Protein AF-A0A7J6DFQ9-F1 (afdb_monomer_lite)

Structure (mmCIF, N/CA/C/O backbone):
data_AF-A0A7J6DFQ9-F1
#
_entry.id   AF-A0A7J6DFQ9-F1
#
loop_
_atom_site.group_PDB
_atom_site.id
_atom_site.type_symbol
_atom_site.label_atom_id
_atom_site.label_alt_id
_atom_site.label_comp_id
_atom_site.label_asym_id
_atom_site.label_entity_id
_atom_site.label_seq_id
_atom_site.pdbx_PDB_ins_code
_atom_site.Cartn_x
_atom_site.Cartn_y
_atom_site.Cartn_z
_atom_site.occupancy
_atom_site.B_iso_or_equiv
_atom_site.auth_seq_id
_atom_site.auth_comp_id
_atom_site.auth_asym_id
_atom_site.auth_atom_id
_atom_site.pdbx_PDB_model_num
ATOM 1 N N . MET A 1 1 ? 19.674 -42.563 23.623 1.00 50.31 1 MET A N 1
ATOM 2 C CA . MET A 1 1 ? 20.301 -42.123 22.362 1.00 50.31 1 MET A CA 1
ATOM 3 C C . MET A 1 1 ? 20.618 -40.650 22.528 1.00 50.31 1 MET A C 1
ATOM 5 O O . MET A 1 1 ? 19.733 -39.931 22.975 1.00 50.31 1 MET A O 1
ATOM 9 N N . ASP A 1 2 ? 21.863 -40.238 22.291 1.00 75.69 2 ASP A N 1
ATOM 10 C CA . ASP A 1 2 ? 22.247 -38.819 22.263 1.00 75.69 2 ASP A CA 1
ATOM 11 C C . ASP A 1 2 ? 21.274 -38.062 21.338 1.00 75.69 2 ASP A C 1
ATOM 13 O O . ASP A 1 2 ? 20.970 -38.555 20.247 1.00 75.69 2 ASP A O 1
ATOM 17 N N . ILE A 1 3 ? 20.730 -36.926 21.789 1.00 82.25 3 ILE A N 1
ATOM 18 C CA . ILE A 1 3 ? 19.753 -36.129 21.027 1.00 82.25 3 ILE A CA 1
ATOM 19 C C . ILE A 1 3 ? 20.327 -35.811 19.641 1.00 82.25 3 ILE A C 1
ATOM 21 O O . ILE A 1 3 ? 19.610 -35.881 18.644 1.00 82.25 3 ILE A O 1
ATOM 25 N N . THR A 1 4 ? 21.643 -35.599 19.566 1.00 83.50 4 THR A N 1
ATOM 26 C CA . THR A 1 4 ? 22.360 -35.370 18.314 1.00 83.50 4 THR A CA 1
ATOM 27 C C . THR A 1 4 ? 22.249 -36.548 17.349 1.00 83.50 4 THR A C 1
ATOM 29 O O . THR A 1 4 ? 21.905 -36.361 16.183 1.00 83.50 4 THR A O 1
ATOM 32 N N . LYS A 1 5 ? 22.450 -37.778 17.840 1.00 89.56 5 LYS A N 1
ATOM 33 C CA . LYS A 1 5 ? 22.322 -39.003 17.035 1.00 89.56 5 LYS A CA 1
ATOM 34 C C . LYS A 1 5 ? 20.906 -39.199 16.515 1.00 89.56 5 LYS A C 1
ATOM 36 O O . LYS A 1 5 ? 20.732 -39.562 15.358 1.00 89.56 5 LYS A O 1
ATOM 41 N N . ARG A 1 6 ? 19.899 -38.945 17.356 1.00 89.31 6 ARG A N 1
ATOM 42 C CA . ARG A 1 6 ? 18.493 -39.096 16.962 1.00 89.31 6 ARG A CA 1
ATOM 43 C C . ARG A 1 6 ? 18.125 -38.124 15.842 1.00 89.31 6 ARG A C 1
ATOM 45 O O . ARG A 1 6 ? 17.574 -38.546 14.838 1.00 89.31 6 ARG A O 1
ATOM 52 N N . LEU A 1 7 ? 18.494 -36.852 15.986 1.00 92.25 7 LEU A N 1
ATOM 53 C CA . LEU A 1 7 ? 18.217 -35.832 14.974 1.00 92.25 7 LEU A CA 1
ATOM 54 C C . LEU A 1 7 ? 18.906 -36.126 13.636 1.00 92.25 7 LEU A C 1
ATOM 56 O O . LEU A 1 7 ? 18.306 -35.924 12.582 1.00 92.25 7 LEU A O 1
ATOM 60 N N . MET A 1 8 ? 20.149 -36.615 13.674 1.00 93.75 8 MET A N 1
ATOM 61 C CA . MET A 1 8 ? 20.865 -37.035 12.468 1.00 93.75 8 MET A CA 1
ATOM 62 C C . MET A 1 8 ? 20.200 -38.242 11.807 1.00 93.75 8 MET A C 1
ATOM 64 O O . MET A 1 8 ? 20.013 -38.228 10.595 1.00 93.75 8 MET A O 1
ATOM 68 N N . LEU A 1 9 ? 19.823 -39.261 12.585 1.00 93.62 9 LEU A N 1
ATOM 69 C CA . LEU A 1 9 ? 19.187 -40.466 12.058 1.00 93.62 9 LEU A CA 1
ATOM 70 C C . LEU A 1 9 ? 17.839 -40.150 11.402 1.00 93.62 9 LEU A C 1
ATOM 72 O O . LEU A 1 9 ? 17.636 -40.532 10.253 1.00 93.62 9 LEU A O 1
ATOM 76 N N . ASP A 1 10 ? 16.995 -39.359 12.075 1.00 92.44 10 ASP A N 1
ATOM 77 C CA . ASP A 1 10 ? 15.707 -38.903 11.539 1.00 92.44 10 ASP A CA 1
ATOM 78 C C . ASP A 1 10 ? 15.886 -38.206 10.178 1.00 92.44 10 ASP A C 1
ATOM 80 O O . ASP A 1 10 ? 15.086 -38.396 9.267 1.00 92.44 10 ASP A O 1
ATOM 84 N N . ALA A 1 11 ? 16.952 -37.411 10.013 1.00 93.19 11 ALA A N 1
ATOM 85 C CA . ALA A 1 11 ? 17.237 -36.751 8.744 1.00 93.19 11 ALA A CA 1
ATOM 86 C C . ALA A 1 11 ? 17.727 -37.730 7.662 1.00 93.19 11 ALA A C 1
ATOM 88 O O . ALA A 1 11 ? 17.326 -37.611 6.508 1.00 93.19 11 ALA A O 1
ATOM 89 N N . LEU A 1 12 ? 18.581 -38.702 8.002 1.00 94.19 12 LEU A N 1
ATOM 90 C CA . LEU A 1 12 ? 19.074 -39.678 7.023 1.00 94.19 12 LEU A CA 1
ATOM 91 C C . LEU A 1 12 ? 17.987 -40.655 6.560 1.00 94.19 12 LEU A C 1
ATOM 93 O O . LEU A 1 12 ? 18.059 -41.133 5.425 1.00 94.19 12 LEU A O 1
ATOM 97 N N . ASP A 1 13 ? 16.984 -40.936 7.394 1.00 92.62 13 ASP A N 1
ATOM 98 C CA . ASP A 1 13 ? 15.835 -41.775 7.034 1.00 92.62 13 ASP A CA 1
ATOM 99 C C . ASP A 1 13 ? 14.960 -41.150 5.938 1.00 92.62 13 ASP A C 1
ATOM 101 O O . ASP A 1 13 ? 14.340 -41.877 5.160 1.00 92.62 13 ASP A O 1
ATOM 105 N N . GLU A 1 14 ? 14.971 -39.819 5.806 1.00 91.50 14 GLU A N 1
ATOM 106 C CA . GLU A 1 14 ? 14.272 -39.105 4.732 1.00 91.50 14 GLU A CA 1
ATOM 107 C C . GLU A 1 14 ? 15.000 -39.186 3.372 1.00 91.50 14 GLU A C 1
ATOM 109 O O . GLU A 1 14 ? 14.394 -38.906 2.338 1.00 91.50 14 GLU A O 1
ATOM 114 N N . LEU A 1 15 ? 16.278 -39.592 3.337 1.00 93.12 15 LEU A N 1
ATOM 115 C CA . LEU A 1 15 ? 17.047 -39.705 2.091 1.00 93.12 15 LEU A CA 1
ATOM 116 C C . LEU A 1 15 ? 16.680 -40.966 1.308 1.00 93.12 15 LEU A C 1
ATOM 118 O O . LEU A 1 15 ? 16.682 -42.079 1.851 1.00 93.12 15 LEU A O 1
ATOM 122 N N . VAL A 1 16 ? 16.490 -40.837 -0.009 1.00 91.50 16 VAL A N 1
ATOM 123 C CA . VAL A 1 16 ? 16.334 -42.020 -0.869 1.00 91.50 16 VAL A CA 1
ATOM 124 C C . VAL A 1 16 ? 17.671 -42.746 -1.065 1.00 91.50 16 VAL A C 1
ATOM 126 O O . VAL A 1 16 ? 18.750 -42.210 -0.823 1.00 91.50 16 VAL A O 1
ATOM 129 N N . LYS A 1 17 ? 17.633 -43.994 -1.551 1.00 90.00 17 LYS A N 1
ATOM 130 C CA . LYS A 1 17 ? 18.828 -44.855 -1.673 1.00 90.00 17 LYS A CA 1
ATOM 131 C C . LYS A 1 17 ? 19.973 -44.228 -2.487 1.00 90.00 17 LYS A C 1
ATOM 133 O O . LYS A 1 17 ? 21.132 -44.479 -2.172 1.00 90.00 17 LYS A O 1
ATOM 138 N N . ALA A 1 18 ? 19.665 -43.461 -3.535 1.00 89.19 18 ALA A N 1
ATOM 139 C CA . ALA A 1 18 ? 20.676 -42.778 -4.347 1.00 89.19 18 ALA A CA 1
ATOM 140 C C . ALA A 1 18 ? 21.342 -41.628 -3.571 1.00 89.19 18 ALA A C 1
ATOM 142 O O . ALA A 1 18 ? 22.561 -41.583 -3.467 1.00 89.19 18 ALA A O 1
ATOM 143 N N . GLU A 1 19 ? 20.540 -40.781 -2.929 1.00 92.75 19 GLU A N 1
ATOM 144 C CA . GLU A 1 19 ? 21.008 -39.650 -2.120 1.00 92.75 19 GLU A CA 1
ATOM 145 C C . GLU A 1 19 ? 21.818 -40.105 -0.910 1.00 92.75 19 GLU A C 1
ATOM 147 O O . GLU A 1 19 ? 22.828 -39.498 -0.570 1.00 92.75 19 GLU A O 1
ATOM 152 N N . PHE A 1 20 ? 21.419 -41.212 -0.283 1.00 94.38 20 PHE A N 1
ATOM 153 C CA . PHE A 1 20 ? 22.171 -41.799 0.819 1.00 94.38 20 PHE A CA 1
ATOM 154 C C . PHE A 1 20 ? 23.541 -42.332 0.365 1.00 94.38 20 PHE A C 1
ATOM 156 O O . PHE A 1 20 ? 24.532 -42.184 1.080 1.00 94.38 20 PHE A O 1
ATOM 163 N N . LYS A 1 21 ? 23.640 -42.890 -0.850 1.00 90.44 21 LYS A N 1
ATOM 164 C CA . LYS A 1 21 ? 24.937 -43.269 -1.434 1.00 90.44 21 LYS A CA 1
ATOM 165 C C . LYS A 1 21 ? 25.817 -42.050 -1.709 1.00 90.44 21 LYS A C 1
ATOM 167 O O . LYS A 1 21 ? 27.004 -42.093 -1.393 1.00 90.44 21 LYS A O 1
ATOM 172 N N . ASP A 1 22 ? 25.245 -40.970 -2.236 1.00 91.56 22 ASP A N 1
ATOM 173 C CA . ASP A 1 22 ? 25.973 -39.718 -2.481 1.00 91.56 22 ASP A CA 1
ATOM 174 C C . ASP A 1 22 ? 26.413 -39.057 -1.164 1.00 91.56 22 ASP A C 1
ATOM 176 O O . ASP A 1 22 ? 27.529 -38.546 -1.049 1.00 91.56 22 ASP A O 1
ATOM 180 N N . PHE A 1 23 ? 25.584 -39.150 -0.123 1.00 94.06 23 PHE A N 1
ATOM 181 C CA . PHE A 1 23 ? 25.912 -38.707 1.229 1.00 94.06 23 PHE A CA 1
ATOM 182 C C . PHE A 1 23 ? 27.139 -39.452 1.784 1.00 94.06 23 PHE A C 1
ATOM 184 O O . PHE A 1 23 ? 28.111 -38.823 2.208 1.00 94.06 23 PHE A O 1
ATOM 191 N N . ILE A 1 24 ? 27.149 -40.789 1.705 1.00 91.88 24 ILE A N 1
ATOM 192 C CA . ILE A 1 24 ? 28.303 -41.626 2.084 1.00 91.88 24 ILE A CA 1
ATOM 193 C C . ILE A 1 24 ? 29.541 -41.275 1.244 1.00 91.88 24 ILE A C 1
ATOM 195 O O . ILE A 1 24 ? 30.666 -41.215 1.758 1.00 91.88 24 ILE A O 1
ATOM 199 N N . TRP A 1 25 ? 29.354 -41.004 -0.049 1.00 91.25 25 TRP A N 1
ATOM 200 C CA . TRP A 1 25 ? 30.443 -40.594 -0.927 1.00 91.25 25 TRP A CA 1
ATOM 201 C C . TRP A 1 25 ? 31.098 -39.294 -0.437 1.00 91.25 25 TRP A C 1
ATOM 203 O O . TRP A 1 25 ? 32.325 -39.249 -0.332 1.00 91.25 25 TRP A O 1
ATOM 213 N N . HIS A 1 26 ? 30.324 -38.284 -0.031 1.00 90.50 26 HIS A N 1
ATOM 214 C CA . HIS A 1 26 ? 30.872 -37.048 0.540 1.00 90.50 26 HIS A CA 1
ATOM 215 C C . HIS A 1 26 ? 31.577 -37.261 1.884 1.00 90.50 26 HIS A C 1
ATOM 217 O O . HIS A 1 26 ? 32.637 -36.679 2.111 1.00 90.50 26 HIS A O 1
ATOM 223 N N . LEU A 1 27 ? 31.067 -38.137 2.752 1.00 91.38 27 LEU A N 1
ATOM 224 C CA . LEU A 1 27 ? 31.757 -38.467 4.005 1.00 91.38 27 LEU A CA 1
ATOM 225 C C . LEU A 1 27 ? 33.120 -39.130 3.766 1.00 91.38 27 LEU A C 1
ATOM 227 O O . LEU A 1 27 ? 34.059 -38.895 4.526 1.00 91.38 27 LEU A O 1
ATOM 231 N N . SER A 1 28 ? 33.240 -39.938 2.710 1.00 88.31 28 SER A N 1
ATOM 232 C CA . SER A 1 28 ? 34.467 -40.685 2.412 1.00 88.31 28 SER A CA 1
ATOM 233 C C . SER A 1 28 ? 35.490 -39.950 1.543 1.00 88.31 28 SER A C 1
ATOM 235 O O . SER A 1 28 ? 36.670 -40.300 1.575 1.00 88.31 28 SER A O 1
ATOM 237 N N . ASN A 1 29 ? 35.068 -38.931 0.789 1.00 82.88 29 ASN A N 1
ATOM 238 C CA . ASN A 1 29 ? 35.953 -38.116 -0.053 1.00 82.88 29 ASN A CA 1
ATOM 239 C C . ASN A 1 29 ? 36.223 -36.716 0.520 1.00 82.88 29 ASN A C 1
ATOM 241 O O . ASN A 1 29 ? 37.127 -36.039 0.043 1.00 82.88 29 ASN A O 1
ATOM 245 N N . GLY A 1 30 ? 35.490 -36.312 1.561 1.00 81.62 30 GLY A N 1
ATOM 246 C CA . GLY A 1 30 ? 35.629 -35.016 2.220 1.00 81.62 30 GLY A CA 1
ATOM 247 C C . GLY A 1 30 ? 34.393 -34.144 2.023 1.00 81.62 30 GLY A C 1
ATOM 248 O O . GLY A 1 30 ? 33.906 -33.951 0.908 1.00 81.62 30 GLY A O 1
ATOM 249 N N . VAL A 1 31 ? 33.884 -33.608 3.134 1.00 84.75 31 VAL A N 1
ATOM 250 C CA . VAL A 1 31 ? 32.696 -32.738 3.155 1.00 84.75 31 VAL A CA 1
ATOM 251 C C . VAL A 1 31 ? 33.068 -31.271 2.883 1.00 84.75 31 VAL A C 1
ATOM 253 O O . VAL A 1 31 ? 32.266 -30.539 2.303 1.00 84.75 31 VAL A O 1
ATOM 256 N N . ALA A 1 32 ? 34.281 -30.858 3.268 1.00 80.81 32 ALA A N 1
ATOM 257 C CA . ALA A 1 32 ? 34.913 -29.564 2.990 1.00 80.81 32 ALA A CA 1
ATOM 258 C C . ALA A 1 32 ? 36.448 -29.706 3.091 1.00 80.81 32 ALA A C 1
ATOM 260 O O . ALA A 1 32 ? 36.919 -30.711 3.628 1.00 80.81 32 ALA A O 1
ATOM 261 N N . GLU A 1 33 ? 37.214 -28.715 2.618 1.00 72.81 33 GLU A N 1
ATOM 262 C CA . GLU A 1 33 ? 38.692 -28.764 2.554 1.00 72.81 33 GLU A CA 1
ATOM 263 C C . GLU A 1 33 ? 39.366 -29.039 3.916 1.00 72.81 33 GLU A C 1
ATOM 265 O O . GLU A 1 33 ? 40.363 -29.757 3.966 1.00 72.81 33 GLU A O 1
ATOM 270 N N . ASP A 1 34 ? 38.771 -28.579 5.024 1.00 78.62 34 ASP A N 1
ATOM 271 C CA . ASP A 1 34 ? 39.324 -28.724 6.382 1.00 78.62 34 ASP A CA 1
ATOM 272 C C . ASP A 1 34 ? 38.739 -29.902 7.194 1.00 78.62 34 ASP A C 1
ATOM 274 O O . ASP A 1 34 ? 39.075 -30.091 8.367 1.00 78.62 34 ASP A O 1
ATOM 278 N N . ILE A 1 35 ? 37.858 -30.721 6.603 1.00 83.62 35 ILE A N 1
ATOM 279 C CA . ILE A 1 35 ? 37.185 -31.828 7.305 1.00 83.62 35 ILE A CA 1
ATOM 280 C C . ILE A 1 35 ? 37.804 -33.166 6.897 1.00 83.62 35 ILE A C 1
ATOM 282 O O . ILE A 1 35 ? 37.698 -33.595 5.748 1.00 83.62 35 ILE A O 1
ATOM 286 N N . LYS A 1 36 ? 38.390 -33.885 7.865 1.00 85.56 36 LYS A N 1
ATOM 287 C CA . LYS A 1 36 ? 38.981 -35.214 7.630 1.00 85.56 36 LYS A CA 1
ATOM 288 C C . LYS A 1 36 ? 37.915 -36.225 7.162 1.00 85.56 36 LYS A C 1
ATOM 290 O O . LYS A 1 36 ? 36.945 -36.431 7.898 1.00 85.56 36 LYS A O 1
ATOM 295 N N . PRO A 1 37 ? 38.086 -36.892 6.004 1.00 90.31 37 PRO A N 1
ATOM 296 C CA . PRO A 1 37 ? 37.140 -37.900 5.528 1.00 90.31 37 PRO A CA 1
ATOM 297 C C . PRO A 1 37 ? 37.109 -39.155 6.409 1.00 90.31 37 PRO A C 1
ATOM 299 O O . PRO A 1 37 ? 38.108 -39.521 7.037 1.00 90.31 37 PRO A O 1
ATOM 302 N N . ILE A 1 38 ? 35.977 -39.858 6.411 1.00 89.19 38 ILE A N 1
ATOM 303 C CA . ILE A 1 38 ? 35.851 -41.178 7.037 1.00 89.19 38 ILE A CA 1
ATOM 304 C C . ILE A 1 38 ? 36.404 -42.242 6.070 1.00 89.19 38 ILE A C 1
ATOM 306 O O . ILE A 1 38 ? 35.984 -42.291 4.913 1.00 89.19 38 ILE A O 1
ATOM 310 N N . PRO A 1 39 ? 37.319 -43.133 6.502 1.00 85.88 39 PRO A N 1
ATOM 311 C CA . PRO A 1 39 ? 37.848 -44.191 5.643 1.00 85.88 39 PRO A CA 1
ATOM 312 C C . PRO A 1 39 ? 36.742 -45.052 5.017 1.00 85.88 39 PRO A C 1
ATOM 314 O O . PRO A 1 39 ? 35.883 -45.556 5.738 1.00 85.88 39 PRO A O 1
ATOM 317 N N . ARG A 1 40 ? 36.806 -45.282 3.697 1.00 82.19 40 ARG A N 1
ATOM 318 C CA . ARG A 1 40 ? 35.782 -46.033 2.938 1.00 82.19 40 ARG A CA 1
ATOM 319 C C . ARG A 1 40 ? 35.445 -47.399 3.543 1.00 82.19 40 ARG A C 1
ATOM 321 O O . ARG A 1 40 ? 34.272 -47.718 3.648 1.00 82.19 40 ARG A O 1
ATOM 328 N N . GLY A 1 41 ? 36.439 -48.143 4.033 1.00 79.62 41 GLY A N 1
ATOM 329 C CA . GLY A 1 41 ? 36.218 -49.455 4.661 1.00 79.62 41 GLY A CA 1
ATOM 330 C C . GLY A 1 41 ? 35.421 -49.426 5.976 1.00 79.62 41 GLY A C 1
ATOM 331 O O . GLY A 1 41 ? 35.043 -50.478 6.471 1.00 79.62 41 GLY A O 1
ATOM 332 N N . LYS A 1 42 ? 35.163 -48.246 6.563 1.00 82.50 42 LYS A N 1
ATOM 333 C CA . LYS A 1 42 ? 34.249 -48.076 7.710 1.00 82.50 42 LYS A CA 1
ATOM 334 C C . LYS A 1 42 ? 32.818 -47.715 7.295 1.00 82.50 42 LYS A C 1
ATOM 336 O O . LYS A 1 42 ? 31.953 -47.654 8.156 1.00 82.50 42 LYS A O 1
ATOM 341 N N . LEU A 1 43 ? 32.598 -47.415 6.015 1.00 84.31 43 LEU A N 1
ATOM 342 C CA . LEU A 1 43 ? 31.316 -46.994 5.443 1.00 84.31 43 LEU A CA 1
ATOM 343 C C . LEU A 1 43 ? 30.815 -47.973 4.363 1.00 84.31 43 LEU A C 1
ATOM 345 O O . LEU A 1 43 ? 29.893 -47.655 3.615 1.00 84.31 43 LEU A O 1
ATOM 349 N N . GLU A 1 44 ? 31.441 -49.143 4.247 1.00 72.81 44 GLU A N 1
ATOM 350 C CA . GLU A 1 44 ? 31.093 -50.182 3.279 1.00 72.81 44 GLU A CA 1
ATOM 351 C C . GLU A 1 44 ? 30.032 -51.113 3.887 1.00 72.81 44 GLU A C 1
ATOM 353 O O . GLU A 1 44 ? 30.237 -51.641 4.975 1.00 72.81 44 GLU A O 1
ATOM 358 N N . GLU A 1 45 ? 28.889 -51.273 3.207 1.00 72.38 45 GLU A N 1
ATOM 359 C CA . GLU A 1 45 ? 27.746 -52.112 3.636 1.00 72.38 45 GLU A CA 1
ATOM 360 C C . GLU A 1 45 ? 27.129 -51.757 5.012 1.00 72.38 45 GLU A C 1
ATOM 362 O O . GLU A 1 45 ? 26.502 -52.597 5.654 1.00 72.38 45 GLU A O 1
ATOM 367 N N . VAL A 1 46 ? 27.271 -50.505 5.458 1.00 82.31 46 VAL A N 1
ATOM 368 C CA . VAL A 1 46 ? 26.697 -50.001 6.721 1.00 82.31 46 VAL A CA 1
ATOM 369 C C . VAL A 1 46 ? 25.292 -49.420 6.539 1.00 82.31 46 VAL A C 1
ATOM 371 O O . VAL A 1 46 ? 24.973 -48.853 5.486 1.00 82.31 46 VAL A O 1
ATOM 374 N N . ASP A 1 47 ? 24.450 -49.523 7.569 1.00 87.94 47 ASP A N 1
ATOM 375 C CA . ASP A 1 47 ? 23.125 -48.899 7.567 1.00 87.94 47 ASP A CA 1
ATOM 376 C C . ASP A 1 47 ? 23.158 -47.423 8.024 1.00 87.94 47 ASP A C 1
ATOM 378 O O . ASP A 1 47 ? 24.201 -46.859 8.364 1.00 87.94 47 ASP A O 1
ATOM 382 N N . ARG A 1 48 ? 22.006 -46.740 7.990 1.00 92.38 48 ARG A N 1
ATOM 383 C CA . ARG A 1 48 ? 21.910 -45.315 8.366 1.00 92.38 48 ARG A CA 1
ATOM 384 C C . ARG A 1 48 ? 22.311 -45.060 9.821 1.00 92.38 48 ARG A C 1
ATOM 386 O O . ARG A 1 48 ? 22.907 -44.020 10.101 1.00 92.38 48 ARG A O 1
ATOM 393 N N . SER A 1 49 ? 22.014 -45.989 10.727 1.00 90.81 49 SER A N 1
ATOM 394 C CA . SER A 1 49 ? 22.365 -45.874 12.143 1.00 90.81 49 SER A CA 1
ATOM 395 C C . SER A 1 49 ? 23.871 -46.021 12.337 1.00 90.81 49 SER A C 1
ATOM 397 O O . SER A 1 49 ? 24.487 -45.201 13.020 1.00 90.81 49 SER A O 1
ATOM 399 N N . ASP A 1 50 ? 24.480 -46.996 11.666 1.00 90.19 50 ASP A N 1
ATOM 400 C CA . ASP A 1 50 ? 25.925 -47.218 11.679 1.00 90.19 50 ASP A CA 1
ATOM 401 C C . ASP A 1 50 ? 26.699 -46.003 11.138 1.00 90.19 50 ASP A C 1
ATOM 403 O O . ASP A 1 50 ? 27.743 -45.624 11.681 1.00 90.19 50 ASP A O 1
ATOM 407 N N . VAL A 1 51 ? 26.174 -45.342 10.096 1.00 91.75 51 VAL A N 1
ATOM 408 C CA . VAL A 1 51 ? 26.750 -44.096 9.560 1.00 91.75 51 VAL A CA 1
ATOM 409 C C . VAL A 1 51 ? 26.699 -42.977 10.599 1.00 91.75 51 VAL A C 1
ATOM 411 O O . VAL A 1 51 ? 27.716 -42.315 10.820 1.00 91.75 51 VAL A O 1
ATOM 414 N N . VAL A 1 52 ? 25.562 -42.774 11.275 1.00 92.69 52 VAL A N 1
ATOM 415 C CA . VAL A 1 52 ? 25.434 -41.765 12.344 1.00 92.69 52 VAL A CA 1
ATOM 416 C C . VAL A 1 52 ? 26.411 -42.051 13.482 1.00 92.69 52 VAL A C 1
ATOM 418 O O . VAL A 1 52 ? 27.089 -41.138 13.959 1.00 92.69 52 VAL A O 1
ATOM 421 N N . ASP A 1 53 ? 26.546 -43.313 13.886 1.00 90.75 53 ASP A N 1
ATOM 422 C CA . ASP A 1 53 ? 27.492 -43.716 14.923 1.00 90.75 53 ASP A CA 1
ATOM 423 C C . ASP A 1 53 ? 28.948 -43.477 14.506 1.00 90.75 53 ASP A C 1
ATOM 425 O O . ASP A 1 53 ? 29.747 -42.983 15.311 1.00 90.75 53 ASP A O 1
ATOM 429 N N . CYS A 1 54 ? 29.292 -43.739 13.243 1.00 90.38 54 CYS A N 1
ATOM 430 C CA . CYS A 1 54 ? 30.604 -43.417 12.688 1.00 90.38 54 CYS A CA 1
ATOM 431 C C . CYS A 1 54 ? 30.871 -41.908 12.676 1.00 90.38 54 CYS A C 1
ATOM 433 O O . CYS A 1 54 ? 31.964 -41.482 13.055 1.00 90.38 54 CYS A O 1
ATOM 435 N N . MET A 1 55 ? 29.885 -41.096 12.284 1.00 92.25 55 MET A N 1
ATOM 436 C CA . MET A 1 55 ? 30.008 -39.638 12.253 1.00 92.25 55 MET A CA 1
ATOM 437 C C . MET A 1 55 ? 30.195 -39.054 13.652 1.00 92.25 55 MET A C 1
ATOM 439 O O . MET A 1 55 ? 31.105 -38.254 13.856 1.00 92.25 55 MET A O 1
ATOM 443 N N . VAL A 1 56 ? 29.402 -39.488 14.633 1.00 91.12 56 VAL A N 1
ATOM 444 C CA . VAL A 1 56 ? 29.550 -39.020 16.019 1.00 91.12 56 VAL A CA 1
ATOM 445 C C . VAL A 1 56 ? 30.872 -39.487 16.623 1.00 91.12 56 VAL A C 1
ATOM 447 O O . VAL A 1 56 ? 31.530 -38.722 17.319 1.00 91.12 56 VAL A O 1
ATOM 450 N N . LYS A 1 57 ? 31.333 -40.702 16.308 1.00 88.88 57 LYS A N 1
ATOM 451 C CA . LYS A 1 57 ? 32.639 -41.193 16.772 1.00 88.88 57 LYS A CA 1
ATOM 452 C C . LYS A 1 57 ? 33.820 -40.434 16.158 1.00 88.88 57 LYS A C 1
ATOM 454 O O . LYS A 1 57 ? 34.848 -40.293 16.813 1.00 88.88 57 LYS A O 1
ATOM 459 N N . GLN A 1 58 ? 33.708 -40.003 14.901 1.00 87.62 58 GLN A N 1
ATOM 460 C CA . GLN A 1 58 ? 34.790 -39.326 14.183 1.00 87.62 58 GLN A CA 1
ATOM 461 C C . GLN A 1 58 ? 34.834 -37.817 14.455 1.00 87.62 58 GLN A C 1
ATOM 463 O O . GLN A 1 58 ? 35.925 -37.248 14.502 1.00 87.62 58 GLN A O 1
ATOM 468 N N . TYR A 1 59 ? 33.671 -37.179 14.592 1.00 88.06 59 TYR A N 1
ATOM 469 C CA . TYR A 1 59 ? 33.534 -35.721 14.618 1.00 88.06 59 TYR A CA 1
ATOM 470 C C . TYR A 1 59 ? 32.986 -35.157 15.934 1.00 88.06 59 TYR A C 1
ATOM 472 O O . TYR A 1 59 ? 32.955 -33.939 16.094 1.00 88.06 59 TYR A O 1
ATOM 480 N N . SER A 1 60 ? 32.575 -36.013 16.874 1.00 87.06 60 SER A N 1
ATOM 481 C CA . SER A 1 60 ? 32.069 -35.622 18.196 1.00 87.06 60 SER A CA 1
ATOM 482 C C . SER A 1 60 ? 30.979 -34.539 18.096 1.00 87.06 60 SER A C 1
ATOM 484 O O . SER A 1 60 ? 29.992 -34.732 17.384 1.00 87.06 60 SER A O 1
ATOM 486 N N . ASP A 1 61 ? 31.161 -33.392 18.759 1.00 81.19 61 ASP A N 1
ATOM 487 C CA . ASP A 1 61 ? 30.181 -32.302 18.843 1.00 81.19 61 ASP A CA 1
ATOM 488 C C . ASP A 1 61 ? 29.887 -31.625 17.491 1.00 81.19 61 ASP A C 1
ATOM 490 O O . ASP A 1 61 ? 28.834 -31.011 17.310 1.00 81.19 61 ASP A O 1
ATOM 494 N N . ASP A 1 62 ? 30.781 -31.760 16.505 1.00 85.81 62 ASP A N 1
ATOM 495 C CA . ASP A 1 62 ? 30.591 -31.194 15.167 1.00 85.81 62 ASP A CA 1
ATOM 496 C C . ASP A 1 62 ? 29.865 -32.146 14.204 1.00 85.81 62 ASP A C 1
ATOM 498 O O . ASP A 1 62 ? 29.521 -31.745 13.087 1.00 85.81 62 ASP A O 1
ATOM 502 N N . ALA A 1 63 ? 29.556 -33.380 14.623 1.00 89.06 63 ALA A N 1
ATOM 503 C CA . ALA A 1 63 ? 28.880 -34.369 13.781 1.00 89.06 63 ALA A CA 1
ATOM 504 C C . ALA A 1 63 ? 27.561 -33.841 13.187 1.00 89.06 63 ALA A C 1
ATOM 506 O O . ALA A 1 63 ? 27.296 -34.034 11.998 1.00 89.06 63 ALA A O 1
ATOM 507 N N . GLY A 1 64 ? 26.774 -33.093 13.968 1.00 89.00 64 GLY A N 1
ATOM 508 C CA . GLY A 1 64 ? 25.534 -32.470 13.497 1.00 89.00 64 GLY A CA 1
ATOM 509 C C . GLY A 1 64 ? 25.761 -31.432 12.391 1.00 89.00 64 GLY A C 1
ATOM 510 O O . GLY A 1 64 ? 25.090 -31.464 11.359 1.00 89.00 64 GLY A O 1
ATOM 511 N N . LYS A 1 65 ? 26.760 -30.553 12.548 1.00 89.94 65 LYS A N 1
ATOM 512 C CA . LYS A 1 65 ? 27.102 -29.526 11.544 1.00 89.94 65 LYS A CA 1
ATOM 513 C C . LYS A 1 65 ? 27.619 -30.153 10.253 1.00 89.94 65 LYS A C 1
ATOM 515 O O . LYS A 1 65 ? 27.242 -29.731 9.162 1.00 89.94 65 LYS A O 1
ATOM 520 N N . ILE A 1 66 ? 28.453 -31.184 10.374 1.00 91.06 66 ILE A N 1
ATOM 521 C CA . ILE A 1 66 ? 29.014 -31.903 9.226 1.00 91.06 66 ILE A CA 1
ATOM 522 C C . ILE A 1 66 ? 27.911 -32.647 8.470 1.00 91.06 66 ILE A C 1
ATOM 524 O O . ILE A 1 66 ? 27.918 -32.650 7.242 1.00 91.06 66 ILE A O 1
ATOM 528 N N . THR A 1 67 ? 26.912 -33.182 9.177 1.00 93.81 67 THR A N 1
ATOM 529 C CA . THR A 1 67 ? 25.710 -33.777 8.563 1.00 93.81 67 THR A CA 1
ATOM 530 C C . THR A 1 67 ? 24.941 -32.749 7.743 1.00 93.81 67 THR A C 1
ATOM 532 O O . THR A 1 67 ? 24.650 -32.993 6.576 1.00 93.81 67 THR A O 1
ATOM 535 N N . VAL A 1 68 ? 24.675 -31.565 8.307 1.00 93.75 68 VAL A N 1
ATOM 536 C CA . VAL A 1 68 ? 24.009 -30.458 7.596 1.00 93.75 68 VAL A CA 1
ATOM 537 C C . VAL A 1 68 ? 24.794 -30.055 6.343 1.00 93.75 68 VAL A C 1
ATOM 539 O O . VAL A 1 68 ? 24.202 -29.853 5.283 1.00 93.75 68 VAL A O 1
ATOM 542 N N . GLN A 1 69 ? 26.123 -29.974 6.430 1.00 91.12 69 GLN A N 1
ATOM 543 C CA . GLN A 1 69 ? 26.956 -29.619 5.283 1.00 91.12 69 GLN A CA 1
ATOM 544 C C . GLN A 1 69 ? 26.972 -30.715 4.205 1.00 91.12 69 GLN A C 1
ATOM 546 O O . GLN A 1 69 ? 26.843 -30.407 3.022 1.00 91.12 69 GLN A O 1
ATOM 551 N N . ALA A 1 70 ? 27.065 -31.988 4.590 1.00 91.12 70 ALA A N 1
ATOM 552 C CA . ALA A 1 70 ? 26.996 -33.106 3.651 1.00 91.12 70 ALA A CA 1
ATOM 553 C C . ALA A 1 70 ? 25.627 -33.178 2.943 1.00 91.12 70 ALA A C 1
ATOM 555 O O . ALA A 1 70 ? 25.582 -33.414 1.736 1.00 91.12 70 ALA A O 1
ATOM 556 N N . LEU A 1 71 ? 24.526 -32.867 3.643 1.00 94.12 71 LEU A N 1
ATOM 557 C CA . LEU A 1 71 ? 23.188 -32.732 3.048 1.00 94.12 71 LEU A CA 1
ATOM 558 C C . LEU A 1 71 ? 23.115 -31.590 2.016 1.00 94.12 71 LEU A C 1
ATOM 560 O O . LEU A 1 71 ? 22.519 -31.752 0.951 1.00 94.12 71 LEU A O 1
ATOM 564 N N . ARG A 1 72 ? 23.760 -30.445 2.279 1.00 90.69 72 ARG A N 1
ATOM 565 C CA . ARG A 1 72 ? 23.847 -29.335 1.307 1.00 90.69 72 ARG A CA 1
ATOM 566 C C . ARG A 1 72 ? 24.623 -29.722 0.052 1.00 90.69 72 ARG A C 1
ATOM 568 O O . ARG A 1 72 ? 24.216 -29.356 -1.048 1.00 90.69 72 ARG A O 1
ATOM 575 N N . ASN A 1 73 ? 25.700 -30.493 0.201 1.00 85.94 73 ASN A N 1
ATOM 576 C CA . ASN A 1 73 ? 26.521 -30.934 -0.928 1.00 85.94 73 ASN A CA 1
ATOM 577 C C . ASN A 1 73 ? 25.740 -31.847 -1.895 1.00 85.94 73 ASN A C 1
ATOM 579 O O . ASN A 1 73 ? 25.925 -31.743 -3.106 1.00 85.94 73 ASN A O 1
ATOM 583 N N . ILE A 1 74 ? 24.793 -32.646 -1.386 1.00 91.31 74 ILE A N 1
ATOM 584 C CA . ILE A 1 74 ? 23.866 -33.451 -2.206 1.00 91.31 74 ILE A CA 1
ATOM 585 C C . ILE A 1 74 ? 22.583 -32.697 -2.614 1.00 91.31 74 ILE A C 1
ATOM 587 O O . ILE A 1 74 ? 21.637 -33.305 -3.105 1.00 91.31 74 ILE A O 1
ATOM 591 N N . LYS A 1 75 ? 22.538 -31.366 -2.433 1.00 89.31 75 LYS A N 1
ATOM 592 C CA . LYS A 1 75 ? 21.408 -30.467 -2.756 1.00 89.31 75 LYS A CA 1
ATOM 593 C C . LYS A 1 75 ? 20.126 -30.680 -1.934 1.00 89.31 75 LYS A C 1
ATOM 595 O O . LYS A 1 75 ? 19.083 -30.134 -2.289 1.00 89.31 75 LYS A O 1
ATOM 600 N N . GLN A 1 76 ? 20.204 -31.364 -0.793 1.00 91.38 76 GLN A N 1
ATOM 601 C CA . GLN A 1 76 ? 19.097 -31.533 0.158 1.00 91.38 76 GLN A CA 1
ATOM 602 C C . GLN A 1 76 ? 18.978 -30.326 1.110 1.00 91.38 76 GLN A C 1
ATOM 604 O O . GLN A 1 76 ? 19.127 -30.430 2.329 1.00 91.38 76 GLN A O 1
ATOM 609 N N . ASN A 1 77 ? 18.737 -29.137 0.539 1.00 83.31 77 ASN A N 1
ATOM 610 C CA . ASN A 1 77 ? 18.785 -27.857 1.261 1.00 83.31 77 ASN A CA 1
ATOM 611 C C . ASN A 1 77 ? 17.660 -27.685 2.294 1.00 83.31 77 ASN A C 1
ATOM 613 O O . ASN A 1 77 ? 17.906 -27.143 3.373 1.00 83.31 77 ASN A O 1
ATOM 617 N N . ASP A 1 78 ? 16.452 -28.165 1.995 1.00 83.88 78 ASP A N 1
ATOM 618 C CA . ASP A 1 78 ? 15.307 -28.058 2.908 1.00 83.88 78 ASP A CA 1
ATOM 619 C C . ASP A 1 78 ? 15.472 -28.970 4.128 1.00 83.88 78 ASP A C 1
ATOM 621 O O . ASP A 1 78 ? 15.229 -28.556 5.265 1.00 83.88 78 ASP A O 1
ATOM 625 N N . LEU A 1 79 ? 15.955 -30.196 3.911 1.00 83.62 79 LEU A N 1
ATOM 626 C CA . LEU A 1 79 ? 16.280 -31.143 4.976 1.00 83.62 79 LEU A CA 1
ATOM 627 C C . LEU A 1 79 ? 17.445 -30.630 5.838 1.00 83.62 79 LEU A C 1
ATOM 629 O O . LEU A 1 79 ? 17.354 -30.642 7.066 1.00 83.62 79 LEU A O 1
ATOM 633 N N . ALA A 1 80 ? 18.490 -30.080 5.208 1.00 86.19 80 ALA A N 1
ATOM 634 C CA . ALA A 1 80 ? 19.608 -29.447 5.905 1.00 86.19 80 ALA A CA 1
ATOM 635 C C . ALA A 1 80 ? 19.151 -28.265 6.781 1.00 86.19 80 ALA A C 1
ATOM 637 O O . ALA A 1 80 ? 19.564 -28.159 7.936 1.00 86.19 80 ALA A O 1
ATOM 638 N N . LYS A 1 81 ? 18.264 -27.397 6.265 1.00 86.69 81 LYS A N 1
ATOM 639 C CA . LYS A 1 81 ? 17.722 -26.246 7.007 1.00 86.69 81 LYS A CA 1
ATOM 640 C C . LYS A 1 81 ? 16.859 -26.685 8.192 1.00 86.69 81 LYS A C 1
ATOM 642 O O . LYS A 1 81 ? 16.993 -26.118 9.274 1.00 86.69 81 LYS A O 1
ATOM 647 N N . ARG A 1 82 ? 16.009 -27.706 8.021 1.00 90.69 82 ARG A N 1
ATOM 648 C CA . ARG A 1 82 ? 15.207 -28.272 9.121 1.00 90.69 82 ARG A CA 1
ATOM 649 C C . ARG A 1 82 ? 16.081 -28.887 10.211 1.00 90.69 82 ARG A C 1
ATOM 651 O O . ARG A 1 82 ? 15.840 -28.631 11.387 1.00 90.69 82 ARG A O 1
ATOM 658 N N . LEU A 1 83 ? 17.099 -29.661 9.836 1.00 89.50 83 LEU A N 1
ATOM 659 C CA . LEU A 1 83 ? 18.022 -30.271 10.794 1.00 89.50 83 LEU A CA 1
ATOM 660 C C . LEU A 1 83 ? 18.813 -29.206 11.578 1.00 89.50 83 LEU A C 1
ATOM 662 O O . LEU A 1 83 ? 18.962 -29.317 12.793 1.00 89.50 83 LEU A O 1
ATOM 666 N N . GLU A 1 84 ? 19.258 -28.137 10.912 1.00 90.94 84 GLU A N 1
ATOM 667 C CA . GLU A 1 84 ? 19.965 -27.024 11.556 1.00 90.94 84 GLU A CA 1
ATOM 668 C C . GLU A 1 84 ? 19.098 -26.280 12.588 1.00 90.94 84 GLU A C 1
ATOM 670 O O . GLU A 1 84 ? 19.591 -25.925 13.659 1.00 90.94 84 GLU A O 1
ATOM 675 N N . LEU A 1 85 ? 17.808 -26.074 12.298 1.00 84.25 85 LEU A N 1
ATOM 676 C CA . LEU A 1 85 ? 16.864 -25.471 13.247 1.00 84.25 85 LEU A CA 1
ATOM 677 C C . LEU A 1 85 ? 16.697 -26.341 14.499 1.00 84.25 85 LEU A C 1
ATOM 679 O O . LEU A 1 85 ? 16.845 -25.831 15.609 1.00 84.25 85 LEU A O 1
ATOM 683 N N . LYS A 1 86 ? 16.512 -27.657 14.327 1.00 87.81 86 LYS A N 1
ATOM 684 C CA . LYS A 1 86 ? 16.390 -28.601 15.451 1.00 87.81 86 LYS A CA 1
ATOM 685 C C . LYS A 1 86 ? 17.635 -28.604 16.348 1.00 87.81 86 LYS A C 1
ATOM 687 O O . LYS A 1 86 ? 17.514 -28.700 17.564 1.00 87.81 86 LYS A O 1
ATOM 692 N N . PHE A 1 87 ? 18.837 -28.449 15.787 1.00 84.69 87 PHE A N 1
ATOM 693 C CA . PHE A 1 87 ? 20.059 -28.346 16.596 1.00 84.69 87 PHE A CA 1
ATOM 694 C C . PHE A 1 87 ? 20.151 -27.053 17.418 1.00 84.69 87 PHE A C 1
ATOM 696 O O . PHE A 1 87 ? 20.703 -27.082 18.517 1.00 84.69 87 PHE A O 1
ATOM 703 N N . ARG A 1 88 ? 19.604 -25.930 16.930 1.00 78.50 88 ARG A N 1
ATOM 704 C CA . ARG A 1 88 ? 19.575 -24.663 17.687 1.00 78.50 88 ARG A CA 1
ATOM 705 C C . ARG A 1 88 ? 18.606 -24.708 18.863 1.00 78.50 88 ARG A C 1
ATOM 707 O O . ARG A 1 88 ? 18.892 -24.110 19.895 1.00 78.50 88 ARG A O 1
ATOM 714 N N . GLU A 1 89 ? 17.496 -25.424 18.720 1.00 74.38 89 GLU A N 1
ATOM 715 C CA . GLU A 1 89 ? 16.502 -25.606 19.785 1.00 74.38 89 GLU A CA 1
ATOM 716 C C . GLU A 1 89 ? 17.071 -26.395 20.976 1.00 74.38 89 GLU A C 1
ATOM 718 O O . GLU A 1 89 ? 16.761 -26.093 22.125 1.00 74.38 89 GLU A O 1
ATOM 723 N N . VAL A 1 90 ? 17.962 -27.360 20.720 1.00 68.56 90 VAL A N 1
ATOM 724 C CA . VAL A 1 90 ? 18.554 -28.232 21.753 1.00 68.56 90 VAL A CA 1
ATOM 725 C C . VAL A 1 90 ? 19.674 -27.546 22.557 1.00 68.56 90 VAL A C 1
ATOM 727 O O . VAL A 1 90 ? 19.977 -27.972 23.668 1.00 68.56 90 VAL A O 1
ATOM 730 N N . GLN A 1 91 ? 20.286 -26.474 22.040 1.00 55.62 91 GLN A N 1
ATOM 731 C CA . GLN A 1 91 ? 21.447 -25.810 22.659 1.00 55.62 91 GLN A CA 1
ATOM 732 C C . GLN A 1 91 ? 21.100 -24.695 23.669 1.00 55.62 91 GLN A C 1
ATOM 734 O O . GLN A 1 91 ? 22.013 -24.044 24.178 1.00 55.62 91 GLN A O 1
ATOM 739 N N . GLN A 1 92 ? 19.823 -24.458 23.997 1.00 39.25 92 GLN A N 1
ATOM 740 C CA . GLN A 1 92 ? 19.447 -23.463 25.014 1.00 39.25 92 GLN A CA 1
ATOM 741 C C . GLN A 1 92 ? 19.501 -24.051 26.441 1.00 39.25 92 GLN A C 1
ATOM 743 O O . GLN A 1 92 ? 18.759 -24.992 26.733 1.00 39.25 92 GLN A O 1
ATOM 748 N N . PRO A 1 93 ? 20.324 -23.515 27.368 1.00 36.53 93 PRO A N 1
ATOM 749 C CA . PRO A 1 93 ? 20.320 -23.951 28.760 1.00 36.53 93 PRO A CA 1
ATOM 750 C C . PRO A 1 93 ? 19.162 -23.310 29.535 1.00 36.53 93 PRO A C 1
ATOM 752 O O . PRO A 1 93 ? 18.965 -22.096 29.500 1.00 36.53 93 PRO A O 1
ATOM 755 N N . VAL A 1 94 ? 18.442 -24.134 30.293 1.00 37.12 94 VAL A N 1
ATOM 756 C CA . VAL A 1 94 ? 17.416 -23.725 31.261 1.00 37.12 94 VAL A CA 1
ATOM 757 C C . VAL A 1 94 ? 18.096 -23.154 32.512 1.00 37.12 94 VAL A C 1
ATOM 759 O O . VAL A 1 94 ? 18.837 -23.883 33.171 1.00 37.12 94 VAL A O 1
ATOM 762 N N . GLN A 1 95 ? 17.829 -21.892 32.876 1.00 30.59 95 GLN A N 1
ATOM 763 C CA . GLN A 1 95 ? 18.062 -21.387 34.238 1.00 30.59 95 GLN A CA 1
ATOM 764 C C . GLN A 1 95 ? 16.907 -20.520 34.763 1.00 30.59 95 GLN A C 1
ATOM 766 O O . GLN A 1 95 ? 16.236 -19.800 34.030 1.00 30.59 95 GLN A O 1
ATOM 771 N N . ASP A 1 96 ? 16.720 -20.693 36.070 1.00 27.78 96 ASP A N 1
ATOM 772 C CA . ASP A 1 96 ? 15.610 -20.417 36.975 1.00 27.78 96 ASP A CA 1
ATOM 773 C C . ASP A 1 96 ? 14.760 -19.145 36.836 1.00 27.78 96 ASP A C 1
ATOM 775 O O . ASP A 1 96 ? 15.217 -18.007 36.739 1.00 27.78 96 ASP A O 1
ATOM 779 N N . ALA A 1 97 ? 13.461 -19.392 37.012 1.00 37.69 97 ALA A N 1
ATOM 780 C CA . ALA A 1 97 ? 12.395 -18.431 37.197 1.00 37.69 97 ALA A CA 1
ATOM 781 C C . ALA A 1 97 ? 12.490 -17.727 38.559 1.00 37.69 97 ALA A C 1
ATOM 783 O O . ALA A 1 97 ? 12.401 -18.373 39.609 1.00 37.69 97 ALA A O 1
ATOM 784 N N . ARG A 1 98 ? 12.586 -16.392 38.520 1.00 33.53 98 ARG A N 1
ATOM 785 C CA . ARG A 1 98 ? 11.864 -15.419 39.366 1.00 33.53 98 ARG A CA 1
ATOM 786 C C . ARG A 1 98 ? 12.513 -14.038 39.186 1.00 33.53 98 ARG A C 1
ATOM 788 O O . ARG A 1 98 ? 13.565 -13.790 39.760 1.00 33.53 98 ARG A O 1
ATOM 795 N N . HIS A 1 99 ? 11.797 -13.143 38.499 1.00 33.34 99 HIS A N 1
ATOM 796 C CA . HIS A 1 99 ? 12.009 -11.688 38.329 1.00 33.34 99 HIS A CA 1
ATOM 797 C C . HIS A 1 99 ? 12.664 -11.212 37.008 1.00 33.34 99 HIS A C 1
ATOM 799 O O . HIS A 1 99 ? 13.857 -11.382 36.791 1.00 33.34 99 HIS A O 1
ATOM 805 N N . ALA A 1 100 ? 11.846 -10.468 36.239 1.00 25.47 100 ALA A N 1
ATOM 806 C CA . ALA A 1 100 ? 12.115 -9.621 35.057 1.00 25.47 100 ALA A CA 1
ATOM 807 C C . ALA A 1 100 ? 12.014 -10.278 33.652 1.00 25.47 100 ALA A C 1
ATOM 809 O O . ALA A 1 100 ? 12.018 -11.498 33.533 1.00 25.47 100 ALA A O 1
ATOM 810 N N . PRO A 1 101 ? 11.811 -9.454 32.602 1.00 29.08 101 PRO A N 1
ATOM 811 C CA . PRO A 1 101 ? 10.562 -9.211 31.874 1.00 29.08 101 PRO A CA 1
ATOM 812 C C . PRO A 1 101 ? 10.270 -10.236 30.762 1.00 29.08 101 PRO A C 1
ATOM 814 O O . PRO A 1 101 ? 11.169 -10.879 30.231 1.00 29.08 101 PRO A O 1
ATOM 817 N N . VAL A 1 102 ? 8.987 -10.339 30.395 1.00 28.73 102 VAL A N 1
ATOM 818 C CA . VAL A 1 102 ? 8.454 -11.182 29.308 1.00 28.73 102 VAL A CA 1
ATOM 819 C C . VAL A 1 102 ? 9.271 -11.003 28.012 1.00 28.73 102 VAL A C 1
ATOM 821 O O . VAL A 1 102 ? 9.513 -9.855 27.625 1.00 28.73 102 VAL A O 1
ATOM 824 N N . PRO A 1 103 ? 9.675 -12.088 27.318 1.00 28.78 103 PRO A N 1
ATOM 825 C CA . PRO A 1 103 ? 10.328 -11.991 26.018 1.00 28.78 103 PRO A CA 1
ATOM 826 C C . PRO A 1 103 ? 9.378 -11.332 25.018 1.00 28.78 103 PRO A C 1
ATOM 828 O O . PRO A 1 103 ? 8.288 -11.839 24.756 1.00 28.78 103 PRO A O 1
ATOM 831 N N . VAL A 1 104 ? 9.785 -10.193 24.461 1.00 30.16 104 VAL A N 1
ATOM 832 C CA . VAL A 1 104 ? 9.136 -9.633 23.275 1.00 30.16 104 VAL A CA 1
ATOM 833 C C . VAL A 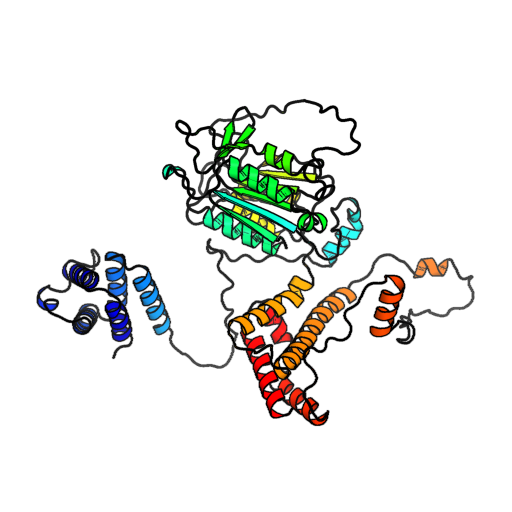1 104 ? 9.451 -10.580 22.123 1.00 30.16 104 VAL A C 1
ATOM 835 O O . VAL A 1 104 ? 10.599 -10.681 21.690 1.00 30.16 104 VAL A O 1
ATOM 838 N N . GLU A 1 105 ? 8.438 -11.310 21.670 1.00 30.41 105 GLU A N 1
ATOM 839 C CA . GLU A 1 105 ? 8.482 -12.099 20.443 1.00 30.41 105 GLU A CA 1
ATOM 840 C C . GLU A 1 105 ? 8.901 -11.176 19.277 1.00 30.41 105 GLU A C 1
ATOM 842 O O . GLU A 1 105 ? 8.391 -10.051 19.183 1.00 30.41 105 GLU A O 1
ATOM 847 N N . PRO A 1 106 ? 9.871 -11.562 18.424 1.00 29.75 106 PRO A N 1
ATOM 848 C CA . PRO A 1 106 ? 10.381 -10.669 17.394 1.00 29.75 106 PRO A CA 1
ATOM 849 C C . PRO A 1 106 ? 9.268 -10.349 16.392 1.00 29.75 106 PRO A C 1
ATOM 851 O O . PRO A 1 106 ? 8.748 -11.228 15.707 1.00 29.75 106 PRO A O 1
ATOM 854 N N . GLN A 1 107 ? 8.912 -9.064 16.316 1.00 33.25 107 GLN A N 1
ATOM 855 C CA . GLN A 1 107 ? 8.044 -8.499 15.282 1.00 33.25 107 GLN A CA 1
ATOM 856 C C . GLN A 1 107 ? 8.512 -8.958 13.883 1.00 33.25 107 GLN A C 1
ATOM 858 O O . GLN A 1 107 ? 9.718 -9.146 13.691 1.00 33.25 107 GLN A O 1
ATOM 863 N N . PRO A 1 108 ? 7.597 -9.146 12.908 1.00 32.91 108 PRO A N 1
ATOM 864 C CA . PRO A 1 108 ? 7.921 -9.785 11.637 1.00 32.91 108 PRO A CA 1
ATOM 865 C C . PRO A 1 108 ? 9.074 -9.052 10.951 1.00 32.91 108 PRO A C 1
ATOM 867 O O . PRO A 1 108 ? 8.962 -7.874 10.610 1.00 32.91 108 PRO A O 1
ATOM 870 N N . LEU A 1 109 ? 10.190 -9.761 10.772 1.00 33.97 109 LEU A N 1
ATOM 871 C CA . LEU A 1 109 ? 11.302 -9.282 9.964 1.00 33.97 109 LEU A CA 1
ATOM 872 C C . LEU A 1 109 ? 10.769 -9.091 8.539 1.00 33.97 109 LEU A C 1
ATOM 874 O O . LEU A 1 109 ? 10.288 -10.049 7.930 1.00 33.97 109 LEU A O 1
ATOM 878 N N . GLN A 1 110 ? 10.838 -7.869 8.011 1.00 50.44 110 GLN A N 1
ATOM 879 C CA . GLN A 1 110 ? 10.652 -7.657 6.576 1.00 50.44 110 GLN A CA 1
ATOM 880 C C . GLN A 1 110 ? 11.755 -8.422 5.826 1.00 50.44 110 GLN A C 1
ATOM 882 O O . GLN A 1 110 ? 12.807 -8.719 6.398 1.00 50.44 110 GLN A O 1
ATOM 887 N N . SER A 1 111 ? 11.531 -8.791 4.564 1.00 45.00 111 SER A N 1
ATOM 888 C CA . SER A 1 111 ? 12.459 -9.640 3.794 1.00 45.00 111 SER A CA 1
ATOM 889 C C . SER A 1 111 ? 13.848 -9.029 3.575 1.00 45.00 111 SER A C 1
ATOM 891 O O . SER A 1 111 ? 14.789 -9.748 3.247 1.00 45.00 111 SER A O 1
ATOM 893 N N . ASP A 1 112 ? 14.007 -7.729 3.837 1.00 51.72 112 ASP A N 1
ATOM 894 C CA . ASP A 1 112 ? 15.286 -7.011 3.879 1.00 51.72 112 ASP A CA 1
ATOM 895 C C . ASP A 1 112 ? 15.999 -7.056 5.251 1.00 51.72 112 ASP A C 1
ATOM 897 O O . ASP A 1 112 ? 17.073 -6.471 5.413 1.00 51.72 112 ASP A O 1
ATOM 901 N N . GLY A 1 113 ? 15.418 -7.733 6.245 1.00 49.28 113 GLY A N 1
ATOM 902 C CA . GLY A 1 113 ? 15.941 -7.861 7.603 1.00 49.28 113 GLY A CA 1
ATOM 903 C C . GLY A 1 113 ? 15.708 -6.646 8.505 1.00 49.28 113 GLY A C 1
ATOM 904 O O . GLY A 1 113 ? 16.211 -6.635 9.631 1.00 49.28 113 GLY A O 1
ATOM 905 N N . LYS A 1 114 ? 14.975 -5.619 8.048 1.00 59.09 114 LYS A N 1
ATOM 906 C CA . LYS A 1 114 ? 14.669 -4.428 8.848 1.00 59.09 114 LYS A CA 1
ATOM 907 C C . LYS A 1 114 ? 13.351 -4.579 9.595 1.00 59.09 114 LYS A C 1
ATOM 909 O O . LYS A 1 114 ? 12.379 -5.147 9.104 1.00 59.09 114 LYS A O 1
ATOM 914 N N . LEU A 1 115 ? 13.314 -3.992 10.789 1.00 55.06 115 LEU A N 1
ATOM 915 C CA . LEU A 1 115 ? 12.083 -3.814 11.539 1.00 55.06 115 LEU A CA 1
ATOM 916 C C . LEU A 1 115 ? 11.539 -2.407 11.294 1.00 55.06 115 LEU A C 1
ATOM 918 O O . LEU A 1 115 ? 12.187 -1.424 11.654 1.00 55.06 115 LEU A O 1
ATOM 922 N N . ARG A 1 116 ? 10.354 -2.307 10.689 1.00 62.00 116 ARG A N 1
ATOM 923 C CA . ARG A 1 116 ? 9.679 -1.030 10.435 1.00 62.00 116 ARG A CA 1
ATOM 924 C C . ARG A 1 116 ? 8.303 -1.019 11.077 1.00 62.00 116 ARG A C 1
ATOM 926 O O . ARG A 1 116 ? 7.547 -1.974 10.946 1.00 62.00 116 ARG A O 1
ATOM 933 N N . ASN A 1 117 ? 7.972 0.101 11.712 1.00 58.75 117 ASN A N 1
ATOM 934 C CA . ASN A 1 117 ? 6.659 0.357 12.290 1.00 58.75 117 ASN A CA 1
ATOM 935 C C . ASN A 1 117 ? 6.138 1.704 11.790 1.00 58.75 117 ASN A C 1
ATOM 937 O O . ASN A 1 117 ? 6.887 2.676 11.711 1.00 58.75 117 ASN A O 1
ATOM 941 N N . MET A 1 118 ? 4.844 1.765 11.476 1.00 68.44 118 MET A N 1
ATOM 942 C CA . MET A 1 118 ? 4.186 3.015 11.100 1.00 68.44 118 MET A CA 1
ATOM 943 C C . MET A 1 118 ? 4.027 3.914 12.329 1.00 68.44 118 MET A C 1
ATOM 945 O O . MET A 1 118 ? 3.223 3.615 13.222 1.00 68.44 118 MET A O 1
ATOM 949 N N . THR A 1 119 ? 4.737 5.042 12.350 1.00 64.50 119 THR A N 1
ATOM 950 C CA . THR A 1 119 ? 4.516 6.098 13.341 1.00 64.50 119 THR A CA 1
ATOM 951 C C . THR A 1 119 ? 3.100 6.637 13.186 1.00 64.50 119 THR A C 1
ATOM 953 O O . THR A 1 119 ? 2.607 6.852 12.079 1.00 64.50 119 THR A O 1
ATOM 956 N N . GLN A 1 120 ? 2.411 6.832 14.307 1.00 58.53 120 GLN A N 1
ATOM 957 C CA . GLN A 1 120 ? 1.010 7.235 14.310 1.00 58.53 120 GLN A CA 1
ATOM 958 C C . GLN A 1 120 ? 0.870 8.744 14.483 1.00 58.53 120 GLN A C 1
ATOM 960 O O . GLN A 1 120 ? 1.548 9.355 15.304 1.00 58.53 120 GLN A O 1
ATOM 965 N N . SER A 1 121 ? -0.065 9.344 13.746 1.00 63.38 121 SER A N 1
ATOM 966 C CA . SER A 1 121 ? -0.371 10.769 13.893 1.00 63.38 121 SER A CA 1
ATOM 967 C C . SER A 1 121 ? -1.047 11.029 15.228 1.00 63.38 121 SER A C 1
ATOM 969 O O . SER A 1 121 ? -2.028 10.350 15.560 1.00 63.38 121 SER A O 1
ATOM 971 N N . SER A 1 122 ? -0.583 12.054 15.942 1.00 58.72 122 SER A N 1
ATOM 972 C CA . SER A 1 122 ? -1.247 12.535 17.152 1.00 58.72 122 SER A CA 1
ATOM 973 C C . SER A 1 122 ? -2.616 13.141 16.812 1.00 58.72 122 SER A C 1
ATOM 975 O O . SER A 1 122 ? -2.851 13.609 15.691 1.00 58.72 122 SER A O 1
ATOM 977 N N . GLN A 1 123 ? -3.553 13.104 17.760 1.00 53.00 123 GLN A N 1
ATOM 978 C CA . GLN A 1 123 ? -4.878 13.695 17.551 1.00 53.00 123 GLN A CA 1
ATOM 979 C C . GLN A 1 123 ? -4.792 15.225 17.455 1.00 53.00 123 GLN A C 1
ATOM 981 O O . GLN A 1 123 ? -5.465 15.815 16.610 1.00 53.00 123 GLN A O 1
ATOM 986 N N . GLU A 1 124 ? -3.895 15.845 18.225 1.00 59.09 124 GLU A N 1
ATOM 987 C CA . GLU A 1 124 ? -3.643 17.289 18.215 1.00 59.09 124 GLU A CA 1
ATOM 988 C C . GLU A 1 124 ? -3.171 17.762 16.839 1.00 59.09 124 GLU A C 1
ATOM 990 O O . GLU A 1 124 ? -3.653 18.772 16.325 1.00 59.09 124 GLU A O 1
ATOM 995 N N . PHE A 1 125 ? -2.271 17.005 16.203 1.00 66.25 125 PHE A N 1
ATOM 996 C CA . PHE A 1 125 ? -1.802 17.308 14.855 1.00 66.25 125 PHE A CA 1
ATOM 997 C C . PHE A 1 125 ? -2.953 17.278 13.838 1.00 66.25 125 PHE A C 1
ATOM 999 O O . PHE A 1 125 ? -3.105 18.204 13.042 1.00 66.25 125 PHE A O 1
ATOM 1006 N N . LYS A 1 126 ? -3.817 16.253 13.890 1.00 65.38 126 LYS A N 1
ATOM 1007 C CA . LYS A 1 126 ? -4.974 16.136 12.982 1.00 65.38 126 LYS A CA 1
ATOM 1008 C C . LYS A 1 126 ? -5.964 17.287 13.152 1.00 65.38 126 LYS A C 1
ATOM 1010 O O . LYS A 1 126 ? -6.493 17.787 12.163 1.00 65.38 126 LYS A O 1
ATOM 1015 N N . GLN A 1 127 ? -6.213 17.704 14.391 1.00 59.44 127 GLN A N 1
ATOM 1016 C CA . GLN A 1 127 ? -7.122 18.809 14.699 1.00 59.44 127 GLN A CA 1
ATOM 1017 C C . GLN A 1 127 ? -6.557 20.140 14.227 1.00 59.44 127 GLN A C 1
ATOM 1019 O O . GLN A 1 127 ? -7.267 20.885 13.557 1.00 59.44 127 GLN A O 1
ATOM 1024 N N . LYS A 1 128 ? -5.269 20.391 14.483 1.00 67.62 128 LYS A N 1
ATOM 1025 C CA . LYS A 1 128 ? -4.568 21.564 13.963 1.00 67.62 128 LYS A CA 1
ATOM 1026 C C . LYS A 1 128 ? -4.657 21.633 12.438 1.00 67.62 128 LYS A C 1
ATOM 1028 O O . LYS A 1 128 ? -5.006 22.664 11.885 1.00 67.62 128 LYS A O 1
ATOM 1033 N N . MET A 1 129 ? -4.427 20.514 11.751 1.00 69.00 129 MET A N 1
ATOM 1034 C CA . MET A 1 129 ? -4.529 20.447 10.291 1.00 69.00 129 MET A CA 1
ATOM 1035 C C . MET A 1 129 ? -5.942 20.739 9.762 1.00 69.00 129 MET A C 1
ATOM 1037 O O . MET A 1 129 ? -6.080 21.408 8.740 1.00 69.00 129 MET A O 1
ATOM 1041 N N . LEU A 1 130 ? -6.990 20.258 10.443 1.00 66.75 130 LEU A N 1
ATOM 1042 C CA . LEU A 1 130 ? -8.382 20.546 10.077 1.00 66.75 130 LEU A CA 1
ATOM 1043 C C . LEU A 1 130 ? -8.780 22.005 10.346 1.00 66.75 130 LEU A C 1
ATOM 1045 O O . LEU A 1 130 ? -9.559 22.556 9.573 1.00 66.75 130 LEU A O 1
ATOM 1049 N N . GLN A 1 131 ? -8.267 22.608 11.422 1.00 62.88 131 GLN A N 1
ATOM 1050 C CA . GLN A 1 131 ? -8.568 23.986 11.825 1.00 62.88 131 GLN A CA 1
ATOM 1051 C C . GLN A 1 131 ? -7.806 25.018 10.986 1.00 62.88 131 GLN A C 1
ATOM 1053 O O . GLN A 1 131 ? -8.411 25.963 10.490 1.00 62.88 131 GLN A O 1
ATOM 1058 N N . ASP A 1 132 ? -6.501 24.815 10.793 1.00 65.31 132 ASP A N 1
ATOM 1059 C CA . ASP A 1 132 ? -5.606 25.820 10.207 1.00 65.31 132 ASP A CA 1
ATOM 1060 C C . ASP A 1 132 ? -5.532 25.732 8.672 1.00 65.31 132 ASP A C 1
ATOM 1062 O O . ASP A 1 132 ? -5.220 26.715 8.008 1.00 65.31 132 ASP A O 1
ATOM 1066 N N . VAL A 1 133 ? -5.767 24.545 8.094 1.00 67.25 133 VAL A N 1
ATOM 1067 C CA . VAL A 1 133 ? -5.454 24.237 6.678 1.00 67.25 133 VAL A CA 1
ATOM 1068 C C . VAL A 1 133 ? -6.633 23.546 5.970 1.00 67.25 133 VAL A C 1
ATOM 1070 O O . VAL A 1 133 ? -6.508 23.065 4.846 1.00 67.25 133 VAL A O 1
ATOM 1073 N N . GLY A 1 134 ? -7.799 23.474 6.620 1.00 64.50 134 GLY A N 1
ATOM 1074 C CA . GLY A 1 134 ? -8.882 22.550 6.283 1.00 64.50 134 GLY A CA 1
ATOM 1075 C C . GLY A 1 134 ? -9.393 22.598 4.838 1.00 64.50 134 GLY A C 1
ATOM 1076 O O . GLY A 1 134 ? -9.809 21.562 4.314 1.00 64.50 134 GLY A O 1
ATOM 1077 N N . ASP A 1 135 ? -9.409 23.755 4.180 1.00 76.12 135 ASP A N 1
ATOM 1078 C CA . ASP A 1 135 ? -9.876 23.875 2.785 1.00 76.12 135 ASP A CA 1
ATOM 1079 C C . ASP A 1 135 ? -8.780 23.555 1.757 1.00 76.12 135 ASP A C 1
ATOM 1081 O O . ASP A 1 135 ? -9.081 23.122 0.638 1.00 76.12 135 ASP A O 1
ATOM 1085 N N . GLU A 1 136 ? -7.517 23.655 2.176 1.00 83.69 136 GLU A N 1
ATOM 1086 C CA . GLU A 1 136 ? -6.321 23.333 1.398 1.00 83.69 136 GLU A CA 1
ATOM 1087 C C . GLU A 1 136 ? -5.923 21.852 1.486 1.00 83.69 136 GLU A C 1
ATOM 1089 O O . GLU A 1 136 ? -4.902 21.477 0.915 1.00 83.69 136 GLU A O 1
ATOM 1094 N N . ILE A 1 137 ? -6.675 20.993 2.187 1.00 84.88 137 ILE A N 1
ATOM 1095 C CA . ILE A 1 137 ? -6.393 19.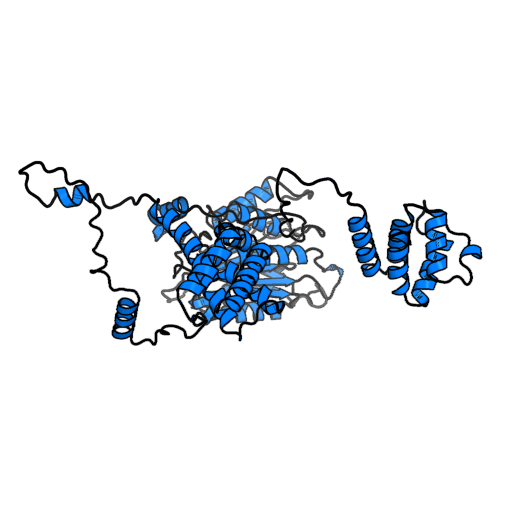548 2.284 1.00 84.88 137 ILE A CA 1
ATOM 1096 C C . ILE A 1 137 ? -7.422 18.695 1.531 1.00 84.88 137 ILE A C 1
ATOM 1098 O O . ILE A 1 137 ? -8.609 19.026 1.466 1.00 84.88 137 ILE A O 1
ATOM 1102 N N . TYR A 1 138 ? -6.990 17.546 1.003 1.00 84.19 138 TYR A N 1
ATOM 1103 C CA . TYR A 1 138 ? -7.925 16.515 0.536 1.00 84.19 138 TYR A CA 1
ATOM 1104 C C . TYR A 1 138 ? -8.587 15.845 1.742 1.00 84.19 138 TYR A C 1
ATOM 1106 O O . TYR A 1 138 ? -7.956 15.068 2.471 1.00 84.19 138 TYR A O 1
ATOM 1114 N N . ARG A 1 139 ? -9.862 16.175 1.966 1.00 74.81 139 ARG A N 1
ATOM 1115 C CA . ARG A 1 139 ? -10.668 15.580 3.033 1.00 74.81 139 ARG A CA 1
ATOM 1116 C C . ARG A 1 139 ? -11.196 14.219 2.580 1.00 74.81 139 ARG A C 1
ATOM 1118 O O . ARG A 1 139 ? -11.712 14.122 1.468 1.00 74.81 139 ARG A O 1
ATOM 1125 N N . PRO A 1 140 ? -11.095 13.182 3.421 1.00 64.81 140 PRO A N 1
ATOM 1126 C CA . PRO A 1 140 ? -11.745 11.921 3.122 1.00 64.81 140 PRO A CA 1
ATOM 1127 C C . PRO A 1 140 ? -13.267 12.111 3.150 1.00 64.81 140 PRO A C 1
ATOM 1129 O O . PRO A 1 140 ? -13.791 12.864 3.972 1.00 64.81 140 PRO A O 1
ATOM 1132 N N . ALA A 1 141 ? -13.972 11.438 2.241 1.00 55.84 141 ALA A N 1
ATOM 1133 C CA . ALA A 1 141 ? -15.429 11.535 2.124 1.00 55.84 141 ALA A CA 1
ATOM 1134 C C . ALA A 1 141 ? -16.174 10.925 3.330 1.00 55.84 141 ALA A C 1
ATOM 1136 O O . ALA A 1 141 ? -17.349 11.212 3.540 1.00 55.84 141 ALA A O 1
ATOM 1137 N N . SER A 1 142 ? -15.495 10.102 4.136 1.00 54.62 142 SER A N 1
ATOM 1138 C CA . SER A 1 142 ? -16.029 9.517 5.366 1.00 54.62 142 SER A CA 1
ATOM 1139 C C . SER A 1 142 ? -14.960 9.454 6.466 1.00 54.62 142 SER A C 1
ATOM 1141 O O . SER A 1 142 ? -13.778 9.694 6.216 1.00 54.62 142 SER A O 1
ATOM 1143 N N . SER A 1 143 ? -15.363 9.106 7.693 1.00 49.34 143 SER A N 1
ATOM 1144 C CA . SER A 1 143 ? -14.440 8.846 8.811 1.00 49.34 143 SER A CA 1
ATOM 1145 C C . SER A 1 143 ? -13.552 7.606 8.602 1.00 49.34 143 SER A C 1
ATOM 1147 O O . SER A 1 143 ? -12.601 7.408 9.359 1.00 49.34 143 SER A O 1
ATOM 1149 N N . GLN A 1 144 ? -13.841 6.794 7.578 1.00 49.72 144 GLN A N 1
ATOM 1150 C CA . GLN A 1 144 ? -13.048 5.655 7.118 1.00 49.72 144 GLN A CA 1
ATOM 1151 C C . GLN A 1 144 ? -12.383 6.013 5.782 1.00 49.72 144 GLN A C 1
ATOM 1153 O O . GLN A 1 144 ? -13.067 6.280 4.790 1.00 49.72 144 GLN A O 1
ATOM 1158 N N . ARG A 1 145 ? -11.045 6.033 5.740 1.00 56.12 145 ARG A N 1
ATOM 1159 C CA . ARG A 1 145 ? -10.324 6.098 4.464 1.00 56.12 145 ARG A CA 1
ATOM 1160 C C . ARG A 1 145 ? -10.334 4.720 3.837 1.00 56.12 145 ARG A C 1
ATOM 1162 O O . ARG A 1 145 ? -9.742 3.797 4.383 1.00 56.12 145 ARG A O 1
ATOM 1169 N N . LYS A 1 146 ? -10.982 4.609 2.686 1.00 63.78 146 LYS A N 1
ATOM 1170 C CA . LYS A 1 146 ? -10.849 3.457 1.803 1.00 63.78 146 LYS A CA 1
ATOM 1171 C C . LYS A 1 146 ? -9.964 3.892 0.651 1.00 63.78 146 LYS A C 1
ATOM 1173 O O . LYS A 1 146 ? -10.161 4.972 0.112 1.00 63.78 146 LYS A O 1
ATOM 1178 N N . GLY A 1 147 ? -8.982 3.074 0.312 1.00 76.06 147 GLY A N 1
ATOM 1179 C CA . GLY A 1 147 ? -8.098 3.307 -0.816 1.00 76.06 147 GLY A CA 1
ATOM 1180 C C . GLY A 1 147 ? -7.928 2.017 -1.593 1.00 76.06 147 GLY A C 1
ATOM 1181 O O . GLY A 1 147 ? -7.851 0.943 -0.997 1.00 76.06 147 GLY A O 1
ATOM 1182 N N . SER A 1 148 ? -7.838 2.111 -2.912 1.00 88.75 148 SER A N 1
ATOM 1183 C CA . SER A 1 148 ? -7.415 0.990 -3.753 1.00 88.75 148 SER A CA 1
ATOM 1184 C C . SER A 1 148 ? -6.014 1.268 -4.263 1.00 88.75 148 SER A C 1
ATOM 1186 O O . SER A 1 148 ? -5.661 2.415 -4.542 1.00 88.75 148 SER A O 1
ATOM 1188 N N . ALA A 1 149 ? -5.194 0.230 -4.361 1.00 94.56 149 ALA A N 1
ATOM 1189 C CA . ALA A 1 149 ? -3.860 0.346 -4.914 1.00 94.56 149 ALA A CA 1
ATOM 1190 C C . ALA A 1 149 ? -3.589 -0.761 -5.929 1.00 94.56 149 ALA A C 1
ATOM 1192 O O . ALA A 1 149 ? -3.920 -1.921 -5.692 1.00 94.56 149 ALA A O 1
ATOM 1193 N N . LEU A 1 150 ? -2.957 -0.403 -7.042 1.00 98.12 150 LEU A N 1
ATOM 1194 C CA . LEU A 1 150 ? -2.451 -1.346 -8.034 1.00 98.12 150 LEU A CA 1
ATOM 1195 C C . LEU A 1 150 ? -0.933 -1.452 -7.886 1.00 98.12 150 LEU A C 1
ATOM 1197 O O . LEU A 1 150 ? -0.241 -0.439 -7.958 1.00 98.12 150 LEU A O 1
ATOM 1201 N N . LEU A 1 151 ? -0.422 -2.666 -7.686 1.00 98.12 151 LEU A N 1
ATOM 1202 C CA . LEU A 1 151 ? 1.006 -2.957 -7.559 1.00 98.12 151 LEU A CA 1
ATOM 1203 C C . LEU A 1 151 ? 1.423 -3.947 -8.651 1.00 98.12 151 LEU A C 1
ATOM 1205 O O . LEU A 1 151 ? 1.050 -5.120 -8.606 1.00 98.12 151 LEU A O 1
ATOM 1209 N N . ILE A 1 152 ? 2.183 -3.466 -9.634 1.00 98.38 152 ILE A N 1
ATOM 1210 C CA . ILE A 1 152 ? 2.693 -4.254 -10.759 1.00 98.38 152 ILE A CA 1
ATOM 1211 C C . ILE A 1 152 ? 4.212 -4.381 -10.640 1.00 98.38 152 ILE A C 1
ATOM 1213 O O . ILE A 1 152 ? 4.925 -3.376 -10.677 1.00 98.38 152 ILE A O 1
ATOM 1217 N N . THR A 1 153 ? 4.711 -5.617 -10.581 1.00 97.00 153 THR A N 1
ATOM 1218 C CA . THR A 1 153 ? 6.149 -5.901 -10.483 1.00 97.00 153 THR A CA 1
ATOM 1219 C C . THR A 1 153 ? 6.597 -6.891 -11.555 1.00 97.00 153 THR A C 1
ATOM 1221 O O . THR A 1 153 ? 6.250 -8.069 -11.516 1.00 97.00 153 THR A O 1
ATOM 1224 N N . ASN A 1 154 ? 7.438 -6.455 -12.490 1.00 95.75 154 ASN A N 1
ATOM 1225 C CA . ASN A 1 154 ? 8.109 -7.367 -13.417 1.00 95.75 154 ASN A CA 1
ATOM 1226 C C . ASN A 1 154 ? 9.453 -7.783 -12.821 1.00 95.75 154 ASN A C 1
ATOM 1228 O O . ASN A 1 154 ? 10.314 -6.945 -12.561 1.00 95.75 154 ASN A O 1
ATOM 1232 N N . ILE A 1 155 ? 9.617 -9.073 -12.565 1.00 90.00 155 ILE A N 1
ATOM 1233 C CA . ILE A 1 155 ? 10.755 -9.656 -11.848 1.00 90.00 155 ILE A CA 1
ATOM 1234 C C . ILE A 1 155 ? 11.507 -10.612 -12.768 1.00 90.00 155 ILE A C 1
ATOM 1236 O O . ILE A 1 155 ? 12.720 -10.484 -12.935 1.00 90.00 155 ILE A O 1
ATOM 1240 N N . VAL A 1 156 ? 10.772 -11.539 -13.381 1.00 93.62 156 VAL A N 1
ATOM 1241 C CA . VAL A 1 156 ? 11.300 -12.558 -14.288 1.00 93.62 156 VAL A CA 1
ATOM 1242 C C . VAL A 1 156 ? 10.901 -12.193 -15.712 1.00 93.62 156 VAL A C 1
ATOM 1244 O O . VAL A 1 156 ? 9.720 -11.990 -15.987 1.00 93.62 156 VAL A O 1
ATOM 1247 N N . PHE A 1 157 ? 11.895 -12.108 -16.589 1.00 93.12 157 PHE A N 1
ATOM 1248 C CA . PHE A 1 157 ? 11.768 -11.804 -18.010 1.00 93.12 157 PHE A CA 1
ATOM 1249 C C . PHE A 1 157 ? 12.124 -13.054 -18.823 1.00 93.12 157 PHE A C 1
ATOM 1251 O O . PHE A 1 157 ? 12.825 -13.943 -18.330 1.00 93.12 157 PHE A O 1
ATOM 1258 N N . ASP A 1 158 ? 11.677 -13.115 -20.078 1.00 95.56 158 ASP A N 1
ATOM 1259 C CA . ASP A 1 158 ? 12.002 -14.227 -20.986 1.00 95.56 158 ASP A CA 1
ATOM 1260 C C . ASP A 1 158 ? 13.520 -14.385 -21.177 1.00 95.56 158 ASP A C 1
ATOM 1262 O O . ASP A 1 158 ? 14.045 -15.493 -21.307 1.00 95.56 158 ASP A O 1
ATOM 1266 N N . TYR A 1 159 ? 14.227 -13.254 -21.151 1.00 88.62 159 TYR A N 1
ATOM 1267 C CA . TYR A 1 159 ? 15.675 -13.151 -21.259 1.00 88.62 159 TYR A CA 1
ATOM 1268 C C . TYR A 1 159 ? 16.268 -12.998 -19.857 1.00 88.62 159 TYR A C 1
ATOM 1270 O O . TYR A 1 159 ? 16.021 -12.009 -19.163 1.00 88.62 159 TYR A O 1
ATOM 1278 N N . LYS A 1 160 ? 17.038 -14.001 -19.416 1.00 84.88 160 LYS A N 1
ATOM 1279 C CA . LYS A 1 160 ? 17.528 -14.113 -18.030 1.00 84.88 160 LYS A CA 1
ATOM 1280 C C . LYS A 1 160 ? 18.395 -12.930 -17.600 1.00 84.88 160 LYS A C 1
ATOM 1282 O O . LYS A 1 160 ? 18.400 -12.588 -16.421 1.00 84.88 160 LYS A O 1
ATOM 1287 N N . GLU A 1 161 ? 19.108 -12.311 -18.534 1.00 81.50 161 GLU A N 1
ATOM 1288 C CA . GLU A 1 161 ? 19.908 -11.101 -18.334 1.00 81.50 161 GLU A CA 1
ATOM 1289 C C . GLU A 1 161 ? 19.078 -9.892 -17.879 1.00 81.50 161 GLU A C 1
ATOM 1291 O O . GLU A 1 161 ? 19.614 -8.988 -17.242 1.00 81.50 161 GLU A O 1
ATOM 1296 N N . TYR A 1 162 ? 17.769 -9.892 -18.144 1.00 83.75 162 TYR A N 1
ATOM 1297 C CA . TYR A 1 162 ? 16.847 -8.854 -17.693 1.00 83.75 162 TYR A CA 1
ATOM 1298 C C . TYR A 1 162 ? 16.156 -9.194 -16.367 1.00 83.75 162 TYR A C 1
ATOM 1300 O O . TYR A 1 162 ? 15.398 -8.371 -15.858 1.00 83.75 162 TYR A O 1
ATOM 1308 N N . ASN A 1 163 ? 16.423 -10.344 -15.742 1.00 84.19 163 ASN A N 1
ATOM 1309 C CA . ASN A 1 163 ? 15.822 -10.667 -14.447 1.00 84.19 163 ASN A CA 1
ATOM 1310 C C . ASN A 1 163 ? 16.223 -9.656 -13.361 1.00 84.19 163 ASN A C 1
ATOM 1312 O O . ASN A 1 163 ? 17.389 -9.306 -13.185 1.00 84.19 163 ASN A O 1
ATOM 1316 N N . ARG A 1 164 ? 15.234 -9.207 -12.586 1.00 82.94 164 ARG A N 1
ATOM 1317 C CA . ARG A 1 164 ? 15.368 -8.158 -11.567 1.00 82.94 164 ARG A CA 1
ATOM 1318 C C . ARG A 1 164 ? 15.449 -8.767 -10.168 1.00 82.94 164 ARG A C 1
ATOM 1320 O O . ARG A 1 164 ? 14.565 -8.540 -9.350 1.00 82.94 164 ARG A O 1
ATOM 1327 N N . VAL A 1 165 ? 16.515 -9.520 -9.893 1.00 77.06 165 VAL A N 1
ATOM 1328 C CA . VAL A 1 165 ? 16.744 -10.155 -8.579 1.00 77.06 165 VAL A CA 1
ATOM 1329 C C . VAL A 1 165 ? 16.661 -9.117 -7.450 1.00 77.06 165 VAL A C 1
ATOM 1331 O O . VAL A 1 165 ? 17.288 -8.056 -7.529 1.00 77.06 165 VAL A O 1
ATOM 1334 N N . GLY A 1 166 ? 15.873 -9.416 -6.414 1.00 75.31 166 GLY A N 1
ATOM 1335 C CA . GLY A 1 166 ? 15.620 -8.528 -5.277 1.00 75.31 166 GLY A CA 1
ATOM 1336 C C . GLY A 1 166 ? 14.399 -7.618 -5.462 1.00 75.31 166 GLY A C 1
ATOM 1337 O O . GLY A 1 166 ? 14.052 -6.877 -4.545 1.00 75.31 166 GLY A O 1
ATOM 1338 N N . ALA A 1 167 ? 13.728 -7.649 -6.619 1.00 82.44 167 ALA A N 1
ATOM 1339 C CA . ALA A 1 167 ? 12.458 -6.945 -6.815 1.00 82.44 167 ALA A CA 1
ATOM 1340 C C . ALA A 1 167 ? 11.297 -7.588 -6.033 1.00 82.44 167 ALA A C 1
ATOM 1342 O O . ALA A 1 167 ? 10.289 -6.932 -5.790 1.00 82.44 167 ALA A O 1
ATOM 1343 N N . GLU A 1 168 ? 11.445 -8.841 -5.601 1.00 85.81 168 GLU A N 1
ATOM 1344 C CA . GLU A 1 168 ? 10.534 -9.513 -4.673 1.00 85.81 168 GLU A CA 1
ATOM 1345 C C . GLU A 1 168 ? 10.448 -8.750 -3.344 1.00 85.81 168 GLU A C 1
ATOM 1347 O O . GLU A 1 168 ? 9.358 -8.523 -2.829 1.00 85.81 168 GLU A O 1
ATOM 1352 N N . ILE A 1 169 ? 11.596 -8.274 -2.851 1.00 82.06 169 ILE A N 1
ATOM 1353 C CA . ILE A 1 169 ? 11.707 -7.494 -1.613 1.00 82.06 169 ILE A CA 1
ATOM 1354 C C . ILE A 1 169 ? 11.022 -6.133 -1.778 1.00 82.06 169 ILE A C 1
ATOM 1356 O O . ILE A 1 169 ? 10.286 -5.692 -0.898 1.00 82.06 169 ILE A O 1
ATOM 1360 N N . ASP A 1 170 ? 11.224 -5.477 -2.928 1.00 85.44 170 ASP A N 1
ATOM 1361 C CA . ASP A 1 170 ? 10.536 -4.220 -3.253 1.00 85.44 170 ASP A CA 1
ATOM 1362 C C . ASP A 1 170 ? 9.008 -4.400 -3.248 1.00 85.44 170 ASP A C 1
ATOM 1364 O O . ASP A 1 170 ? 8.283 -3.565 -2.705 1.00 85.44 170 ASP A O 1
ATOM 1368 N N . GLU A 1 171 ? 8.513 -5.492 -3.840 1.00 92.25 171 GLU A N 1
ATOM 1369 C CA . GLU A 1 171 ? 7.082 -5.791 -3.877 1.00 92.25 171 GLU A CA 1
ATOM 1370 C C . GLU A 1 171 ? 6.510 -6.049 -2.482 1.00 92.25 171 GLU A C 1
ATOM 1372 O O . GLU A 1 171 ? 5.471 -5.484 -2.141 1.00 92.25 171 GLU A O 1
ATOM 1377 N N . GLU A 1 172 ? 7.175 -6.872 -1.672 1.00 87.25 172 GLU A N 1
ATOM 1378 C CA . GLU A 1 172 ? 6.733 -7.183 -0.310 1.00 87.25 172 GLU A CA 1
ATOM 1379 C C . GLU A 1 172 ? 6.700 -5.932 0.573 1.00 87.25 172 GLU A C 1
ATOM 1381 O O . GLU A 1 172 ? 5.706 -5.686 1.262 1.00 87.25 172 GLU A O 1
ATOM 1386 N N . ASN A 1 173 ? 7.735 -5.093 0.492 1.00 84.62 173 ASN A N 1
ATOM 1387 C CA . ASN A 1 173 ? 7.808 -3.843 1.242 1.00 84.62 173 ASN A CA 1
ATOM 1388 C C . ASN A 1 173 ? 6.704 -2.854 0.831 1.00 84.62 173 ASN A C 1
ATOM 1390 O O . ASN A 1 173 ? 6.089 -2.224 1.696 1.00 84.62 173 ASN A O 1
ATOM 1394 N N . MET A 1 174 ? 6.414 -2.726 -0.468 1.00 91.81 174 MET A N 1
ATOM 1395 C CA . MET A 1 174 ? 5.345 -1.844 -0.950 1.00 91.81 174 MET A CA 1
ATOM 1396 C C . MET A 1 174 ? 3.946 -2.375 -0.640 1.00 91.81 174 MET A C 1
ATOM 1398 O O . MET A 1 174 ? 3.083 -1.589 -0.251 1.00 91.81 174 MET A O 1
ATOM 1402 N N . ASP A 1 175 ? 3.706 -3.680 -0.780 1.00 87.50 175 ASP A N 1
ATOM 1403 C CA . ASP A 1 175 ? 2.431 -4.307 -0.406 1.00 87.50 175 ASP A CA 1
ATOM 1404 C C . ASP A 1 175 ? 2.150 -4.094 1.083 1.00 87.50 175 ASP A C 1
ATOM 1406 O O . ASP A 1 175 ? 1.062 -3.651 1.454 1.00 87.50 175 ASP A O 1
ATOM 1410 N N . TRP A 1 176 ? 3.156 -4.323 1.933 1.00 83.06 176 TRP A N 1
ATOM 1411 C CA . TRP A 1 176 ? 3.052 -4.059 3.363 1.00 83.06 176 TRP A CA 1
ATOM 1412 C C . TRP A 1 176 ? 2.766 -2.580 3.651 1.00 83.06 176 TRP A C 1
ATOM 1414 O O . TRP A 1 176 ? 1.817 -2.281 4.377 1.00 83.06 176 TRP A O 1
ATOM 1424 N N . LEU A 1 177 ? 3.526 -1.653 3.055 1.00 83.44 177 LEU A N 1
ATOM 1425 C CA . LEU A 1 177 ? 3.370 -0.215 3.295 1.00 83.44 177 LEU A CA 1
ATOM 1426 C C . LEU A 1 177 ? 1.971 0.271 2.905 1.00 83.44 177 LEU A C 1
ATOM 1428 O O . LEU A 1 177 ? 1.307 0.948 3.686 1.00 83.44 177 LEU A O 1
ATOM 1432 N N . LEU A 1 178 ? 1.510 -0.077 1.704 1.00 85.00 178 LEU A N 1
ATOM 1433 C CA . LEU A 1 178 ? 0.207 0.352 1.198 1.00 85.00 178 LEU A CA 1
ATOM 1434 C C . LEU A 1 178 ? -0.933 -0.199 2.062 1.00 85.00 178 LEU A C 1
ATOM 1436 O O . LEU A 1 178 ? -1.857 0.541 2.399 1.00 85.00 178 LEU A O 1
ATOM 1440 N N . ARG A 1 179 ? -0.842 -1.458 2.505 1.00 80.19 179 ARG A N 1
ATOM 1441 C CA . ARG A 1 179 ? -1.812 -2.033 3.450 1.00 80.19 179 ARG A CA 1
ATOM 1442 C C . ARG A 1 179 ? -1.773 -1.337 4.806 1.00 80.19 179 ARG A C 1
ATOM 1444 O O . ARG A 1 179 ? -2.828 -1.029 5.353 1.00 80.19 179 ARG A O 1
ATOM 1451 N N . ALA A 1 180 ? -0.584 -1.030 5.325 1.00 74.06 180 ALA A N 1
ATOM 1452 C CA . ALA A 1 180 ? -0.419 -0.309 6.587 1.00 74.06 180 ALA A CA 1
ATOM 1453 C C . ALA A 1 180 ? -0.980 1.126 6.528 1.00 74.06 180 ALA A C 1
ATOM 1455 O O . ALA A 1 180 ? -1.426 1.664 7.541 1.00 74.06 180 ALA A O 1
ATOM 1456 N N . LEU A 1 181 ? -1.010 1.726 5.335 1.00 79.00 181 LEU A N 1
ATOM 1457 C CA . LEU A 1 181 ? -1.651 3.013 5.052 1.00 79.00 181 LEU A CA 1
ATOM 1458 C C . LEU A 1 181 ? -3.169 2.908 4.800 1.00 79.00 181 LEU A C 1
ATOM 1460 O O . LEU A 1 181 ? -3.814 3.938 4.617 1.00 79.00 181 LEU A O 1
ATOM 1464 N N . GLY A 1 182 ? -3.743 1.699 4.809 1.00 75.06 182 GLY A N 1
ATOM 1465 C CA . GLY A 1 182 ? -5.183 1.460 4.664 1.00 75.06 182 GLY A CA 1
ATOM 1466 C C . GLY A 1 182 ? -5.671 1.174 3.239 1.00 75.06 182 GLY A C 1
ATOM 1467 O O . GLY A 1 182 ? -6.871 1.265 2.988 1.00 75.06 182 GLY A O 1
ATOM 1468 N N . TYR A 1 183 ? -4.784 0.830 2.299 1.00 81.75 183 TYR A N 1
ATOM 1469 C CA . TYR A 1 183 ? -5.169 0.515 0.920 1.00 81.75 183 TYR A CA 1
ATOM 1470 C C . TYR A 1 183 ? -5.425 -0.981 0.715 1.00 81.75 183 TYR A C 1
ATOM 1472 O O . TYR A 1 183 ? -4.667 -1.839 1.172 1.00 81.75 183 TYR A O 1
ATOM 1480 N N . SER A 1 184 ? -6.457 -1.294 -0.066 1.00 82.69 184 SER A N 1
ATOM 1481 C CA . SER A 1 184 ? -6.663 -2.617 -0.653 1.00 82.69 184 SER A CA 1
ATOM 1482 C C . SER A 1 184 ? -5.765 -2.772 -1.878 1.00 82.69 184 SER A C 1
ATOM 1484 O O . SER A 1 184 ? -5.954 -2.090 -2.884 1.00 82.69 184 SER A O 1
ATOM 1486 N N . VAL A 1 185 ? -4.763 -3.650 -1.787 1.00 86.12 185 VAL A N 1
ATOM 1487 C CA . VAL A 1 185 ? -3.727 -3.802 -2.821 1.00 86.12 185 VAL A CA 1
ATOM 1488 C C . VAL A 1 185 ? -4.052 -4.957 -3.772 1.00 86.12 185 VAL A C 1
ATOM 1490 O O . VAL A 1 185 ? -4.146 -6.113 -3.347 1.00 86.12 185 VAL A O 1
ATOM 1493 N N . VAL A 1 186 ? -4.148 -4.647 -5.066 1.00 93.94 186 VAL A N 1
ATOM 1494 C CA . VAL A 1 186 ? -4.212 -5.601 -6.180 1.00 93.94 186 VAL A CA 1
ATOM 1495 C C . VAL A 1 186 ? -2.798 -5.816 -6.719 1.00 93.94 186 VAL A C 1
ATOM 1497 O O . VAL A 1 186 ? -2.210 -4.912 -7.311 1.00 93.94 186 VAL A O 1
ATOM 1500 N N . LYS A 1 187 ? -2.249 -7.020 -6.520 1.00 96.19 187 LYS A N 1
ATOM 1501 C CA . LYS A 1 187 ? -0.897 -7.385 -6.974 1.00 96.19 187 LYS A CA 1
ATOM 1502 C C . LYS A 1 187 ? -0.908 -8.088 -8.326 1.00 96.19 187 LYS A C 1
ATOM 1504 O O . LYS A 1 187 ? -1.751 -8.958 -8.573 1.00 96.19 187 LYS A O 1
ATOM 1509 N N . ARG A 1 188 ? 0.068 -7.755 -9.170 1.00 97.88 188 ARG A N 1
ATOM 1510 C CA . ARG A 1 188 ? 0.344 -8.412 -10.453 1.00 97.88 188 ARG A CA 1
ATOM 1511 C C . ARG A 1 188 ? 1.845 -8.547 -10.670 1.00 97.88 188 ARG A C 1
ATOM 1513 O O . ARG A 1 188 ? 2.602 -7.631 -10.358 1.00 97.88 188 ARG A O 1
ATOM 1520 N N . ARG A 1 189 ? 2.262 -9.676 -11.244 1.00 97.56 189 ARG A N 1
ATOM 1521 C CA . ARG A 1 189 ? 3.666 -9.964 -11.541 1.00 97.56 189 ARG A CA 1
ATOM 1522 C C . ARG A 1 189 ? 3.869 -10.312 -13.007 1.00 97.56 189 ARG A C 1
ATOM 1524 O O . ARG A 1 189 ? 3.008 -10.955 -13.598 1.00 97.56 189 ARG A O 1
ATOM 1531 N N . ASN A 1 190 ? 5.042 -9.956 -13.523 1.00 97.44 190 ASN A N 1
ATOM 1532 C CA . ASN A 1 190 ? 5.592 -10.443 -14.789 1.00 97.44 190 ASN A CA 1
ATOM 1533 C C . ASN A 1 190 ? 4.637 -10.281 -15.989 1.00 97.44 190 ASN A C 1
ATOM 1535 O O . ASN A 1 190 ? 4.251 -11.252 -16.634 1.00 97.44 190 ASN A O 1
ATOM 1539 N N . LEU A 1 191 ? 4.236 -9.042 -16.264 1.00 98.38 191 LEU A N 1
ATOM 1540 C CA . LEU A 1 191 ? 3.302 -8.685 -17.326 1.00 98.38 191 LEU A CA 1
ATOM 1541 C C . LEU A 1 191 ? 4.019 -8.177 -18.586 1.00 98.38 191 LEU A C 1
ATOM 1543 O O . LEU A 1 191 ? 5.028 -7.471 -18.505 1.00 98.38 191 LEU A O 1
ATOM 1547 N N . SER A 1 192 ? 3.451 -8.487 -19.754 1.00 98.50 192 SER A N 1
ATOM 1548 C CA . SER A 1 192 ? 3.759 -7.802 -21.017 1.00 98.50 192 SER A CA 1
ATOM 1549 C C . SER A 1 192 ? 3.294 -6.340 -20.967 1.00 98.50 192 SER A C 1
ATOM 1551 O O . SER A 1 192 ? 2.441 -5.989 -20.151 1.00 98.50 192 SER A O 1
ATOM 1553 N N . GLY A 1 193 ? 3.798 -5.478 -21.849 1.00 97.75 193 GLY A N 1
ATOM 1554 C CA . GLY A 1 193 ? 3.376 -4.078 -21.948 1.00 97.75 193 GLY A CA 1
ATOM 1555 C C . GLY A 1 193 ? 1.868 -3.935 -22.193 1.00 97.75 193 GLY A C 1
ATOM 1556 O O . GLY A 1 193 ? 1.196 -3.153 -21.523 1.00 97.75 193 GLY A O 1
ATOM 1557 N N . GLU A 1 194 ? 1.306 -4.773 -23.067 1.00 98.19 194 GLU A N 1
ATOM 1558 C CA . GLU A 1 194 ? -0.145 -4.847 -23.299 1.00 98.19 194 GLU A CA 1
ATOM 1559 C C . GLU A 1 194 ? -0.910 -5.308 -22.046 1.00 98.19 194 GLU A C 1
ATOM 1561 O O . GLU A 1 194 ? -1.992 -4.809 -21.735 1.00 98.19 194 GLU A O 1
ATOM 1566 N N . ALA A 1 195 ? -0.360 -6.268 -21.300 1.00 98.31 195 ALA A N 1
ATOM 1567 C CA . ALA A 1 195 ? -0.984 -6.740 -20.073 1.00 98.31 195 ALA A CA 1
ATOM 1568 C C . ALA A 1 195 ? -0.943 -5.679 -18.962 1.00 98.31 195 ALA A C 1
ATOM 1570 O O . ALA A 1 195 ? -1.912 -5.571 -18.215 1.00 98.31 195 ALA A O 1
ATOM 1571 N N . ILE A 1 196 ? 0.120 -4.870 -18.878 1.00 98.56 196 ILE A N 1
ATOM 1572 C CA . ILE A 1 196 ? 0.183 -3.713 -17.972 1.00 98.56 196 ILE A CA 1
ATOM 1573 C C . ILE A 1 196 ? -0.938 -2.724 -18.312 1.00 98.56 196 ILE A C 1
ATOM 1575 O O . ILE A 1 196 ? -1.715 -2.373 -17.427 1.00 98.56 196 ILE A O 1
ATOM 1579 N N . ASP A 1 197 ? -1.072 -2.336 -19.585 1.00 98.25 197 ASP A N 1
ATOM 1580 C CA . ASP A 1 197 ? -2.143 -1.444 -20.055 1.00 98.25 197 ASP A CA 1
ATOM 1581 C C . ASP A 1 197 ? -3.532 -1.968 -19.675 1.00 98.25 197 ASP A C 1
ATOM 1583 O O . ASP A 1 197 ? -4.355 -1.249 -19.103 1.00 98.25 197 ASP A O 1
ATOM 1587 N N . ARG A 1 198 ? -3.771 -3.258 -19.924 1.00 98.25 198 ARG A N 1
ATOM 1588 C CA . ARG A 1 198 ? -5.032 -3.914 -19.581 1.00 98.25 198 ARG A CA 1
ATOM 1589 C C . ARG A 1 198 ? -5.312 -3.886 -18.081 1.00 98.25 198 ARG A C 1
ATOM 1591 O O . ARG A 1 198 ? -6.443 -3.596 -17.699 1.00 98.25 198 ARG A O 1
ATOM 1598 N N . GLU A 1 199 ? -4.328 -4.165 -17.230 1.00 98.12 199 GLU A N 1
ATOM 1599 C CA . GLU A 1 199 ? -4.526 -4.145 -15.776 1.00 98.12 199 GLU A CA 1
ATOM 1600 C C . GLU A 1 199 ? -4.767 -2.728 -15.244 1.00 98.12 199 GLU A C 1
ATOM 1602 O O . GLU A 1 199 ? -5.653 -2.544 -14.411 1.00 98.12 199 GLU A O 1
ATOM 1607 N N . VAL A 1 200 ? -4.067 -1.713 -15.762 1.00 97.50 200 VAL A N 1
ATOM 1608 C CA . VAL A 1 200 ? -4.309 -0.306 -15.394 1.00 97.50 200 VAL A CA 1
ATOM 1609 C C . VAL A 1 200 ? -5.708 0.139 -15.832 1.00 97.50 200 VAL A C 1
ATOM 1611 O O . VAL A 1 200 ? -6.439 0.749 -15.050 1.00 97.50 200 VAL A O 1
ATOM 1614 N N . ARG A 1 201 ? -6.127 -0.229 -17.047 1.00 95.81 201 ARG A N 1
ATOM 1615 C CA . ARG A 1 201 ? -7.475 0.050 -17.562 1.00 95.81 201 ARG A CA 1
ATOM 1616 C C . ARG A 1 201 ? -8.568 -0.687 -16.789 1.00 95.81 201 ARG A C 1
ATOM 1618 O O . ARG A 1 201 ? -9.649 -0.147 -16.584 1.00 95.81 201 ARG A O 1
ATOM 1625 N N . ASN A 1 202 ? -8.330 -1.929 -16.381 1.00 95.56 202 ASN A N 1
ATOM 1626 C CA . ASN A 1 202 ? -9.282 -2.673 -15.557 1.00 95.56 202 ASN A CA 1
ATOM 1627 C C . ASN A 1 202 ? -9.391 -2.043 -14.169 1.00 95.56 202 ASN A C 1
ATOM 1629 O O . ASN A 1 202 ? -10.494 -1.857 -13.659 1.00 95.56 202 ASN A O 1
ATOM 1633 N N . PHE A 1 203 ? -8.255 -1.651 -13.594 1.00 94.62 203 PHE A N 1
ATOM 1634 C CA . PHE A 1 203 ? -8.207 -0.966 -12.315 1.00 94.62 203 PHE A CA 1
ATOM 1635 C C . PHE A 1 203 ? -8.948 0.372 -12.352 1.00 94.62 203 PHE A C 1
ATOM 1637 O O . PHE A 1 203 ? -9.690 0.662 -11.419 1.00 94.62 203 PHE A O 1
ATOM 1644 N N . SER A 1 204 ? -8.839 1.164 -13.425 1.00 92.19 204 SER A N 1
ATOM 1645 C CA . SER A 1 204 ? -9.582 2.430 -13.541 1.00 92.19 204 SER A CA 1
ATOM 1646 C C . SER A 1 204 ? -11.105 2.248 -13.603 1.00 92.19 204 SER A C 1
ATOM 1648 O O . SER A 1 204 ? -11.856 3.170 -13.286 1.00 92.19 204 SER A O 1
ATOM 1650 N N . LYS A 1 205 ? -11.581 1.044 -13.938 1.00 90.44 205 LYS A N 1
ATOM 1651 C CA . LYS A 1 205 ? -13.006 0.701 -14.046 1.00 90.44 205 LYS A CA 1
ATOM 1652 C C . LYS A 1 205 ? -13.615 0.108 -12.770 1.00 90.44 205 LYS A C 1
ATOM 1654 O O . LYS A 1 205 ? -14.792 -0.253 -12.788 1.00 90.44 205 LYS A O 1
ATOM 1659 N N . LEU A 1 206 ? -12.865 0.031 -11.666 1.00 81.94 206 LEU A N 1
ATOM 1660 C CA . LEU A 1 206 ? -13.347 -0.438 -10.357 1.00 81.94 206 LEU A CA 1
ATOM 1661 C C . LEU A 1 206 ? -14.294 0.583 -9.697 1.00 81.94 206 LEU A C 1
ATOM 1663 O O . LEU A 1 206 ? -13.935 1.300 -8.766 1.00 81.94 206 LEU A O 1
ATOM 1667 N N . LEU A 1 207 ? -15.507 0.703 -10.236 1.00 67.38 207 LEU A N 1
ATOM 1668 C CA . LEU A 1 207 ? -16.507 1.692 -9.827 1.00 67.38 207 LEU A CA 1
ATOM 1669 C C . LEU A 1 207 ? -16.897 1.614 -8.337 1.00 67.38 207 LEU A C 1
ATOM 1671 O O . LEU A 1 207 ? -16.889 2.671 -7.701 1.00 67.38 207 LEU A O 1
ATOM 1675 N N . PRO A 1 208 ? -17.230 0.443 -7.755 1.00 67.19 208 PRO A N 1
ATOM 1676 C CA . PRO A 1 208 ? -17.569 0.346 -6.332 1.00 67.19 208 PRO A CA 1
ATOM 1677 C C . PRO A 1 208 ? -16.413 0.779 -5.426 1.00 67.19 208 PRO A C 1
ATOM 1679 O O . PRO A 1 208 ? -16.598 1.571 -4.504 1.00 67.19 208 PRO A O 1
ATOM 1682 N N . GLU A 1 209 ? -15.206 0.312 -5.727 1.00 72.19 209 GLU A N 1
ATOM 1683 C CA . GLU A 1 209 ? -14.023 0.551 -4.915 1.00 72.19 209 GLU A CA 1
ATOM 1684 C C . GLU A 1 209 ? -13.551 2.003 -5.024 1.00 72.19 209 GLU A C 1
ATOM 1686 O O . GLU A 1 209 ? -13.227 2.616 -4.010 1.00 72.19 209 GLU A O 1
ATOM 1691 N N . HIS A 1 210 ? -13.551 2.594 -6.225 1.00 80.00 210 HIS A N 1
ATOM 1692 C CA . HIS A 1 210 ? -13.112 3.980 -6.425 1.00 80.00 210 HIS A CA 1
ATOM 1693 C C . HIS A 1 210 ? -14.136 5.010 -5.975 1.00 80.00 210 HIS A C 1
ATOM 1695 O O . HIS A 1 210 ? -13.737 6.084 -5.528 1.00 80.00 210 HIS A O 1
ATOM 1701 N N . ARG A 1 211 ? -15.441 4.718 -6.059 1.00 75.12 211 ARG A N 1
ATOM 1702 C CA . ARG A 1 211 ? -16.495 5.639 -5.602 1.00 75.12 211 ARG A CA 1
ATOM 1703 C C . ARG A 1 211 ? -16.377 5.916 -4.108 1.00 75.12 211 ARG A C 1
ATOM 1705 O O . ARG A 1 211 ? -16.412 7.084 -3.715 1.00 75.12 211 ARG A O 1
ATOM 1712 N N . ASP A 1 212 ? -16.173 4.864 -3.327 1.00 70.56 212 ASP A N 1
ATOM 1713 C CA . ASP A 1 212 ? -16.042 4.943 -1.871 1.00 70.56 212 ASP A CA 1
ATOM 1714 C C . ASP A 1 212 ? -14.605 5.233 -1.424 1.00 70.56 212 ASP A C 1
ATOM 1716 O O . ASP A 1 212 ? -14.372 5.568 -0.261 1.00 70.56 212 ASP A O 1
ATOM 1720 N N . SER A 1 213 ? -13.647 5.122 -2.347 1.00 76.25 213 SER A N 1
ATOM 1721 C CA . SER A 1 213 ? -12.261 5.472 -2.096 1.00 76.25 213 SER A CA 1
ATOM 1722 C C . SER A 1 213 ? -12.077 6.980 -1.947 1.00 76.25 213 SER A C 1
ATOM 1724 O O . SER A 1 213 ? -12.771 7.772 -2.584 1.00 76.25 213 SER A O 1
ATOM 1726 N N . ASP A 1 214 ? -11.109 7.395 -1.143 1.00 81.81 214 ASP A N 1
ATOM 1727 C CA . ASP A 1 214 ? -10.700 8.787 -1.020 1.00 81.81 214 ASP A CA 1
ATOM 1728 C C . ASP A 1 214 ? -9.443 9.129 -1.832 1.00 81.81 214 ASP A C 1
ATOM 1730 O O . ASP A 1 214 ? -9.130 10.307 -1.993 1.00 81.81 214 ASP A O 1
ATOM 1734 N N . SER A 1 215 ? -8.722 8.120 -2.327 1.00 90.44 215 SER A N 1
ATOM 1735 C CA . SER A 1 215 ? -7.430 8.254 -3.000 1.00 90.44 215 SER A CA 1
ATOM 1736 C C . SER A 1 215 ? -6.972 6.931 -3.625 1.00 90.44 215 SER A C 1
ATOM 1738 O O . SER A 1 215 ? -7.452 5.854 -3.276 1.00 90.44 215 SER A O 1
ATOM 1740 N N . THR A 1 216 ? -6.025 6.972 -4.560 1.00 94.50 216 THR A N 1
ATOM 1741 C CA . THR A 1 216 ? -5.479 5.741 -5.153 1.00 94.50 216 THR A CA 1
ATOM 1742 C C . THR A 1 216 ? -3.967 5.787 -5.283 1.00 94.50 216 THR A C 1
ATOM 1744 O O . THR A 1 216 ? -3.386 6.853 -5.503 1.00 94.50 216 THR A O 1
ATOM 1747 N N . PHE A 1 217 ? -3.348 4.608 -5.214 1.00 96.88 217 PHE A N 1
ATOM 1748 C CA . PHE A 1 217 ? -1.946 4.398 -5.570 1.00 96.88 217 PHE A CA 1
ATOM 1749 C C . PHE A 1 217 ? -1.827 3.492 -6.799 1.00 96.88 217 PHE A C 1
ATOM 1751 O O . PHE A 1 217 ? -2.510 2.476 -6.897 1.00 96.88 217 PHE A O 1
ATOM 1758 N N . VAL A 1 218 ? -0.934 3.830 -7.725 1.00 98.12 218 VAL A N 1
ATOM 1759 C CA . VAL A 1 218 ? -0.490 2.928 -8.796 1.00 98.12 218 VAL A CA 1
ATOM 1760 C C . VAL A 1 218 ? 1.024 2.846 -8.747 1.00 98.12 218 VAL A C 1
ATOM 1762 O O . VAL A 1 218 ? 1.712 3.850 -8.899 1.00 98.12 218 VAL A O 1
ATOM 1765 N N . VAL A 1 219 ? 1.545 1.650 -8.502 1.00 98.31 219 VAL A N 1
ATOM 1766 C CA . VAL A 1 219 ? 2.973 1.382 -8.348 1.00 98.31 219 VAL A CA 1
ATOM 1767 C C . VAL A 1 219 ? 3.400 0.417 -9.443 1.00 98.31 219 VAL A C 1
ATOM 1769 O O . VAL A 1 219 ? 2.897 -0.704 -9.508 1.00 98.31 219 VAL A O 1
ATOM 1772 N N . ILE A 1 220 ? 4.320 0.848 -10.306 1.00 97.62 220 ILE A N 1
ATOM 1773 C CA . ILE A 1 220 ? 4.838 0.033 -11.411 1.00 97.62 220 ILE A CA 1
ATOM 1774 C C . ILE A 1 220 ? 6.353 -0.087 -11.275 1.00 97.62 220 ILE A C 1
ATOM 1776 O O . ILE A 1 220 ? 7.079 0.909 -11.248 1.00 97.62 220 ILE A O 1
ATOM 1780 N N . MET A 1 221 ? 6.839 -1.324 -11.191 1.00 95.19 221 MET A N 1
ATOM 1781 C CA . MET A 1 221 ? 8.247 -1.633 -10.977 1.00 95.19 221 MET A CA 1
ATOM 1782 C C . MET A 1 221 ? 8.739 -2.614 -12.044 1.00 95.19 221 MET A C 1
ATOM 1784 O O . MET A 1 221 ? 8.537 -3.820 -11.927 1.00 95.19 221 MET A O 1
ATOM 1788 N N . SER A 1 222 ? 9.458 -2.116 -13.050 1.00 93.75 222 SER A N 1
ATOM 1789 C CA . SER A 1 222 ? 10.042 -2.925 -14.134 1.00 93.75 222 SER A CA 1
ATOM 1790 C C . SER A 1 222 ? 11.416 -2.375 -14.548 1.00 93.75 222 SER A C 1
ATOM 1792 O O . SER A 1 222 ? 12.026 -1.589 -13.816 1.00 93.75 222 SER A O 1
ATOM 1794 N N . HIS A 1 223 ? 11.939 -2.828 -15.684 1.00 88.25 223 HIS A N 1
ATOM 1795 C CA . HIS A 1 223 ? 12.879 -2.039 -16.476 1.00 88.25 223 HIS A CA 1
ATOM 1796 C C . HIS A 1 223 ? 12.141 -0.914 -17.197 1.00 88.25 223 HIS A C 1
ATOM 1798 O O . HIS A 1 223 ? 10.920 -0.966 -17.368 1.00 88.25 223 HIS A O 1
ATOM 1804 N N . GLY A 1 224 ? 12.885 0.092 -17.637 1.00 86.62 224 GLY A N 1
ATOM 1805 C CA . GLY A 1 224 ? 12.330 1.171 -18.437 1.00 86.62 224 GLY A CA 1
ATOM 1806 C C . GLY A 1 224 ? 13.320 1.692 -19.462 1.00 86.62 224 GLY A C 1
ATOM 1807 O O . GLY A 1 224 ? 14.514 1.397 -19.401 1.00 86.62 224 GLY A O 1
ATOM 1808 N N . SER A 1 225 ? 12.788 2.435 -20.418 1.00 85.44 225 SER A N 1
ATOM 1809 C CA . SER A 1 225 ? 13.523 3.106 -21.483 1.00 85.44 225 SER A CA 1
ATOM 1810 C C . SER A 1 225 ? 12.799 4.402 -21.844 1.00 85.44 225 SER A C 1
ATOM 1812 O O . SER A 1 225 ? 11.652 4.614 -21.442 1.00 85.44 225 SER A O 1
ATOM 1814 N N . ARG A 1 226 ? 13.445 5.264 -22.626 1.00 81.88 226 ARG A N 1
ATOM 1815 C CA . ARG A 1 226 ? 12.812 6.445 -23.208 1.00 81.88 226 ARG A CA 1
ATOM 1816 C C . ARG A 1 226 ? 12.700 6.255 -24.711 1.00 81.88 226 ARG A C 1
ATOM 1818 O O . ARG A 1 226 ? 13.698 6.155 -25.417 1.00 81.88 226 ARG A O 1
ATOM 1825 N N . ILE A 1 227 ? 11.465 6.158 -25.194 1.00 83.31 227 ILE A N 1
ATOM 1826 C CA . ILE A 1 227 ? 11.150 5.851 -26.592 1.00 83.31 227 ILE A CA 1
ATOM 1827 C C . ILE A 1 227 ? 10.337 7.012 -27.146 1.00 83.31 227 ILE A C 1
ATOM 1829 O O . ILE A 1 227 ? 9.267 7.322 -26.628 1.00 83.31 227 ILE A O 1
ATOM 1833 N N . ASN A 1 228 ? 10.836 7.661 -28.201 1.00 82.44 228 ASN A N 1
ATOM 1834 C CA . ASN A 1 228 ? 10.189 8.825 -28.819 1.00 82.44 228 ASN A CA 1
ATOM 1835 C C . ASN A 1 228 ? 9.840 9.925 -27.794 1.00 82.44 228 ASN A C 1
ATOM 1837 O O . ASN A 1 228 ? 8.730 10.454 -27.800 1.00 82.44 228 ASN A O 1
ATOM 1841 N N . ASN A 1 229 ? 10.777 10.232 -26.887 1.00 77.00 229 ASN A N 1
ATOM 1842 C CA . ASN A 1 229 ? 10.615 11.188 -25.780 1.00 77.00 229 ASN A CA 1
ATOM 1843 C C . ASN A 1 229 ? 9.505 10.847 -24.771 1.00 77.00 229 ASN A C 1
ATOM 1845 O O . ASN A 1 229 ? 9.089 11.712 -24.002 1.00 77.00 229 ASN A O 1
ATOM 1849 N N . ARG A 1 230 ? 9.045 9.593 -24.737 1.00 81.50 230 ARG A N 1
ATOM 1850 C CA . ARG A 1 230 ? 8.076 9.093 -23.759 1.00 81.50 230 ARG A CA 1
ATOM 1851 C C . ARG A 1 230 ? 8.735 8.068 -22.853 1.00 81.50 230 ARG A C 1
ATOM 1853 O O . ARG A 1 230 ? 9.517 7.236 -23.316 1.00 81.50 230 ARG A O 1
ATOM 1860 N N . ASP A 1 231 ? 8.389 8.109 -21.575 1.00 86.44 231 ASP A N 1
ATOM 1861 C CA . ASP A 1 231 ? 8.830 7.099 -20.621 1.00 86.44 231 ASP A CA 1
ATOM 1862 C C . ASP A 1 231 ? 8.070 5.796 -20.862 1.00 86.44 231 ASP A C 1
ATOM 1864 O O . ASP A 1 231 ? 6.834 5.758 -20.868 1.00 86.44 231 ASP A O 1
ATOM 1868 N N . ALA A 1 232 ? 8.829 4.732 -21.094 1.00 90.19 232 ALA A N 1
ATOM 1869 C CA . ALA A 1 232 ? 8.328 3.410 -21.409 1.00 90.19 232 ALA A CA 1
ATOM 1870 C C . ALA A 1 232 ? 8.763 2.412 -20.333 1.00 90.19 232 ALA A C 1
ATOM 1872 O O . ALA A 1 232 ? 9.929 2.341 -19.953 1.00 90.19 232 ALA A O 1
ATOM 1873 N N . ILE A 1 233 ? 7.813 1.611 -19.872 1.00 94.31 233 ILE A N 1
ATOM 1874 C CA . ILE A 1 233 ? 8.001 0.466 -18.990 1.00 94.31 233 ILE A CA 1
ATOM 1875 C C . ILE A 1 233 ? 8.131 -0.773 -19.868 1.00 94.31 233 ILE A C 1
ATOM 1877 O O . ILE A 1 233 ? 7.271 -1.028 -20.709 1.00 94.31 233 ILE A O 1
ATOM 1881 N N . LEU A 1 234 ? 9.196 -1.547 -19.684 1.00 95.06 234 LEU A N 1
ATOM 1882 C CA . LEU A 1 234 ? 9.431 -2.744 -20.493 1.00 95.06 234 LEU A CA 1
ATOM 1883 C C . LEU A 1 234 ? 8.603 -3.917 -19.951 1.00 95.06 234 LEU A C 1
ATOM 1885 O O . LEU A 1 234 ? 8.588 -4.168 -18.738 1.00 95.06 234 LEU A O 1
ATOM 1889 N N . GLY A 1 235 ? 7.914 -4.623 -20.845 1.00 97.25 235 GLY A N 1
ATOM 1890 C CA . GLY A 1 235 ? 7.218 -5.870 -20.545 1.00 97.25 235 GLY A CA 1
ATOM 1891 C C . GLY A 1 235 ? 8.177 -7.057 -20.435 1.00 97.25 235 GLY A C 1
ATOM 1892 O O . GLY A 1 235 ? 9.361 -6.958 -20.764 1.00 97.25 235 GLY A O 1
ATOM 1893 N N . VAL A 1 236 ? 7.682 -8.191 -19.937 1.00 97.69 236 VAL A N 1
ATOM 1894 C CA . VAL A 1 236 ? 8.521 -9.383 -19.696 1.00 97.69 236 VAL A CA 1
ATOM 1895 C C . VAL A 1 236 ? 9.046 -10.071 -20.952 1.00 97.69 236 VAL A C 1
ATOM 1897 O O . VAL A 1 236 ? 10.048 -10.782 -20.875 1.00 97.69 236 VAL A O 1
ATOM 1900 N N . HIS A 1 237 ? 8.414 -9.826 -22.097 1.00 97.25 237 HIS A N 1
ATOM 1901 C CA . HIS A 1 237 ? 8.819 -10.357 -23.394 1.00 97.25 237 HIS A CA 1
ATOM 1902 C C . HIS A 1 237 ? 9.689 -9.363 -24.172 1.00 97.25 237 HIS A C 1
ATOM 1904 O O . HIS A 1 237 ? 10.030 -9.631 -25.328 1.00 97.25 237 HIS A O 1
ATOM 1910 N N . TYR A 1 238 ? 10.026 -8.207 -23.586 1.00 95.19 238 TYR A N 1
ATOM 1911 C CA . TYR A 1 238 ? 10.835 -7.188 -24.240 1.00 95.19 238 TYR A CA 1
ATOM 1912 C C . TYR A 1 238 ? 12.232 -7.706 -24.572 1.00 95.19 238 TYR A C 1
ATOM 1914 O O . TYR A 1 238 ? 12.938 -8.267 -23.734 1.00 95.19 238 TYR A O 1
ATOM 1922 N N . HIS A 1 239 ? 12.659 -7.426 -25.798 1.00 93.06 239 HIS A N 1
ATOM 1923 C CA . HIS A 1 239 ? 14.048 -7.557 -26.211 1.00 93.06 239 HIS A CA 1
ATOM 1924 C C . HIS A 1 239 ? 14.331 -6.572 -27.331 1.00 93.06 239 HIS A C 1
ATOM 1926 O O . HIS A 1 239 ? 13.609 -6.560 -28.329 1.00 93.06 239 HIS A O 1
ATOM 1932 N N . GLU A 1 240 ? 15.415 -5.809 -27.207 1.00 88.12 240 GLU A N 1
ATOM 1933 C CA . GLU A 1 240 ? 15.756 -4.698 -28.105 1.00 88.12 240 GLU A CA 1
ATOM 1934 C C . GLU A 1 240 ? 15.703 -5.082 -29.596 1.00 88.12 240 GLU A C 1
ATOM 1936 O O . GLU A 1 240 ? 15.228 -4.313 -30.426 1.00 88.12 240 GLU A O 1
ATOM 1941 N N . LYS A 1 241 ? 16.133 -6.302 -29.942 1.00 91.38 241 LYS A N 1
ATOM 1942 C CA . LYS A 1 241 ? 16.159 -6.779 -31.338 1.00 91.38 241 LYS A CA 1
ATOM 1943 C C . LYS A 1 241 ? 14.983 -7.667 -31.735 1.00 91.38 241 LYS A C 1
ATOM 1945 O O . LYS A 1 241 ? 14.629 -7.708 -32.907 1.00 91.38 241 LYS A O 1
ATOM 1950 N N . ASN A 1 242 ? 14.402 -8.396 -30.782 1.00 93.50 242 ASN A N 1
ATOM 1951 C CA . ASN A 1 242 ? 13.469 -9.490 -31.097 1.00 93.50 242 ASN A CA 1
ATOM 1952 C C . ASN A 1 242 ? 12.022 -9.067 -30.863 1.00 93.50 242 ASN A C 1
ATOM 1954 O O . ASN A 1 242 ? 11.133 -9.459 -31.611 1.00 93.50 242 ASN A O 1
ATOM 1958 N N . ASN A 1 243 ? 11.791 -8.256 -29.832 1.00 95.12 243 ASN A N 1
ATOM 1959 C CA . ASN A 1 243 ? 10.472 -7.777 -29.467 1.00 95.12 243 ASN A CA 1
ATOM 1960 C C . ASN A 1 243 ? 10.557 -6.381 -28.814 1.00 95.12 243 ASN A C 1
ATOM 1962 O O . ASN A 1 243 ? 10.237 -6.221 -27.636 1.00 95.12 243 ASN A O 1
ATOM 1966 N N . PRO A 1 244 ? 10.997 -5.347 -29.557 1.00 92.31 244 PRO A N 1
ATOM 1967 C CA . PRO A 1 244 ? 11.143 -3.991 -29.018 1.00 92.31 244 PRO A CA 1
ATOM 1968 C C . PRO A 1 244 ? 9.802 -3.297 -28.739 1.00 92.31 244 PRO A C 1
ATOM 1970 O O . PRO A 1 244 ? 9.775 -2.190 -28.211 1.00 92.31 244 PRO A O 1
ATOM 1973 N N . LYS A 1 245 ? 8.683 -3.916 -29.136 1.00 94.69 245 LYS A N 1
ATOM 1974 C CA . LYS A 1 245 ? 7.330 -3.363 -29.003 1.00 94.69 245 LYS A CA 1
ATOM 1975 C C . LYS A 1 245 ? 6.633 -3.769 -27.708 1.00 94.69 245 LYS A C 1
ATOM 1977 O O . LYS A 1 245 ? 5.563 -3.232 -27.436 1.00 94.69 245 LYS A O 1
ATOM 1982 N N . ASP A 1 246 ? 7.203 -4.686 -26.926 1.00 97.50 246 ASP A N 1
ATOM 1983 C CA . ASP A 1 246 ? 6.634 -5.086 -25.637 1.00 97.50 246 ASP A CA 1
ATOM 1984 C C . ASP A 1 246 ? 6.909 -4.025 -24.565 1.00 97.50 246 ASP A C 1
ATOM 1986 O O . ASP A 1 246 ? 7.732 -4.191 -23.666 1.00 97.50 246 ASP A O 1
ATOM 1990 N N . VAL A 1 247 ? 6.257 -2.877 -24.724 1.00 96.00 247 VAL A N 1
ATOM 1991 C CA . VAL A 1 247 ? 6.443 -1.686 -23.902 1.00 96.00 247 VAL A CA 1
ATOM 1992 C C . VAL A 1 247 ? 5.095 -1.084 -23.530 1.00 96.00 247 VAL A C 1
ATOM 1994 O O . VAL A 1 247 ? 4.138 -1.134 -24.300 1.00 96.00 247 VAL A O 1
ATOM 1997 N N . TYR A 1 248 ? 5.031 -0.495 -22.343 1.00 97.12 248 TYR A N 1
ATOM 1998 C CA . TYR A 1 248 ? 3.891 0.260 -21.840 1.00 97.12 248 TYR A CA 1
ATOM 1999 C C . TYR A 1 248 ? 4.309 1.706 -21.592 1.00 97.12 248 TYR A C 1
ATOM 2001 O O . TYR A 1 248 ? 5.256 1.955 -20.849 1.00 97.12 248 TYR A O 1
ATOM 2009 N N . PHE A 1 249 ? 3.620 2.671 -22.197 1.00 95.31 249 PHE A N 1
ATOM 2010 C CA . PHE A 1 249 ? 3.939 4.081 -21.987 1.00 95.31 249 PHE A CA 1
ATOM 2011 C C . PHE A 1 249 ? 3.300 4.599 -20.703 1.00 95.31 249 PHE A C 1
ATOM 2013 O O . PHE A 1 249 ? 2.112 4.407 -20.460 1.00 95.31 249 PHE A O 1
ATOM 2020 N N . VAL A 1 250 ? 4.084 5.314 -19.897 1.00 91.06 250 VAL A N 1
ATOM 2021 C CA . VAL A 1 250 ? 3.633 5.851 -18.607 1.00 91.06 250 VAL A CA 1
ATOM 2022 C C . VAL A 1 250 ? 2.419 6.776 -18.762 1.00 91.06 250 VAL A C 1
ATOM 2024 O O . VAL A 1 250 ? 1.526 6.737 -17.914 1.00 91.06 250 VAL A O 1
ATOM 2027 N N . ASP A 1 251 ? 2.343 7.531 -19.864 1.00 90.38 251 ASP A N 1
ATOM 2028 C CA . ASP A 1 251 ? 1.217 8.417 -20.204 1.00 90.38 251 ASP A CA 1
ATOM 2029 C C . ASP A 1 251 ? -0.136 7.708 -20.198 1.00 90.38 251 ASP A C 1
ATOM 2031 O O . ASP A 1 251 ? -1.136 8.302 -19.801 1.00 90.38 251 ASP A O 1
ATOM 2035 N N . GLU A 1 252 ? -0.172 6.433 -20.594 1.00 93.88 252 GLU A N 1
ATOM 2036 C CA . GLU A 1 252 ? -1.417 5.665 -20.626 1.00 93.88 252 GLU A CA 1
ATOM 2037 C C . GLU A 1 252 ? -2.002 5.523 -19.212 1.00 93.88 252 GLU A C 1
ATOM 2039 O O . GLU A 1 252 ? -3.216 5.491 -19.041 1.00 93.88 252 GLU A O 1
ATOM 2044 N N . THR A 1 253 ? -1.164 5.563 -18.169 1.00 95.31 253 THR A N 1
ATOM 2045 C CA . THR A 1 253 ? -1.620 5.546 -16.768 1.00 95.31 253 THR A CA 1
ATOM 2046 C C . THR A 1 253 ? -2.428 6.792 -16.436 1.00 95.31 253 THR A C 1
ATOM 2048 O O . THR A 1 253 ? -3.465 6.701 -15.780 1.00 95.31 253 THR A O 1
ATOM 2051 N N . PHE A 1 254 ? -1.965 7.955 -16.898 1.00 92.94 254 PHE A N 1
ATOM 2052 C CA . PHE A 1 254 ? -2.674 9.218 -16.715 1.00 92.94 254 PHE A CA 1
ATOM 2053 C C . PHE A 1 254 ? -3.954 9.213 -17.536 1.00 92.94 254 PHE A C 1
ATOM 2055 O O . PHE A 1 254 ? -5.014 9.473 -16.978 1.00 92.94 254 PHE A O 1
ATOM 2062 N N . SER A 1 255 ? -3.873 8.800 -18.804 1.00 92.94 255 SER A N 1
ATOM 2063 C CA . SER A 1 255 ? -5.027 8.663 -19.693 1.00 92.94 255 SER A CA 1
ATOM 2064 C C . SER A 1 255 ? -6.127 7.796 -19.072 1.00 92.94 255 SER A C 1
ATOM 2066 O O . SER A 1 255 ? -7.264 8.245 -18.955 1.00 92.94 255 SER A O 1
ATOM 2068 N N . HIS A 1 256 ? -5.812 6.595 -18.574 1.00 95.31 256 HIS A N 1
ATOM 2069 C CA . HIS A 1 256 ? -6.816 5.690 -17.994 1.00 95.31 256 HIS A CA 1
ATOM 2070 C C . HIS A 1 256 ? -7.434 6.202 -16.690 1.00 95.31 256 HIS A C 1
ATOM 2072 O O . HIS A 1 256 ? -8.571 5.841 -16.387 1.00 95.31 256 HIS A O 1
ATOM 2078 N N . LEU A 1 257 ? -6.705 7.008 -15.911 1.00 93.19 257 LEU A N 1
ATOM 2079 C CA . LEU A 1 257 ? -7.129 7.507 -14.594 1.00 93.19 257 LEU A CA 1
ATOM 2080 C C . LEU A 1 257 ? -7.610 8.965 -14.610 1.00 93.19 257 LEU A C 1
ATOM 2082 O O . LEU A 1 257 ? -7.909 9.522 -13.548 1.00 93.19 257 LEU A O 1
ATOM 2086 N N . ASN A 1 258 ? -7.634 9.607 -15.778 1.00 88.62 258 ASN A N 1
ATOM 2087 C CA . ASN A 1 258 ? -8.038 10.999 -15.921 1.00 88.62 258 ASN A CA 1
ATOM 2088 C C . ASN A 1 258 ? -9.542 11.182 -15.636 1.00 88.62 258 ASN A C 1
ATOM 2090 O O . ASN A 1 258 ? -10.296 10.217 -15.481 1.00 88.62 258 ASN A O 1
ATOM 2094 N N . SER A 1 259 ? -9.995 12.434 -15.568 1.00 85.38 259 SER A N 1
ATOM 2095 C CA . SER A 1 259 ? -11.383 12.772 -15.225 1.00 85.38 259 SER A CA 1
ATOM 2096 C C . SER A 1 259 ? -12.411 12.183 -16.203 1.00 85.38 259 SER A C 1
ATOM 2098 O O . SER A 1 259 ? -13.559 11.968 -15.821 1.00 85.38 259 SER A O 1
ATOM 2100 N N . VAL A 1 260 ? -12.010 11.912 -17.450 1.00 86.12 260 VAL A N 1
ATOM 2101 C CA . VAL A 1 260 ? -12.880 11.377 -18.508 1.00 86.12 260 VAL A CA 1
ATOM 2102 C C . VAL A 1 260 ? -13.014 9.859 -18.386 1.00 86.12 260 VAL A C 1
ATOM 2104 O O . VAL A 1 260 ? -14.122 9.324 -18.388 1.00 86.12 260 VAL A O 1
ATOM 2107 N N . ASN A 1 261 ? -11.890 9.160 -18.245 1.00 86.69 261 ASN A N 1
ATOM 2108 C CA . ASN A 1 261 ? -11.823 7.701 -18.281 1.00 86.69 261 ASN A CA 1
ATOM 2109 C C . ASN A 1 261 ? -12.022 7.053 -16.903 1.00 86.69 261 ASN A C 1
ATOM 2111 O O . ASN A 1 261 ? -12.404 5.884 -16.830 1.00 86.69 261 ASN A O 1
ATOM 2115 N N . CYS A 1 262 ? -11.830 7.806 -15.814 1.00 89.31 262 CYS A N 1
ATOM 2116 C CA . CYS A 1 262 ? -12.106 7.362 -14.450 1.00 89.31 262 CYS A CA 1
ATOM 2117 C C . CYS A 1 262 ? -12.882 8.417 -13.630 1.00 89.31 262 CYS A C 1
ATOM 2119 O O . CYS A 1 262 ? -12.352 8.986 -12.668 1.00 89.31 262 CYS A O 1
ATOM 2121 N N . PRO A 1 263 ? -14.176 8.655 -13.933 1.00 87.38 263 PRO A N 1
ATOM 2122 C CA . PRO A 1 263 ? -14.979 9.654 -13.220 1.00 87.38 263 PRO A CA 1
ATOM 2123 C C . PRO A 1 263 ? -15.078 9.417 -11.704 1.00 87.38 263 PRO A C 1
ATOM 2125 O O . PRO A 1 263 ? -15.236 10.356 -10.926 1.00 87.38 263 PRO A O 1
ATOM 2128 N N . ALA A 1 264 ? -14.943 8.162 -11.259 1.00 87.25 264 ALA A N 1
ATOM 2129 C CA . ALA A 1 264 ? -14.981 7.788 -9.844 1.00 87.25 264 ALA A CA 1
ATOM 2130 C C . ALA A 1 264 ? -13.825 8.387 -9.007 1.00 87.25 264 ALA A C 1
ATOM 2132 O O . ALA A 1 264 ? -13.940 8.468 -7.779 1.00 87.25 264 ALA A O 1
ATOM 2133 N N . LEU A 1 265 ? -12.740 8.826 -9.663 1.00 88.81 265 LEU A N 1
ATOM 2134 C CA . LEU A 1 265 ? -11.554 9.436 -9.050 1.00 88.81 265 LEU A CA 1
ATOM 2135 C C . LEU A 1 265 ? -11.442 10.956 -9.270 1.00 88.81 265 LEU A C 1
ATOM 2137 O O . LEU A 1 265 ? -10.396 11.551 -8.983 1.00 88.81 265 LEU A O 1
ATOM 2141 N N . ILE A 1 266 ? -12.500 11.610 -9.757 1.00 87.69 266 ILE A N 1
ATOM 2142 C CA . ILE A 1 266 ? -12.556 13.075 -9.841 1.00 87.69 266 ILE A CA 1
ATOM 2143 C C . ILE A 1 266 ? -12.427 13.674 -8.431 1.00 87.69 266 ILE A C 1
ATOM 2145 O O . ILE A 1 266 ? -13.055 13.202 -7.484 1.00 87.69 266 ILE A O 1
ATOM 2149 N N . HIS A 1 267 ? -11.596 14.715 -8.292 1.00 86.88 267 HIS A N 1
ATOM 2150 C CA . HIS A 1 267 ? -11.298 15.404 -7.023 1.00 86.88 267 HIS A CA 1
ATOM 2151 C C . HIS A 1 267 ? -10.590 14.552 -5.961 1.00 86.88 267 HIS A C 1
ATOM 2153 O O . HIS A 1 267 ? -10.471 14.975 -4.808 1.00 86.88 267 HIS A O 1
ATOM 2159 N N . LYS A 1 268 ? -10.082 13.376 -6.348 1.00 90.69 268 LYS A N 1
ATOM 2160 C CA . LYS A 1 268 ? -9.348 12.460 -5.472 1.00 90.69 268 LYS A CA 1
ATOM 2161 C C . LYS A 1 268 ? -7.885 12.357 -5.911 1.00 90.69 268 LYS A C 1
ATOM 2163 O O . LYS A 1 268 ? -7.621 12.249 -7.115 1.00 90.69 268 LYS A O 1
ATOM 2168 N N . PRO A 1 269 ? -6.929 12.384 -4.968 1.00 93.88 269 PRO A N 1
ATOM 2169 C CA . PRO A 1 269 ? -5.514 12.296 -5.284 1.00 93.88 269 PRO A CA 1
ATOM 2170 C C . PRO A 1 269 ? -5.159 10.924 -5.869 1.00 93.88 269 PRO A C 1
ATOM 2172 O O . PRO A 1 269 ? -5.517 9.874 -5.327 1.00 93.88 269 PRO A O 1
ATOM 2175 N N . LYS A 1 270 ? -4.433 10.962 -6.986 1.00 95.81 270 LYS A N 1
ATOM 2176 C CA . LYS A 1 270 ? -3.936 9.820 -7.755 1.00 95.81 270 LYS A CA 1
ATOM 2177 C C . LYS A 1 270 ? -2.413 9.813 -7.671 1.00 95.81 270 LYS A C 1
ATOM 2179 O O . LYS A 1 270 ? -1.746 10.616 -8.326 1.00 95.81 270 LYS A O 1
ATOM 2184 N N . VAL A 1 271 ? -1.870 8.948 -6.816 1.00 97.00 271 VAL A N 1
ATOM 2185 C CA . VAL A 1 271 ? -0.426 8.846 -6.578 1.00 97.00 271 VAL A CA 1
ATOM 2186 C C . VAL A 1 271 ? 0.162 7.740 -7.447 1.00 97.00 271 VAL A C 1
ATOM 2188 O O . VAL A 1 271 ? -0.219 6.579 -7.321 1.00 97.00 271 VAL A O 1
ATOM 2191 N N . ILE A 1 272 ? 1.102 8.089 -8.320 1.00 97.50 272 ILE A N 1
ATOM 2192 C CA . ILE A 1 272 ? 1.770 7.153 -9.227 1.00 97.50 272 ILE A CA 1
ATOM 2193 C C . ILE A 1 272 ? 3.240 7.037 -8.815 1.00 97.50 272 ILE A C 1
ATOM 2195 O O . ILE A 1 272 ? 3.952 8.037 -8.764 1.00 97.50 272 ILE A O 1
ATOM 2199 N N . LEU A 1 273 ? 3.707 5.824 -8.529 1.00 96.31 273 LEU A N 1
ATOM 2200 C CA . LEU A 1 273 ? 5.099 5.539 -8.178 1.00 96.31 273 LEU A CA 1
ATOM 2201 C C . LEU A 1 273 ? 5.721 4.647 -9.250 1.00 96.31 273 LEU A C 1
ATOM 2203 O O . LEU A 1 273 ? 5.191 3.576 -9.550 1.00 96.31 273 LEU A O 1
ATOM 2207 N N . ILE A 1 274 ? 6.850 5.070 -9.817 1.00 92.94 274 ILE A N 1
ATOM 2208 C CA . ILE A 1 274 ? 7.506 4.335 -10.905 1.00 92.94 274 ILE A CA 1
ATOM 2209 C C . ILE A 1 274 ? 8.959 4.049 -10.549 1.00 92.94 274 ILE A C 1
ATOM 2211 O O . ILE A 1 274 ? 9.782 4.958 -10.445 1.00 92.94 274 ILE A O 1
ATOM 2215 N N . GLN A 1 275 ? 9.274 2.762 -10.406 1.00 88.50 275 GLN A N 1
ATOM 2216 C CA . GLN A 1 275 ? 10.643 2.257 -10.303 1.00 88.50 275 GLN A CA 1
ATOM 2217 C C . GLN A 1 275 ? 11.045 1.647 -11.648 1.00 88.50 275 GLN A C 1
ATOM 2219 O O . GLN A 1 275 ? 10.794 0.461 -11.899 1.00 88.50 275 GLN A O 1
ATOM 2224 N N . ALA A 1 276 ? 11.669 2.453 -12.504 1.00 83.50 276 ALA A N 1
ATOM 2225 C CA . ALA A 1 276 ? 12.161 2.041 -13.816 1.00 83.50 276 ALA A CA 1
ATOM 2226 C C . ALA A 1 276 ? 13.320 2.942 -14.281 1.00 83.50 276 ALA A C 1
ATOM 2228 O O . ALA A 1 276 ? 13.446 4.089 -13.851 1.00 83.50 276 ALA A O 1
ATOM 2229 N N . CYS A 1 277 ? 14.180 2.425 -15.160 1.00 73.06 277 CYS A N 1
ATOM 2230 C CA . CYS A 1 277 ? 15.216 3.229 -15.815 1.00 73.06 277 CYS A CA 1
ATOM 2231 C C . CYS A 1 277 ? 14.592 4.163 -16.863 1.00 73.06 277 CYS A C 1
ATOM 2233 O O . CYS A 1 277 ? 13.535 3.851 -17.408 1.00 73.06 277 CYS A O 1
ATOM 2235 N N . ARG A 1 278 ? 15.249 5.289 -17.161 1.00 64.94 278 ARG A N 1
ATOM 2236 C CA . ARG A 1 278 ? 14.789 6.242 -18.190 1.00 64.94 278 ARG A CA 1
ATOM 2237 C C . ARG A 1 278 ? 15.769 6.413 -19.356 1.00 64.94 278 ARG A C 1
ATOM 2239 O O . ARG A 1 278 ? 15.535 7.261 -20.199 1.00 64.94 278 ARG A O 1
ATOM 2246 N N . GLY A 1 279 ? 16.836 5.613 -19.427 1.00 58.19 279 GLY A N 1
ATOM 2247 C CA . GLY A 1 279 ? 17.859 5.668 -20.482 1.00 58.19 279 GLY A CA 1
ATOM 2248 C C . GLY A 1 279 ? 19.290 5.657 -19.927 1.00 58.19 279 GLY A C 1
ATOM 2249 O O . GLY A 1 279 ? 19.466 5.563 -18.713 1.00 58.19 279 GLY A O 1
ATOM 2250 N N . ASP A 1 280 ? 20.275 5.746 -20.830 1.00 53.00 280 ASP A N 1
ATOM 2251 C CA . ASP A 1 280 ? 21.727 5.627 -20.568 1.00 53.00 280 ASP A CA 1
ATOM 2252 C C . ASP A 1 280 ? 22.532 6.858 -21.074 1.00 53.00 280 ASP A C 1
ATOM 2254 O O . ASP A 1 280 ? 23.733 6.780 -21.347 1.00 53.00 280 ASP A O 1
ATOM 2258 N N . HIS A 1 281 ? 21.884 8.018 -21.254 1.00 39.97 281 HIS A N 1
ATOM 2259 C CA . HIS A 1 281 ? 22.489 9.208 -21.878 1.00 39.97 281 HIS A CA 1
ATOM 2260 C C . HIS A 1 281 ? 22.367 10.475 -21.010 1.00 39.97 281 HIS A C 1
ATOM 2262 O O . HIS A 1 281 ? 21.380 10.654 -20.315 1.00 39.97 281 HIS A O 1
ATOM 2268 N N . PRO A 1 282 ? 23.345 11.400 -21.017 1.00 31.69 282 PRO A N 1
ATOM 2269 C CA . PRO A 1 282 ? 23.280 12.593 -20.176 1.00 31.69 282 PRO A CA 1
ATOM 2270 C C . PRO A 1 282 ? 22.404 13.715 -20.780 1.00 31.69 282 PRO A C 1
ATOM 2272 O O . PRO A 1 282 ? 22.879 14.480 -21.612 1.00 31.69 282 PRO A O 1
ATOM 2275 N N . GLY A 1 283 ? 21.180 13.881 -20.257 1.00 33.75 283 GLY A N 1
ATOM 2276 C CA . GLY A 1 283 ? 20.549 15.185 -19.976 1.00 33.75 283 GLY A CA 1
ATOM 2277 C C . GLY A 1 283 ? 19.529 15.797 -20.963 1.00 33.75 283 GLY A C 1
ATOM 2278 O O . GLY A 1 283 ? 19.746 15.834 -22.168 1.00 33.75 283 GLY A O 1
ATOM 2279 N N . GLY A 1 284 ? 18.502 16.446 -20.378 1.00 36.81 284 GLY A N 1
ATOM 2280 C CA . GLY A 1 284 ? 17.686 17.531 -20.962 1.00 36.81 284 GLY A CA 1
ATOM 2281 C C . GLY A 1 284 ? 16.250 17.155 -21.368 1.00 36.81 284 GLY A C 1
ATOM 2282 O O . GLY A 1 284 ? 16.051 16.375 -22.289 1.00 36.81 284 GLY A O 1
ATOM 2283 N N . VAL A 1 285 ? 15.232 17.761 -20.734 1.00 36.97 285 VAL A N 1
ATOM 2284 C CA . VAL A 1 285 ? 13.811 17.611 -21.125 1.00 36.97 285 VAL A CA 1
ATOM 2285 C C . VAL A 1 285 ? 13.336 18.852 -21.878 1.00 36.97 285 VAL A C 1
ATOM 2287 O O . VAL A 1 285 ? 13.348 19.946 -21.318 1.00 36.97 285 VAL A O 1
ATOM 2290 N N . GLU A 1 286 ? 12.841 18.677 -23.104 1.00 32.97 286 GLU A N 1
ATOM 2291 C CA . GLU A 1 286 ? 11.926 19.635 -23.736 1.00 32.97 286 GLU A CA 1
ATOM 2292 C C . GLU A 1 286 ? 10.483 19.291 -23.343 1.00 32.97 286 GLU A C 1
ATOM 2294 O O . GLU A 1 286 ? 10.001 18.179 -23.580 1.00 32.97 286 GLU A O 1
ATOM 2299 N N . VAL A 1 287 ? 9.792 20.245 -22.718 1.00 34.19 287 VAL A N 1
ATOM 2300 C CA . VAL A 1 287 ? 8.352 20.165 -22.441 1.00 34.19 287 VAL A CA 1
ATOM 2301 C C . VAL A 1 287 ? 7.615 20.627 -23.697 1.00 34.19 287 VAL A C 1
ATOM 2303 O O . VAL A 1 287 ? 7.915 21.689 -24.234 1.00 34.19 287 VAL A O 1
ATOM 2306 N N . ARG A 1 288 ? 6.662 19.832 -24.196 1.00 29.08 288 ARG A N 1
ATOM 2307 C CA . ARG A 1 288 ? 5.799 20.251 -25.310 1.00 29.08 288 ARG A CA 1
ATOM 2308 C C . ARG A 1 288 ? 4.790 21.293 -24.826 1.00 29.08 288 ARG A C 1
ATOM 2310 O O . ARG A 1 288 ? 3.898 20.955 -24.053 1.00 29.08 288 ARG A O 1
ATOM 2317 N N . ASP A 1 289 ? 4.874 22.501 -25.372 1.00 25.62 289 ASP A N 1
ATOM 2318 C CA . ASP A 1 289 ? 3.806 23.502 -25.328 1.00 25.62 289 ASP A CA 1
ATOM 2319 C C . ASP A 1 289 ? 2.706 23.113 -26.330 1.00 25.62 289 ASP A C 1
ATOM 2321 O O . ASP A 1 289 ? 2.708 23.539 -27.485 1.00 25.62 289 ASP A O 1
ATOM 2325 N N . GLN A 1 290 ? 1.771 22.252 -25.930 1.00 32.81 290 GLN A N 1
ATOM 2326 C CA . GLN A 1 290 ? 0.503 22.101 -26.649 1.00 32.81 290 GLN A CA 1
ATOM 2327 C C . GLN A 1 290 ? -0.654 22.354 -25.690 1.00 32.81 290 GLN A C 1
ATOM 2329 O O . GLN A 1 290 ? -0.759 21.716 -24.646 1.00 32.81 290 GLN A O 1
ATOM 2334 N N . VAL A 1 291 ? -1.505 23.311 -26.059 1.00 30.42 291 VAL A N 1
ATOM 2335 C CA . VAL A 1 291 ? -2.733 23.664 -25.344 1.00 30.42 291 VAL A CA 1
ATOM 2336 C C . VAL A 1 291 ? -3.844 22.743 -25.858 1.00 30.42 291 VAL A C 1
ATOM 2338 O O . VAL A 1 291 ? -4.147 22.808 -27.050 1.00 30.42 291 VAL A O 1
ATOM 2341 N N . PRO A 1 292 ? -4.455 21.881 -25.028 1.00 37.81 292 PRO A N 1
ATOM 2342 C CA . PRO A 1 292 ? -5.668 21.184 -25.425 1.00 37.81 292 PRO A CA 1
ATOM 2343 C C . PRO A 1 292 ? -6.821 22.194 -25.418 1.00 37.81 292 PRO A C 1
ATOM 2345 O O . PRO A 1 292 ? -7.161 22.745 -24.370 1.00 37.81 292 PRO A O 1
ATOM 2348 N N . GLU A 1 293 ? -7.414 22.456 -26.581 1.00 34.56 293 GLU A N 1
ATOM 2349 C CA . GLU A 1 293 ? -8.727 23.097 -26.664 1.00 34.56 293 GLU A CA 1
ATOM 2350 C C . GLU A 1 293 ? -9.782 22.081 -26.206 1.00 34.56 293 GLU A C 1
ATOM 2352 O O . GLU A 1 293 ? -10.014 21.069 -26.866 1.00 34.56 293 GLU A O 1
ATOM 2357 N N . SER A 1 294 ? -10.399 22.323 -25.049 1.00 37.53 294 SER A N 1
ATOM 2358 C CA . SER A 1 294 ? -11.530 21.538 -24.553 1.00 37.53 294 SER A CA 1
ATOM 2359 C C . SER A 1 294 ? -12.532 22.476 -23.883 1.00 37.53 294 SER A C 1
ATOM 2361 O O . SER A 1 294 ? -12.214 23.118 -22.884 1.00 37.53 294 SER A O 1
ATOM 2363 N N . ASP A 1 295 ? -13.753 22.537 -24.423 1.00 34.91 295 ASP A N 1
ATOM 2364 C CA . ASP A 1 295 ? -14.896 23.318 -23.905 1.00 34.91 295 ASP A CA 1
ATOM 2365 C C . ASP A 1 295 ? -15.539 22.689 -22.639 1.00 34.91 295 ASP A C 1
ATOM 2367 O O . ASP A 1 295 ? -16.648 23.037 -22.225 1.00 34.91 295 ASP A O 1
ATOM 2371 N N . SER A 1 296 ? -14.856 21.730 -22.005 1.00 38.41 296 SER A N 1
ATOM 2372 C CA . SER A 1 296 ? -15.270 21.076 -20.762 1.00 38.41 296 SER A CA 1
ATOM 2373 C C . SER A 1 296 ? -14.936 21.941 -19.539 1.00 38.41 296 SER A C 1
ATOM 2375 O O . SER A 1 296 ? -13.788 22.318 -19.322 1.00 38.41 296 SER A O 1
ATOM 2377 N N . TRP A 1 297 ? -15.912 22.166 -18.651 1.00 45.97 297 TRP A N 1
ATOM 2378 C CA . TRP A 1 297 ? -15.694 22.800 -17.334 1.00 45.97 297 TRP A CA 1
ATOM 2379 C C . TRP A 1 297 ? -14.822 21.959 -16.368 1.00 45.97 297 TRP A C 1
ATOM 2381 O O . TRP A 1 297 ? -14.510 22.411 -15.265 1.00 45.97 297 TRP A O 1
ATOM 2391 N N . PHE A 1 298 ? -14.417 20.743 -16.759 1.00 43.25 298 PHE A N 1
ATOM 2392 C CA . PHE A 1 298 ? -13.517 19.865 -16.006 1.00 43.25 298 PHE A CA 1
ATOM 2393 C C . PHE A 1 298 ? -12.159 19.734 -16.703 1.00 43.25 298 PHE A C 1
ATOM 2395 O O . PHE A 1 298 ? -12.096 19.362 -17.874 1.00 43.25 298 PHE A O 1
ATOM 2402 N N . HIS A 1 299 ? -11.072 19.955 -15.956 1.00 53.81 299 HIS A N 1
ATOM 2403 C CA . HIS A 1 299 ? -9.718 19.638 -16.415 1.00 53.81 299 HIS A CA 1
ATOM 2404 C C . HIS A 1 299 ? -9.562 18.121 -16.602 1.00 53.81 299 HIS A C 1
ATOM 2406 O O . HIS A 1 299 ? -9.845 17.351 -15.676 1.00 53.81 299 HIS A O 1
ATOM 2412 N N . GLU A 1 300 ? -9.087 17.700 -17.777 1.00 64.56 300 GLU A N 1
ATOM 2413 C CA . GLU A 1 300 ? -8.909 16.283 -18.112 1.00 64.56 300 GLU A CA 1
ATOM 2414 C C . GLU A 1 300 ? -7.958 15.594 -17.125 1.00 64.56 300 GLU A C 1
ATOM 2416 O O . GLU A 1 300 ? -8.349 14.624 -16.477 1.00 64.56 300 GLU A O 1
ATOM 2421 N N . GLU A 1 301 ? -6.763 16.144 -16.901 1.00 77.88 301 GLU A N 1
ATOM 2422 C CA . GLU A 1 301 ? -5.777 15.606 -15.957 1.00 77.88 301 GLU A CA 1
ATOM 2423 C C . GLU A 1 301 ? -5.669 16.465 -14.689 1.00 77.88 301 GLU A C 1
ATOM 2425 O O . GLU A 1 301 ? -4.989 17.492 -14.657 1.00 77.88 301 GLU A O 1
ATOM 2430 N N . LYS A 1 302 ? -6.320 16.036 -13.601 1.00 86.19 302 LYS A N 1
ATOM 2431 C CA . LYS A 1 302 ? -6.307 16.751 -12.317 1.00 86.19 302 LYS A CA 1
ATOM 2432 C C . LYS A 1 302 ? -6.096 15.816 -11.128 1.00 86.19 302 LYS A C 1
ATOM 2434 O O . LYS A 1 302 ? -6.544 14.669 -11.132 1.00 86.19 302 LYS A O 1
ATOM 2439 N N . ASP A 1 303 ? -5.463 16.346 -10.082 1.00 90.69 303 ASP A N 1
ATOM 2440 C CA . ASP A 1 303 ? -5.216 15.676 -8.807 1.00 90.69 303 ASP A CA 1
ATOM 2441 C C . ASP A 1 303 ? -4.228 14.497 -8.926 1.00 90.69 303 ASP A C 1
ATOM 2443 O O . ASP A 1 303 ? -4.346 13.505 -8.209 1.00 90.69 303 ASP A O 1
ATOM 2447 N N . PHE A 1 304 ? -3.239 14.605 -9.822 1.00 93.75 304 PHE A N 1
ATOM 2448 C CA . PHE A 1 304 ? -2.154 13.632 -9.981 1.00 93.75 304 PHE A CA 1
ATOM 2449 C C . PHE A 1 304 ? -0.867 14.059 -9.278 1.00 93.75 304 PHE A C 1
ATOM 2451 O O . PHE A 1 304 ? -0.544 15.244 -9.178 1.00 93.75 304 PHE A O 1
ATOM 2458 N N . VAL A 1 305 ? -0.089 13.071 -8.845 1.00 94.50 305 VAL A N 1
ATOM 2459 C CA . VAL A 1 305 ? 1.333 13.228 -8.536 1.00 94.50 305 VAL A CA 1
ATOM 2460 C C . VAL A 1 305 ? 2.069 11.969 -8.975 1.00 94.50 305 VAL A C 1
ATOM 2462 O O . VAL A 1 305 ? 1.676 10.865 -8.599 1.00 94.50 305 VAL A O 1
ATOM 2465 N N . CYS A 1 306 ? 3.134 12.124 -9.760 1.00 93.00 306 CYS A N 1
ATOM 2466 C CA . CYS A 1 306 ? 4.001 11.018 -10.141 1.00 93.00 306 CYS A CA 1
ATOM 2467 C C . CYS A 1 306 ? 5.391 11.195 -9.538 1.00 93.00 306 CYS A C 1
ATOM 2469 O O . CYS A 1 306 ? 5.983 12.270 -9.628 1.00 93.00 306 CYS A O 1
ATOM 2471 N N . PHE A 1 307 ? 5.902 10.140 -8.908 1.00 92.50 307 PHE A N 1
ATOM 2472 C CA . PHE A 1 307 ? 7.235 10.115 -8.326 1.00 92.50 307 PHE A CA 1
ATOM 2473 C C . PHE A 1 307 ? 8.031 8.959 -8.924 1.00 92.50 307 PHE A C 1
ATOM 2475 O O . PHE A 1 307 ? 7.677 7.787 -8.764 1.00 92.50 307 PHE A O 1
ATOM 2482 N N . MET A 1 308 ? 9.090 9.305 -9.649 1.00 86.38 308 MET A N 1
ATOM 2483 C CA . MET A 1 308 ? 9.913 8.355 -10.387 1.00 86.38 308 MET A CA 1
ATOM 2484 C C . MET A 1 308 ? 11.274 8.186 -9.723 1.00 86.38 308 MET A C 1
ATOM 2486 O O . MET A 1 308 ? 11.860 9.150 -9.2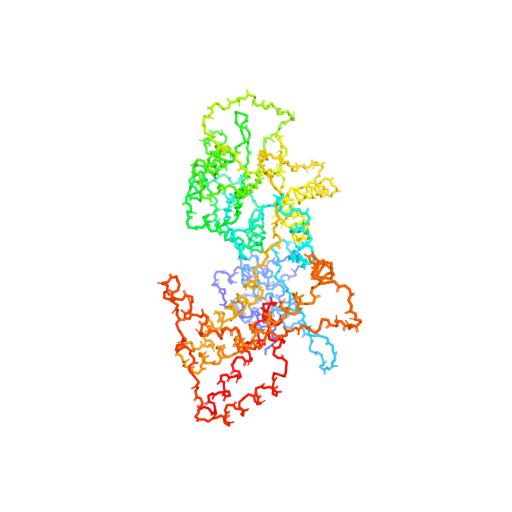32 1.00 86.38 308 MET A O 1
ATOM 2490 N N . SER A 1 309 ? 11.803 6.964 -9.747 1.00 77.25 309 SER A N 1
ATOM 2491 C CA . SER A 1 309 ? 13.066 6.593 -9.093 1.00 77.25 309 SER A CA 1
ATOM 2492 C C . SER A 1 309 ? 14.326 7.244 -9.666 1.00 77.25 309 SER A C 1
ATOM 2494 O O . SER A 1 309 ? 15.392 7.169 -9.055 1.00 77.25 309 SER A O 1
ATOM 2496 N N . SER A 1 310 ? 14.218 7.821 -10.858 1.00 67.81 310 SER A N 1
ATOM 2497 C CA . SER A 1 310 ? 15.325 8.289 -11.687 1.00 67.81 310 SER A CA 1
ATOM 2498 C C . SER A 1 310 ? 14.939 9.592 -12.382 1.00 67.81 310 SER A C 1
ATOM 2500 O O . SER A 1 310 ? 13.789 9.793 -12.788 1.00 67.81 310 SER A O 1
ATOM 2502 N N . LEU A 1 311 ? 15.918 10.482 -12.532 1.00 56.91 311 LEU A N 1
ATOM 2503 C CA . LEU A 1 311 ? 15.818 11.605 -13.458 1.00 56.91 311 LEU A CA 1
ATOM 2504 C C . LEU A 1 311 ? 15.699 11.077 -14.898 1.00 56.91 311 LEU A C 1
ATOM 2506 O O . LEU A 1 311 ? 16.127 9.944 -15.164 1.00 56.91 311 LEU A O 1
ATOM 2510 N N . PRO A 1 312 ? 15.145 11.877 -15.825 1.00 54.03 312 PRO A N 1
ATOM 2511 C CA . PRO A 1 312 ? 15.202 11.573 -17.250 1.00 54.03 312 PRO A CA 1
ATOM 2512 C C . PRO A 1 312 ? 16.610 11.119 -17.651 1.00 54.03 312 PRO A C 1
ATOM 2514 O O . PRO A 1 312 ? 17.600 11.693 -17.194 1.00 54.03 312 PRO A O 1
ATOM 2517 N N . ASP A 1 313 ? 16.672 10.046 -18.439 1.00 53.06 313 ASP A N 1
ATOM 2518 C CA . ASP A 1 313 ? 17.906 9.500 -19.010 1.00 53.06 313 ASP A CA 1
ATOM 2519 C C . ASP A 1 313 ? 18.931 8.942 -17.998 1.00 53.06 313 ASP A C 1
ATOM 2521 O O . ASP A 1 313 ? 20.105 8.765 -18.316 1.00 53.06 313 ASP A O 1
ATOM 2525 N N . THR A 1 314 ? 18.484 8.610 -16.778 1.00 51.91 314 THR A N 1
ATOM 2526 C CA . THR A 1 314 ? 19.317 7.941 -15.763 1.00 51.91 314 THR A CA 1
ATOM 2527 C C . THR A 1 314 ? 18.850 6.515 -15.450 1.00 51.91 314 THR A C 1
ATOM 2529 O O . THR A 1 314 ? 17.650 6.198 -15.433 1.00 51.91 314 THR A O 1
ATOM 2532 N N . ALA A 1 315 ? 19.816 5.637 -15.173 1.00 52.38 315 ALA A N 1
ATOM 2533 C CA . ALA A 1 315 ? 19.567 4.268 -14.742 1.00 52.38 315 ALA A CA 1
ATOM 2534 C C . ALA A 1 315 ? 19.126 4.219 -13.270 1.00 52.38 315 ALA A C 1
ATOM 2536 O O . ALA A 1 315 ? 19.643 4.936 -12.416 1.00 52.38 315 ALA A O 1
ATOM 2537 N N . SER A 1 316 ? 18.179 3.336 -12.952 1.00 55.69 316 SER A N 1
ATOM 2538 C CA . SER A 1 316 ? 17.775 3.051 -11.573 1.00 55.69 316 SER A CA 1
ATOM 2539 C C . SER A 1 316 ? 18.550 1.838 -11.045 1.00 55.69 316 SER A C 1
ATOM 2541 O O . SER A 1 316 ? 18.647 0.824 -11.734 1.00 55.69 316 SER A O 1
ATOM 2543 N N . TYR A 1 317 ? 19.094 1.917 -9.828 1.00 56.19 317 TYR A N 1
ATOM 2544 C CA . TYR A 1 317 ? 19.928 0.852 -9.261 1.00 56.19 317 TYR A CA 1
ATOM 2545 C C . TYR A 1 317 ? 19.192 0.061 -8.171 1.00 56.19 317 TYR A C 1
ATOM 2547 O O . TYR A 1 317 ? 18.435 0.615 -7.366 1.00 56.19 317 TYR A O 1
ATOM 2555 N N . ARG A 1 318 ? 19.454 -1.249 -8.124 1.00 59.25 318 ARG A N 1
ATOM 2556 C CA . ARG A 1 318 ? 18.895 -2.192 -7.147 1.00 59.25 318 ARG A CA 1
ATOM 2557 C C . ARG A 1 318 ? 19.996 -3.035 -6.514 1.00 59.25 318 ARG A C 1
ATOM 2559 O O . ARG A 1 318 ? 20.952 -3.416 -7.183 1.00 59.25 318 ARG A O 1
ATOM 2566 N N . ASN A 1 319 ? 19.827 -3.362 -5.236 1.00 54.75 319 ASN A N 1
ATOM 2567 C CA . ASN A 1 319 ? 20.622 -4.372 -4.556 1.00 54.75 319 ASN A CA 1
ATOM 2568 C C . ASN A 1 319 ? 19.857 -5.708 -4.543 1.00 54.75 319 ASN A C 1
ATOM 2570 O O . ASN A 1 319 ? 18.696 -5.753 -4.142 1.00 54.75 319 ASN A O 1
ATOM 2574 N N . ALA A 1 320 ? 20.515 -6.793 -4.952 1.00 53.00 320 ALA A N 1
ATOM 2575 C CA . ALA A 1 320 ? 19.910 -8.125 -5.036 1.00 53.00 320 ALA A CA 1
ATOM 2576 C C . ALA A 1 320 ? 19.477 -8.711 -3.675 1.00 53.00 320 ALA A C 1
ATOM 2578 O O . ALA A 1 320 ? 18.679 -9.641 -3.644 1.00 53.00 320 ALA A O 1
ATOM 2579 N N . ILE A 1 321 ? 20.004 -8.181 -2.566 1.00 55.31 321 ILE A N 1
ATOM 2580 C CA . ILE A 1 321 ? 19.772 -8.662 -1.195 1.00 55.31 321 ILE A CA 1
ATOM 2581 C C . ILE A 1 321 ? 18.786 -7.769 -0.438 1.00 55.31 321 ILE A C 1
ATOM 2583 O O . ILE A 1 321 ? 18.072 -8.259 0.424 1.00 55.31 321 ILE A O 1
ATOM 2587 N N . THR A 1 322 ? 18.750 -6.463 -0.720 1.00 59.75 322 THR A N 1
ATOM 2588 C CA . THR A 1 322 ? 17.949 -5.503 0.067 1.00 59.75 322 THR A CA 1
ATOM 2589 C C . THR A 1 322 ? 16.864 -4.797 -0.742 1.00 59.75 322 THR A C 1
ATOM 2591 O O . THR A 1 322 ? 16.214 -3.898 -0.221 1.00 59.75 322 THR A O 1
ATOM 2594 N N . GLY A 1 323 ? 16.701 -5.128 -2.024 1.00 65.44 323 GLY A N 1
ATOM 2595 C CA . GLY A 1 323 ? 15.822 -4.397 -2.933 1.00 65.44 323 GLY A CA 1
ATOM 2596 C C . GLY A 1 323 ? 16.410 -3.059 -3.397 1.00 65.44 323 GLY A C 1
ATOM 2597 O O . GLY A 1 323 ? 17.609 -2.778 -3.281 1.00 65.44 323 GLY A O 1
ATOM 2598 N N . SER A 1 324 ? 15.569 -2.229 -4.002 1.00 77.56 324 SER A N 1
ATOM 2599 C CA . SER A 1 324 ? 15.937 -0.932 -4.568 1.00 77.56 324 SER A CA 1
ATOM 2600 C C . SER A 1 324 ? 16.056 0.151 -3.498 1.00 77.56 324 SER A C 1
ATOM 2602 O O . SER A 1 324 ? 15.347 0.161 -2.491 1.00 77.56 324 SER A O 1
ATOM 2604 N N . HIS A 1 325 ? 16.963 1.106 -3.712 1.00 77.81 325 HIS A N 1
ATOM 2605 C CA . HIS A 1 325 ? 17.121 2.223 -2.781 1.00 77.81 325 HIS A CA 1
ATOM 2606 C C . HIS A 1 325 ? 15.856 3.081 -2.721 1.00 77.81 325 HIS A C 1
ATOM 2608 O O . HIS A 1 325 ? 15.392 3.397 -1.633 1.00 77.81 325 HIS A O 1
ATOM 2614 N N . PHE A 1 326 ? 15.270 3.403 -3.873 1.00 83.75 326 PHE A N 1
ATOM 2615 C CA . PHE A 1 326 ? 14.072 4.236 -3.966 1.00 83.75 326 PHE A CA 1
ATOM 2616 C C . PHE A 1 326 ? 12.904 3.695 -3.133 1.00 83.75 326 PHE A C 1
ATOM 2618 O O . PHE A 1 326 ? 12.365 4.423 -2.301 1.00 83.75 326 PHE A O 1
ATOM 2625 N N . ILE A 1 327 ? 12.563 2.411 -3.292 1.00 88.38 327 ILE A N 1
ATOM 2626 C CA . ILE A 1 327 ? 11.477 1.787 -2.530 1.00 88.38 327 ILE A CA 1
ATOM 2627 C C . ILE A 1 327 ? 11.811 1.748 -1.041 1.00 88.38 327 ILE A C 1
ATOM 2629 O O . ILE A 1 327 ? 10.976 2.117 -0.221 1.00 88.38 327 ILE A O 1
ATOM 2633 N N . ASN A 1 328 ? 13.048 1.406 -0.677 1.00 82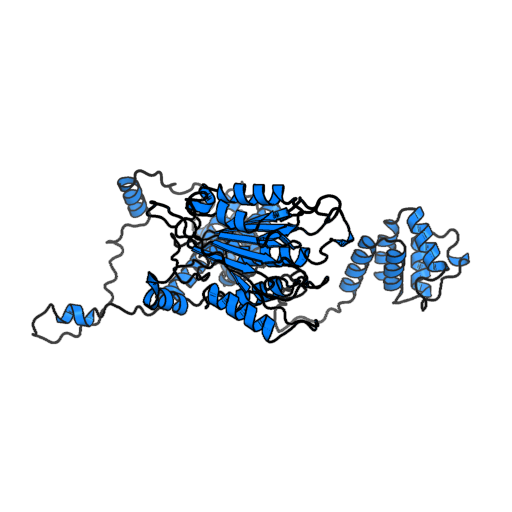.75 328 ASN A N 1
ATOM 2634 C CA . ASN A 1 328 ? 13.471 1.432 0.721 1.00 82.75 328 ASN A CA 1
ATOM 2635 C C . ASN A 1 328 ? 13.326 2.815 1.364 1.00 82.75 328 ASN A C 1
ATOM 2637 O O . ASN A 1 328 ? 12.814 2.905 2.476 1.00 82.75 328 ASN A O 1
ATOM 2641 N N . TYR A 1 329 ? 13.733 3.888 0.678 1.00 87.31 329 TYR A N 1
ATOM 2642 C CA . TYR A 1 329 ? 13.565 5.246 1.197 1.00 87.31 329 TYR A CA 1
ATOM 2643 C C . TYR A 1 329 ? 12.100 5.656 1.285 1.00 87.31 329 TYR A C 1
ATOM 2645 O O . TYR A 1 329 ? 11.731 6.305 2.259 1.00 87.31 329 TYR A O 1
ATOM 2653 N N . ILE A 1 330 ? 11.265 5.285 0.308 1.00 91.25 330 ILE A N 1
ATOM 2654 C CA . ILE A 1 330 ? 9.817 5.517 0.389 1.00 91.25 330 ILE A CA 1
ATOM 2655 C C . ILE A 1 330 ? 9.264 4.851 1.643 1.00 91.25 330 ILE A C 1
ATOM 2657 O O . ILE A 1 330 ? 8.602 5.514 2.435 1.00 91.25 330 ILE A O 1
ATOM 2661 N N . VAL A 1 331 ? 9.572 3.574 1.857 1.00 85.75 331 VAL A N 1
ATOM 2662 C CA . VAL A 1 331 ? 9.053 2.818 2.998 1.00 85.75 331 VAL A CA 1
ATOM 2663 C C . VAL A 1 331 ? 9.566 3.412 4.312 1.00 85.75 331 VAL A C 1
ATOM 2665 O O . VAL A 1 331 ? 8.752 3.694 5.188 1.00 85.75 331 VAL A O 1
ATOM 2668 N N . ASP A 1 332 ? 10.870 3.687 4.433 1.00 84.06 332 ASP A N 1
ATOM 2669 C CA . ASP A 1 332 ? 11.480 4.292 5.627 1.00 84.06 332 ASP A CA 1
ATOM 2670 C C . ASP A 1 332 ? 10.831 5.656 5.947 1.00 84.06 332 ASP A C 1
ATOM 2672 O O . ASP A 1 332 ? 10.309 5.876 7.043 1.00 84.06 332 ASP A O 1
ATOM 2676 N N . VAL A 1 333 ? 10.783 6.566 4.966 1.00 89.25 333 VAL A N 1
ATOM 2677 C CA . VAL A 1 333 ? 10.236 7.918 5.151 1.00 89.25 333 VAL A CA 1
ATOM 2678 C C . VAL A 1 333 ? 8.743 7.878 5.445 1.00 89.25 333 VAL A C 1
ATOM 2680 O O . VAL A 1 333 ? 8.280 8.622 6.305 1.00 89.25 333 VAL A O 1
ATOM 2683 N N . PHE A 1 334 ? 7.965 7.037 4.764 1.00 89.38 334 PHE A N 1
ATOM 2684 C CA . PHE A 1 334 ? 6.526 6.973 5.004 1.00 89.38 334 PHE A CA 1
ATOM 2685 C C . PHE A 1 334 ? 6.232 6.389 6.389 1.00 89.38 334 PHE A C 1
ATOM 2687 O O . PHE A 1 334 ? 5.402 6.956 7.100 1.00 89.38 334 PHE A O 1
ATOM 2694 N N . CYS A 1 335 ? 6.959 5.351 6.818 1.00 78.19 335 CYS A N 1
ATOM 2695 C CA . CYS A 1 335 ? 6.844 4.813 8.177 1.00 78.19 335 CYS A CA 1
ATOM 2696 C C . CYS A 1 335 ? 7.091 5.886 9.233 1.00 78.19 335 CYS A C 1
ATOM 2698 O O . CYS A 1 335 ? 6.309 6.035 10.170 1.00 78.19 335 CYS A O 1
ATOM 2700 N N . GLU A 1 336 ? 8.154 6.666 9.062 1.00 79.75 336 GLU A N 1
ATOM 2701 C CA . GLU A 1 336 ? 8.560 7.653 10.052 1.00 79.75 336 GLU A CA 1
ATOM 2702 C C . GLU A 1 336 ? 7.726 8.934 9.994 1.00 79.75 336 GLU A C 1
ATOM 2704 O O . GLU A 1 336 ? 7.479 9.544 11.030 1.00 79.75 336 GLU A O 1
ATOM 2709 N N . ARG A 1 337 ? 7.312 9.380 8.801 1.00 84.56 337 ARG A N 1
ATOM 2710 C CA . ARG A 1 337 ? 6.919 10.778 8.544 1.00 84.56 337 ARG A CA 1
ATOM 2711 C C . ARG A 1 337 ? 5.532 10.954 7.934 1.00 84.56 337 ARG A C 1
ATOM 2713 O O . ARG A 1 337 ? 5.018 12.073 7.986 1.00 84.56 337 ARG A O 1
ATOM 2720 N N . ALA A 1 338 ? 4.884 9.901 7.416 1.00 85.50 338 ALA A N 1
ATOM 2721 C CA . ALA A 1 338 ? 3.533 10.016 6.833 1.00 85.50 338 ALA A CA 1
ATOM 2722 C C . ALA A 1 338 ? 2.484 10.499 7.842 1.00 85.50 338 ALA A C 1
ATOM 2724 O O . ALA A 1 338 ? 1.418 10.981 7.463 1.00 85.50 338 ALA A O 1
ATOM 2725 N N . HIS A 1 339 ? 2.812 10.398 9.128 1.00 77.56 339 HIS A N 1
ATOM 2726 C CA . HIS A 1 339 ? 1.975 10.832 10.223 1.00 77.56 339 HIS A CA 1
ATOM 2727 C C . HIS A 1 339 ? 1.891 12.358 10.407 1.00 77.56 339 HIS A C 1
ATOM 2729 O O . HIS A 1 339 ? 0.968 12.830 11.072 1.00 77.56 339 HIS A O 1
ATOM 2735 N N . GLU A 1 340 ? 2.820 13.124 9.836 1.00 80.88 340 GLU A N 1
ATOM 2736 C CA . GLU A 1 340 ? 2.925 14.576 10.045 1.00 80.88 340 GLU A CA 1
ATOM 2737 C C . GLU A 1 340 ? 3.142 15.381 8.751 1.00 80.88 340 GLU A C 1
ATOM 2739 O O . GLU A 1 340 ? 2.971 16.597 8.747 1.00 80.88 340 GLU A O 1
ATOM 2744 N N . HIS A 1 341 ? 3.469 14.730 7.630 1.00 88.19 341 HIS A N 1
ATOM 2745 C CA . HIS A 1 341 ? 3.744 15.410 6.360 1.00 88.19 341 HIS A CA 1
ATOM 2746 C C . HIS A 1 341 ? 2.774 14.996 5.257 1.00 88.19 341 HIS A C 1
ATOM 2748 O O . HIS A 1 341 ? 2.353 13.842 5.172 1.00 88.19 341 HIS A O 1
ATOM 2754 N N . HIS A 1 342 ? 2.431 15.947 4.384 1.00 91.31 342 HIS A N 1
ATOM 2755 C CA . HIS A 1 342 ? 1.676 15.654 3.168 1.00 91.31 342 HIS A CA 1
ATOM 2756 C C . HIS A 1 342 ? 2.564 14.970 2.123 1.00 91.31 342 HIS A C 1
ATOM 2758 O O . HIS A 1 342 ? 3.787 15.102 2.148 1.00 91.31 342 HIS A O 1
ATOM 2764 N N . ILE A 1 343 ? 1.945 14.308 1.144 1.00 93.56 343 ILE A N 1
ATOM 2765 C CA . ILE A 1 343 ? 2.616 13.452 0.157 1.00 93.56 343 ILE A CA 1
ATOM 2766 C C . ILE A 1 343 ? 3.814 14.124 -0.532 1.00 93.56 343 ILE A C 1
ATOM 2768 O O . ILE A 1 343 ? 4.882 13.530 -0.623 1.00 93.56 343 ILE A O 1
ATOM 2772 N N . MET A 1 344 ? 3.677 15.394 -0.934 1.00 93.56 344 MET A N 1
ATOM 2773 C CA . MET A 1 344 ? 4.762 16.134 -1.590 1.00 93.56 344 MET A CA 1
ATOM 2774 C C . MET A 1 344 ? 5.980 16.326 -0.678 1.00 93.56 344 MET A C 1
ATOM 2776 O O . MET A 1 344 ? 7.109 16.210 -1.135 1.00 93.56 344 MET A O 1
ATOM 2780 N N . GLU A 1 345 ? 5.768 16.570 0.616 1.00 93.88 345 GLU A N 1
ATOM 2781 C CA . GLU A 1 345 ? 6.856 16.738 1.580 1.00 93.88 345 GLU A CA 1
ATOM 2782 C C . GLU A 1 345 ? 7.505 15.388 1.912 1.00 93.88 345 GLU A C 1
ATOM 2784 O O . GLU A 1 345 ? 8.720 15.312 2.080 1.00 93.88 345 GLU A O 1
ATOM 2789 N N . LEU A 1 346 ? 6.732 14.294 1.919 1.00 93.94 346 LEU A N 1
ATOM 2790 C CA . LEU A 1 346 ? 7.294 12.942 1.999 1.00 93.94 346 LEU A CA 1
ATOM 2791 C C . LEU A 1 346 ? 8.222 12.660 0.815 1.00 93.94 346 LEU A C 1
ATOM 2793 O O . LEU A 1 346 ? 9.338 12.188 1.020 1.00 93.94 346 LEU A O 1
ATOM 2797 N N . PHE A 1 347 ? 7.810 13.005 -0.406 1.00 94.81 347 PHE A N 1
ATOM 2798 C CA . PHE A 1 347 ? 8.655 12.857 -1.592 1.00 94.81 347 PHE A CA 1
ATOM 2799 C C . PHE A 1 347 ? 9.918 13.718 -1.518 1.00 94.81 347 PHE A C 1
ATOM 2801 O O . PHE A 1 347 ? 11.007 13.202 -1.758 1.00 94.81 347 PHE A O 1
ATOM 2808 N N . THR A 1 348 ? 9.824 14.970 -1.061 1.00 91.56 348 THR A N 1
ATOM 2809 C CA . THR A 1 348 ? 11.005 15.810 -0.796 1.00 91.56 348 THR A CA 1
ATOM 2810 C C . THR A 1 348 ? 11.960 15.157 0.205 1.00 91.56 348 THR A C 1
ATOM 2812 O O . THR A 1 348 ? 13.174 15.152 -0.009 1.00 91.56 348 THR A O 1
ATOM 2815 N N . LYS A 1 349 ? 11.443 14.559 1.286 1.00 90.19 349 LYS A N 1
ATOM 2816 C CA . LYS A 1 349 ? 12.265 13.849 2.278 1.00 90.19 349 LYS A CA 1
ATOM 2817 C C . LYS A 1 349 ? 12.915 12.591 1.708 1.00 90.19 349 LYS A C 1
ATOM 2819 O O . LYS A 1 349 ? 14.073 12.335 2.030 1.00 90.19 349 LYS A O 1
ATOM 2824 N N . VAL A 1 350 ? 12.226 11.849 0.839 1.00 89.69 350 VAL A N 1
ATOM 2825 C CA . VAL A 1 350 ? 12.817 10.723 0.095 1.00 89.69 350 VAL A CA 1
ATOM 2826 C C . VAL A 1 350 ? 13.969 11.217 -0.780 1.00 89.69 350 VAL A C 1
ATOM 2828 O O . VAL A 1 350 ? 15.082 10.705 -0.659 1.00 89.69 350 VAL A O 1
ATOM 2831 N N . THR A 1 351 ? 13.749 12.264 -1.581 1.00 87.56 351 THR A N 1
ATOM 2832 C CA . THR A 1 351 ? 14.789 12.872 -2.425 1.00 87.56 351 THR A CA 1
ATOM 2833 C C . THR A 1 351 ? 15.982 13.339 -1.595 1.00 87.56 351 THR A C 1
ATOM 2835 O O . THR A 1 351 ? 17.124 13.016 -1.913 1.00 87.56 351 THR A O 1
ATOM 2838 N N . SER A 1 352 ? 15.739 14.046 -0.487 1.00 84.50 352 SER A N 1
ATOM 2839 C CA . SER A 1 352 ? 16.794 14.509 0.420 1.00 84.50 352 SER A CA 1
ATOM 2840 C C . SER A 1 352 ? 17.547 13.347 1.070 1.00 84.50 352 SER A C 1
ATOM 2842 O O . SER A 1 352 ? 18.766 13.419 1.236 1.00 84.50 352 SER A O 1
ATOM 2844 N N . GLY A 1 353 ? 16.849 12.276 1.451 1.00 82.06 353 GLY A N 1
ATOM 2845 C CA . GLY A 1 353 ? 17.452 11.070 2.013 1.00 82.06 353 GLY A CA 1
ATOM 2846 C C . GLY A 1 353 ? 18.393 10.395 1.018 1.00 82.06 353 GLY A C 1
ATOM 2847 O O . GLY A 1 353 ? 19.533 10.091 1.370 1.00 82.06 353 GLY A O 1
ATOM 2848 N N . MET A 1 354 ? 17.956 10.252 -0.234 1.00 79.31 354 MET A N 1
ATOM 2849 C CA . MET A 1 354 ? 18.766 9.696 -1.323 1.00 79.31 354 MET A CA 1
ATOM 2850 C C . MET A 1 354 ? 19.951 10.602 -1.696 1.00 79.31 354 MET A C 1
ATOM 2852 O O . MET A 1 354 ? 21.042 10.103 -1.960 1.00 79.31 354 MET A O 1
ATOM 2856 N N . ALA A 1 355 ? 19.777 11.927 -1.646 1.00 75.69 355 ALA A N 1
ATOM 2857 C CA . ALA A 1 355 ? 20.839 12.896 -1.926 1.00 75.69 355 ALA A CA 1
ATOM 2858 C C . ALA A 1 355 ? 21.956 12.902 -0.865 1.00 75.69 355 ALA A C 1
ATOM 2860 O O . ALA A 1 355 ? 23.127 13.101 -1.192 1.00 75.69 355 ALA A O 1
ATOM 2861 N N . THR A 1 356 ? 21.591 12.732 0.411 1.00 72.31 356 THR A N 1
ATOM 2862 C CA . THR A 1 356 ? 22.504 12.897 1.560 1.00 72.31 356 THR A CA 1
ATOM 2863 C C . THR A 1 356 ? 23.119 11.593 2.053 1.00 72.31 356 THR A C 1
ATOM 2865 O O . THR A 1 356 ? 24.222 11.606 2.595 1.00 72.31 356 THR A O 1
ATOM 2868 N N . ARG A 1 357 ? 22.431 10.463 1.865 1.00 63.56 357 ARG A N 1
ATOM 2869 C CA . ARG A 1 357 ? 22.893 9.128 2.258 1.00 63.56 357 ARG A CA 1
ATOM 2870 C C . ARG A 1 357 ? 22.968 8.233 1.016 1.00 63.56 357 ARG A C 1
ATOM 2872 O O . ARG A 1 357 ? 22.172 7.308 0.899 1.00 63.56 357 ARG A O 1
ATOM 2879 N N . PRO A 1 358 ? 23.873 8.500 0.060 1.00 55.22 358 PRO A N 1
ATOM 2880 C CA . PRO A 1 358 ? 23.996 7.635 -1.103 1.00 55.22 358 PRO A CA 1
ATOM 2881 C C . PRO A 1 358 ? 24.300 6.200 -0.647 1.00 55.22 358 PRO A C 1
ATOM 2883 O O . PRO A 1 358 ? 25.069 5.976 0.292 1.00 55.22 358 PRO A O 1
ATOM 2886 N N . GLY A 1 359 ? 23.686 5.216 -1.309 1.00 51.31 359 GLY A N 1
ATOM 2887 C CA . GLY A 1 359 ? 24.137 3.829 -1.213 1.00 51.31 359 GLY A CA 1
ATOM 2888 C C . GLY A 1 359 ? 25.603 3.700 -1.648 1.00 51.31 359 GLY A C 1
ATOM 2889 O O . GLY A 1 359 ? 26.219 4.655 -2.113 1.00 51.31 359 GLY A O 1
ATOM 2890 N N . ARG A 1 360 ? 26.185 2.499 -1.543 1.00 43.22 360 ARG A N 1
ATOM 2891 C CA . ARG A 1 360 ? 27.587 2.213 -1.934 1.00 43.22 360 ARG A CA 1
ATOM 2892 C C . ARG A 1 360 ? 27.924 2.485 -3.423 1.00 43.22 360 ARG A C 1
ATOM 2894 O O . ARG A 1 360 ? 29.041 2.192 -3.843 1.00 43.22 360 ARG A O 1
ATOM 2901 N N . THR A 1 361 ? 27.003 3.013 -4.227 1.00 45.62 361 THR A N 1
ATOM 2902 C CA . THR A 1 361 ? 27.203 3.377 -5.636 1.00 45.62 361 THR A CA 1
ATOM 2903 C C . THR A 1 361 ? 27.722 4.811 -5.777 1.00 45.62 361 THR A C 1
ATOM 2905 O O . THR A 1 361 ? 27.271 5.720 -5.087 1.00 45.62 361 THR A O 1
ATOM 2908 N N . ARG A 1 362 ? 28.681 5.019 -6.690 1.00 42.19 362 ARG A N 1
ATOM 2909 C CA . ARG A 1 362 ? 29.314 6.326 -6.958 1.00 42.19 362 ARG A CA 1
ATOM 2910 C C . ARG A 1 362 ? 28.367 7.364 -7.588 1.00 42.19 362 ARG A C 1
ATOM 2912 O O . ARG A 1 362 ? 28.677 8.551 -7.520 1.00 42.19 362 ARG A O 1
ATOM 2919 N N . ASP A 1 363 ? 27.219 6.942 -8.122 1.00 49.91 363 ASP A N 1
ATOM 2920 C CA . ASP A 1 363 ? 26.272 7.822 -8.811 1.00 49.91 363 ASP A CA 1
ATOM 2921 C C . ASP A 1 363 ? 25.157 8.305 -7.874 1.00 49.91 363 ASP A C 1
ATOM 2923 O O . ASP A 1 363 ? 24.457 7.515 -7.235 1.00 49.91 363 ASP A O 1
ATOM 2927 N N . LYS A 1 364 ? 24.987 9.629 -7.791 1.00 55.59 364 LYS A N 1
ATOM 2928 C CA . LYS A 1 364 ? 23.916 10.280 -7.026 1.00 55.59 364 LYS A CA 1
ATOM 2929 C C . LYS A 1 364 ? 22.591 10.130 -7.773 1.00 55.59 364 LYS A C 1
ATOM 2931 O O . LYS A 1 364 ? 22.253 10.962 -8.609 1.00 55.59 364 LYS A O 1
ATOM 2936 N N . LEU A 1 365 ? 21.838 9.081 -7.467 1.00 62.50 365 LEU A N 1
ATOM 2937 C CA . LEU A 1 365 ? 20.471 8.934 -7.960 1.00 62.50 365 LEU A CA 1
ATOM 2938 C C . LEU A 1 365 ? 19.549 9.895 -7.222 1.00 62.50 365 LEU A C 1
ATOM 2940 O O . LEU A 1 365 ? 19.441 9.837 -5.996 1.00 62.50 365 LEU A O 1
ATOM 2944 N N . LEU A 1 366 ? 18.870 10.753 -7.976 1.00 73.00 366 LEU A N 1
ATOM 2945 C CA . LEU A 1 366 ? 17.806 11.598 -7.460 1.00 73.00 366 LEU A CA 1
ATOM 2946 C C . LEU A 1 366 ? 16.484 11.146 -8.077 1.00 73.00 366 LEU A C 1
ATOM 2948 O O . LEU A 1 366 ? 16.372 11.120 -9.304 1.00 73.00 366 LEU A O 1
ATOM 2952 N N . PRO A 1 367 ? 15.484 10.791 -7.258 1.00 82.00 367 PRO A N 1
ATOM 2953 C CA . PRO A 1 367 ? 14.140 10.613 -7.763 1.00 82.00 367 PRO A CA 1
ATOM 2954 C C . PRO A 1 367 ? 13.561 11.973 -8.163 1.00 82.00 367 PRO A C 1
ATOM 2956 O O . PRO A 1 367 ? 13.963 13.017 -7.637 1.00 82.00 367 PRO A O 1
ATOM 2959 N N . CYS A 1 368 ? 12.607 11.967 -9.088 1.00 81.25 368 CYS A N 1
ATOM 2960 C CA . CYS A 1 368 ? 11.999 13.187 -9.605 1.00 81.25 368 CYS A CA 1
ATOM 2961 C C . CYS A 1 368 ? 10.475 13.165 -9.501 1.00 81.25 368 CYS A C 1
ATOM 2963 O O . CYS A 1 368 ? 9.831 12.119 -9.599 1.00 81.25 368 CYS A O 1
ATOM 2965 N N . LEU A 1 369 ? 9.917 14.351 -9.261 1.00 84.50 369 LEU A N 1
ATOM 2966 C CA . LEU A 1 369 ? 8.483 14.599 -9.275 1.00 84.50 369 LEU A CA 1
ATOM 2967 C C . LEU A 1 369 ? 8.077 15.049 -10.670 1.00 84.50 369 LEU A C 1
ATOM 2969 O O . LEU A 1 369 ? 8.625 16.022 -11.185 1.00 84.50 369 LEU A O 1
ATOM 2973 N N . GLU A 1 370 ? 7.093 14.372 -11.247 1.00 78.94 370 GLU A N 1
ATOM 2974 C CA . GLU A 1 370 ? 6.550 14.695 -12.560 1.00 78.94 370 GLU A CA 1
ATOM 2975 C C . GLU A 1 370 ? 5.026 14.781 -12.532 1.00 78.94 370 GLU A C 1
ATOM 2977 O O . GLU A 1 370 ? 4.363 14.203 -11.665 1.00 78.94 370 GLU A O 1
ATOM 2982 N N . ARG A 1 371 ? 4.484 15.524 -13.508 1.00 79.75 371 ARG A N 1
ATOM 2983 C CA . ARG A 1 371 ? 3.043 15.670 -13.778 1.00 79.75 371 ARG A CA 1
ATOM 2984 C C . ARG A 1 371 ? 2.213 15.855 -12.511 1.00 79.75 371 ARG A C 1
ATOM 2986 O O . ARG A 1 371 ? 1.290 15.096 -12.216 1.00 79.75 371 ARG A O 1
ATOM 2993 N N . THR A 1 372 ? 2.587 16.870 -11.739 1.00 85.94 372 THR A N 1
ATOM 2994 C CA . THR A 1 372 ? 1.909 17.216 -10.498 1.00 85.94 372 THR A CA 1
ATOM 2995 C C . THR A 1 372 ? 0.757 18.174 -10.786 1.00 85.94 372 THR A C 1
ATOM 2997 O O . THR A 1 372 ? 0.943 19.300 -11.233 1.00 85.94 372 THR A O 1
ATOM 3000 N N . SER A 1 373 ? -0.461 17.716 -10.520 1.00 90.38 373 SER A N 1
ATOM 3001 C CA . SER A 1 373 ? -1.695 18.502 -10.631 1.00 90.38 373 SER A CA 1
ATOM 3002 C C . SER A 1 373 ? -2.544 18.419 -9.360 1.00 90.38 373 SER A C 1
ATOM 3004 O O . SER A 1 373 ? -3.750 18.679 -9.381 1.00 90.38 373 SER A O 1
ATOM 3006 N N . LEU A 1 374 ? -1.918 18.055 -8.231 1.00 90.25 374 LEU A N 1
ATOM 3007 C CA . LEU A 1 374 ? -2.521 18.180 -6.907 1.00 90.25 374 LEU A CA 1
ATOM 3008 C C . LEU A 1 374 ? -2.866 19.644 -6.636 1.00 90.25 374 LEU A C 1
ATOM 3010 O O . LEU A 1 374 ? -2.014 20.525 -6.706 1.00 90.25 374 LEU A O 1
ATOM 3014 N N . THR A 1 375 ? -4.120 19.885 -6.274 1.00 88.50 375 THR A N 1
ATOM 3015 C CA . THR A 1 375 ? -4.631 21.221 -5.938 1.00 88.50 375 THR A CA 1
ATOM 3016 C C . THR A 1 375 ? -4.709 21.460 -4.435 1.00 88.50 375 THR A C 1
ATOM 3018 O O . THR A 1 375 ? -4.947 22.580 -3.992 1.00 88.50 375 THR A O 1
ATOM 3021 N N . LYS A 1 376 ? -4.504 20.404 -3.641 1.00 91.06 376 LYS A N 1
ATOM 3022 C CA . LYS A 1 376 ? -4.570 20.411 -2.181 1.00 91.06 376 LYS A CA 1
ATOM 3023 C C . LYS A 1 376 ? -3.452 19.559 -1.584 1.00 91.06 376 LYS A C 1
ATOM 3025 O O . LYS A 1 376 ? -2.873 18.689 -2.234 1.00 91.06 376 LYS A O 1
ATOM 3030 N N . LYS A 1 377 ? -3.152 19.777 -0.311 1.00 91.12 377 LYS A N 1
ATOM 3031 C CA . LYS A 1 377 ? -2.220 18.962 0.468 1.00 91.12 377 LYS A CA 1
ATOM 3032 C C . LYS A 1 377 ? -2.872 17.612 0.773 1.00 91.12 377 LYS A C 1
ATOM 3034 O O . LYS A 1 377 ? -3.924 17.530 1.410 1.00 91.12 377 LYS A O 1
ATOM 3039 N N . PHE A 1 378 ? -2.246 16.536 0.310 1.00 91.06 378 PHE A N 1
ATOM 3040 C CA . PHE A 1 378 ? -2.716 15.174 0.549 1.00 91.06 378 PHE A CA 1
ATOM 3041 C C . PHE A 1 378 ? -2.003 14.554 1.753 1.00 91.06 378 PHE A C 1
ATOM 3043 O O . PHE A 1 378 ? -0.806 14.288 1.686 1.00 91.06 378 PHE A O 1
ATOM 3050 N N . TYR A 1 379 ? -2.730 14.323 2.847 1.00 86.94 379 TYR A N 1
ATOM 3051 C CA . TYR A 1 379 ? -2.211 13.681 4.059 1.00 86.94 379 TYR A CA 1
ATOM 3052 C C . TYR A 1 379 ? -2.748 12.254 4.211 1.00 86.94 379 TYR A C 1
ATOM 3054 O O . TYR A 1 379 ? -3.951 12.025 4.097 1.00 86.94 379 TYR A O 1
ATOM 3062 N N . LEU A 1 380 ? -1.872 11.318 4.585 1.00 79.94 380 LEU A N 1
ATOM 3063 C CA . LEU A 1 380 ? -2.192 9.898 4.813 1.00 79.94 380 LEU A CA 1
ATOM 3064 C C . LEU A 1 380 ? -2.616 9.599 6.274 1.00 79.94 380 LEU A C 1
ATOM 3066 O O . LEU A 1 380 ? -2.719 8.453 6.693 1.00 79.94 380 LEU A O 1
ATOM 3070 N N . ILE A 1 381 ? -2.882 10.645 7.063 1.00 61.81 381 ILE A N 1
ATOM 3071 C CA . ILE A 1 381 ? -2.952 10.653 8.538 1.00 61.81 381 ILE A CA 1
ATOM 3072 C C . ILE A 1 381 ? -4.244 10.102 9.165 1.00 61.81 381 ILE A C 1
ATOM 3074 O O . ILE A 1 381 ? -4.504 10.341 10.347 1.00 61.81 381 ILE A O 1
ATOM 3078 N N . TRP A 1 382 ? -5.083 9.363 8.441 1.00 55.25 382 TRP A N 1
ATOM 3079 C CA . TRP A 1 382 ? -6.401 8.948 8.949 1.00 55.25 382 TRP A CA 1
ATOM 3080 C C . TRP A 1 382 ? -6.553 7.419 9.044 1.00 55.25 382 TRP A C 1
ATOM 3082 O O . TRP A 1 382 ? -7.243 6.831 8.218 1.00 55.25 382 TRP A O 1
ATOM 3092 N N . PRO A 1 383 ? -5.949 6.762 10.057 1.00 46.59 383 PRO A N 1
ATOM 3093 C CA . PRO A 1 383 ? -6.204 5.355 10.345 1.00 46.59 383 PRO A CA 1
ATOM 3094 C C . PRO A 1 383 ? -7.539 5.164 11.072 1.00 46.59 383 PRO A C 1
ATOM 3096 O O . PRO A 1 383 ? -7.866 5.908 12.000 1.00 46.59 383 PRO A O 1
ATOM 3099 N N . GLU A 1 384 ? -8.269 4.132 10.659 1.00 53.59 384 GLU A N 1
ATOM 3100 C CA . GLU A 1 384 ? -9.587 3.732 11.149 1.00 53.59 384 GLU A CA 1
ATOM 3101 C C . GLU A 1 384 ? -9.597 3.302 12.630 1.00 53.59 384 GLU A C 1
ATOM 3103 O O . GLU A 1 384 ? -8.696 2.605 13.100 1.00 53.59 384 GLU A O 1
ATOM 3108 N N . ILE A 1 385 ? -10.684 3.617 13.348 1.00 52.88 385 ILE A N 1
ATOM 3109 C CA . ILE A 1 385 ? -11.010 2.993 14.649 1.00 52.88 385 ILE A CA 1
ATOM 3110 C C . ILE A 1 385 ? -11.128 1.471 14.483 1.00 52.88 385 ILE A C 1
ATOM 3112 O O . ILE A 1 385 ? -10.681 0.720 15.345 1.00 52.88 385 ILE A O 1
ATOM 3116 N N . ASN A 1 386 ? -11.653 1.008 13.343 1.00 54.12 386 ASN A N 1
ATOM 3117 C CA . ASN A 1 386 ? -11.757 -0.414 13.032 1.00 54.12 386 ASN A CA 1
ATOM 3118 C C . ASN A 1 386 ? -10.384 -1.091 12.966 1.00 54.12 386 ASN A C 1
ATOM 3120 O O . ASN A 1 386 ? -10.209 -2.109 13.624 1.00 54.12 386 ASN A O 1
ATOM 3124 N N . ASN A 1 387 ? -9.394 -0.490 12.298 1.00 55.97 387 ASN A N 1
ATOM 3125 C CA . ASN A 1 387 ? -8.014 -0.997 12.279 1.00 55.97 387 ASN A CA 1
ATOM 3126 C C . ASN A 1 387 ? -7.376 -1.090 13.674 1.00 55.97 387 ASN A C 1
ATOM 3128 O O . ASN A 1 387 ? -6.465 -1.885 13.871 1.00 55.97 387 ASN A O 1
ATOM 3132 N N . ARG A 1 388 ? -7.819 -0.266 14.632 1.00 58.78 388 ARG A N 1
ATOM 3133 C CA . ARG A 1 388 ? -7.228 -0.182 15.979 1.00 58.78 388 ARG A CA 1
ATOM 3134 C C . ARG A 1 388 ? -7.995 -0.946 17.055 1.00 58.78 388 ARG A C 1
ATOM 3136 O O . ARG A 1 388 ? -7.460 -1.130 18.142 1.00 58.78 388 ARG A O 1
ATOM 3143 N N . VAL A 1 389 ? -9.247 -1.315 16.788 1.00 63.84 389 VAL A N 1
ATOM 3144 C CA . VAL A 1 389 ? -10.143 -1.949 17.765 1.00 63.84 389 VAL A CA 1
ATOM 3145 C C . VAL A 1 389 ? -10.774 -3.205 17.170 1.00 63.84 389 VAL A C 1
ATOM 3147 O O . VAL A 1 389 ? -10.549 -4.302 17.665 1.00 63.84 389 VAL A O 1
ATOM 3150 N N . ASN A 1 390 ? -11.529 -3.070 16.080 1.00 64.38 390 ASN A N 1
ATOM 3151 C CA . ASN A 1 390 ? -12.413 -4.139 15.611 1.00 64.38 390 ASN A CA 1
ATOM 3152 C C . ASN A 1 390 ? -11.704 -5.202 14.759 1.00 64.38 390 ASN A C 1
ATOM 3154 O O . ASN A 1 390 ? -11.937 -6.392 14.949 1.00 64.38 390 ASN A O 1
ATOM 3158 N N . TYR A 1 391 ? -10.844 -4.812 13.818 1.00 69.38 391 TYR A N 1
ATOM 3159 C CA . TYR A 1 391 ? -10.205 -5.754 12.894 1.00 69.38 391 TYR A CA 1
ATOM 3160 C C . TYR A 1 391 ? -9.149 -6.607 13.562 1.00 69.38 391 TYR A C 1
ATOM 3162 O O . TYR A 1 391 ? -9.034 -7.776 13.230 1.00 69.38 391 TYR A O 1
ATOM 3170 N N . THR A 1 392 ? -8.442 -6.065 14.542 1.00 71.56 392 THR A N 1
ATOM 3171 C CA . THR A 1 392 ? -7.471 -6.835 15.309 1.00 71.56 392 THR A CA 1
ATOM 3172 C C . THR A 1 392 ? -8.141 -7.954 16.110 1.00 71.56 392 THR A C 1
ATOM 3174 O O . THR A 1 392 ? -7.691 -9.096 16.095 1.00 71.56 392 THR A O 1
ATOM 3177 N N . LEU A 1 393 ? -9.257 -7.647 16.777 1.00 82.31 393 LEU A N 1
ATOM 3178 C CA . LEU A 1 393 ? -10.036 -8.652 17.497 1.00 82.31 393 LEU A CA 1
ATOM 3179 C C . LEU A 1 393 ? -10.691 -9.651 16.529 1.00 82.31 393 LEU A C 1
ATOM 3181 O O . LEU A 1 393 ? -10.747 -10.843 16.816 1.00 82.31 393 LEU A O 1
ATOM 3185 N N . LYS A 1 394 ? -11.128 -9.188 15.350 1.00 79.81 394 LYS A N 1
ATOM 3186 C CA . LYS A 1 394 ? -11.651 -10.053 14.284 1.00 79.81 394 LYS A CA 1
ATOM 3187 C C . LYS A 1 394 ? -10.584 -11.001 13.728 1.00 79.81 394 LYS A C 1
ATOM 3189 O O . LYS A 1 394 ? -10.882 -12.169 13.526 1.00 79.81 394 LYS A O 1
ATOM 3194 N N . GLU A 1 395 ? -9.365 -10.518 13.501 1.00 79.75 395 GLU A N 1
ATOM 3195 C CA . GLU A 1 395 ? -8.213 -11.314 13.055 1.00 79.75 395 GLU A CA 1
ATOM 3196 C C . GLU A 1 395 ? -7.912 -12.421 14.073 1.00 79.75 395 GLU A C 1
ATOM 3198 O O . GLU A 1 395 ? -7.820 -13.586 13.695 1.00 79.75 395 GLU A O 1
ATOM 3203 N N . ALA A 1 396 ? -7.888 -12.086 15.369 1.00 84.75 396 ALA A N 1
ATOM 3204 C CA . ALA A 1 396 ? -7.720 -13.066 16.440 1.00 84.75 396 ALA A CA 1
ATOM 3205 C C . ALA A 1 396 ? -8.811 -14.154 16.419 1.00 84.75 396 ALA A C 1
ATOM 3207 O O . ALA A 1 396 ? -8.501 -15.333 16.558 1.00 84.75 396 ALA A O 1
ATOM 3208 N N . LEU A 1 397 ? -10.080 -13.784 16.212 1.00 86.50 397 LEU A N 1
ATOM 3209 C CA . LEU A 1 397 ? -11.186 -14.746 16.128 1.00 86.50 397 LEU A CA 1
ATOM 3210 C C . LEU A 1 397 ? -11.100 -15.649 14.898 1.00 86.50 397 LEU A C 1
ATOM 3212 O O . LEU A 1 397 ? -11.293 -16.853 15.031 1.00 86.50 397 LEU A O 1
ATOM 3216 N N . VAL A 1 398 ? -10.804 -15.087 13.722 1.00 83.31 398 VAL A N 1
ATOM 3217 C CA . VAL A 1 398 ? -10.642 -15.865 12.483 1.00 83.31 398 VAL A CA 1
ATOM 3218 C C . VAL A 1 398 ? -9.538 -16.903 12.664 1.00 83.31 398 VAL A C 1
ATOM 3220 O O . VAL A 1 398 ? -9.765 -18.073 12.387 1.00 83.31 398 VAL A O 1
ATOM 3223 N N . HIS A 1 399 ? -8.407 -16.520 13.264 1.00 82.31 399 HIS A N 1
ATOM 3224 C CA . HIS A 1 399 ? -7.334 -17.458 13.594 1.00 82.31 399 HIS A CA 1
ATOM 3225 C C . HIS A 1 399 ? -7.779 -18.614 14.500 1.00 82.31 399 HIS A C 1
ATOM 3227 O O . HIS A 1 399 ? -7.294 -19.731 14.341 1.00 82.31 399 HIS A O 1
ATOM 3233 N N . LEU A 1 400 ? -8.672 -18.366 15.460 1.00 85.81 400 LEU A N 1
ATOM 3234 C CA . LEU A 1 400 ? -9.178 -19.415 16.348 1.00 85.81 400 LEU A CA 1
ATOM 3235 C C . LEU A 1 400 ? -10.169 -20.348 15.649 1.00 85.81 400 LEU A C 1
ATOM 3237 O O . LEU A 1 400 ? -10.161 -21.543 15.937 1.00 85.81 400 LEU A O 1
ATOM 3241 N N . VAL A 1 401 ? -10.993 -19.820 14.741 1.00 84.62 401 VAL A N 1
ATOM 3242 C CA . VAL A 1 401 ? -11.908 -20.623 13.915 1.00 84.62 401 VAL A CA 1
ATOM 3243 C C . VAL A 1 401 ? -11.119 -21.484 12.930 1.00 84.62 401 VAL A C 1
ATOM 3245 O O . VAL A 1 401 ? -11.349 -22.686 12.865 1.00 84.62 401 VAL A O 1
ATOM 3248 N N . ASP A 1 402 ? -10.142 -20.902 12.232 1.00 84.12 402 ASP A N 1
ATOM 3249 C CA . ASP A 1 402 ? -9.310 -21.607 11.247 1.00 84.12 402 ASP A CA 1
ATOM 3250 C C . ASP A 1 402 ? -8.473 -22.731 11.883 1.00 84.12 402 ASP A C 1
ATOM 3252 O O . ASP A 1 402 ? -8.129 -23.708 11.223 1.00 84.12 402 ASP A O 1
ATOM 3256 N N . GLN A 1 403 ? -8.137 -22.599 13.170 1.00 86.12 403 GLN A N 1
ATOM 3257 C CA . GLN A 1 403 ? -7.447 -23.627 13.958 1.00 86.12 403 GLN A CA 1
ATOM 3258 C C . GLN A 1 403 ? -8.402 -24.627 14.632 1.00 86.12 403 GLN A C 1
ATOM 3260 O O . GLN A 1 403 ? -7.939 -25.445 15.426 1.00 86.12 403 GLN A O 1
ATOM 3265 N N . GLU A 1 404 ? -9.709 -24.543 14.366 1.00 86.00 404 GLU A N 1
ATOM 3266 C CA . GLU A 1 404 ? -10.755 -25.388 14.965 1.00 86.00 404 GLU A CA 1
ATOM 3267 C C . GLU A 1 404 ? -10.776 -25.340 16.508 1.00 86.00 404 GLU A C 1
ATOM 3269 O O . GLU A 1 404 ? -11.174 -26.285 17.186 1.00 86.00 404 GLU A O 1
ATOM 3274 N N . LEU A 1 405 ? -10.337 -24.223 17.099 1.00 83.25 405 LEU A N 1
ATOM 3275 C CA . LEU A 1 405 ? -10.251 -24.054 18.556 1.00 83.25 405 LEU A CA 1
ATOM 3276 C C . LEU A 1 405 ? -11.543 -23.528 19.176 1.00 83.25 405 LEU A C 1
ATOM 3278 O O . LEU A 1 405 ? -11.744 -23.664 20.383 1.00 83.25 405 LEU A O 1
ATOM 3282 N N . ILE A 1 406 ? -12.385 -22.882 18.370 1.00 87.25 406 ILE A N 1
ATOM 3283 C CA . ILE A 1 406 ? -13.701 -22.401 18.775 1.00 87.25 406 ILE A CA 1
ATOM 3284 C C . ILE A 1 406 ? -14.736 -22.816 17.732 1.00 87.25 406 ILE A C 1
ATOM 3286 O O . ILE A 1 406 ? -14.519 -22.670 16.533 1.00 87.25 406 ILE A O 1
ATOM 3290 N N . ASP A 1 407 ? -15.873 -23.309 18.210 1.00 88.31 407 ASP A N 1
ATOM 3291 C CA . ASP A 1 407 ? -17.010 -23.688 17.376 1.00 88.31 407 ASP A CA 1
ATOM 3292 C C . ASP A 1 407 ? -18.061 -22.573 17.395 1.00 88.31 407 ASP A C 1
ATOM 3294 O O . ASP A 1 407 ? -18.735 -22.363 18.406 1.00 88.31 407 ASP A O 1
ATOM 3298 N N . MET A 1 408 ? -18.191 -21.853 16.281 1.00 87.62 408 MET A N 1
ATOM 3299 C CA . MET A 1 408 ? -19.131 -20.738 16.137 1.00 87.62 408 MET A CA 1
ATOM 3300 C C . MET A 1 408 ? -20.577 -21.180 15.857 1.00 87.62 408 MET A C 1
ATOM 3302 O O . MET A 1 408 ? -21.467 -20.327 15.879 1.00 87.62 408 MET A O 1
ATOM 3306 N N . ASP A 1 409 ? -20.847 -22.475 15.672 1.00 88.38 409 ASP A N 1
ATOM 3307 C CA . ASP A 1 409 ? -22.212 -23.006 15.603 1.00 88.38 409 ASP A CA 1
ATOM 3308 C C . ASP A 1 409 ? -22.808 -23.186 17.013 1.00 88.38 409 ASP A C 1
ATOM 3310 O O . ASP A 1 409 ? -24.006 -22.960 17.243 1.00 88.38 409 ASP A O 1
ATOM 3314 N N . CYS A 1 410 ? -21.961 -23.460 18.008 1.00 90.62 410 CYS A N 1
ATOM 3315 C CA . CYS A 1 410 ? -22.341 -23.567 19.413 1.00 90.62 410 CYS A CA 1
ATOM 3316 C C . CYS A 1 410 ? -22.834 -22.229 20.005 1.00 90.62 410 CYS A C 1
ATOM 3318 O O . CYS A 1 410 ? -22.168 -21.192 19.922 1.00 90.62 410 CYS A O 1
ATOM 3320 N N . ASN A 1 411 ? -24.008 -22.240 20.657 1.00 91.69 411 ASN A N 1
ATOM 3321 C CA . ASN A 1 411 ? -24.578 -21.037 21.285 1.00 91.69 411 ASN A CA 1
ATOM 3322 C C . ASN A 1 411 ? -23.700 -20.501 22.425 1.00 91.69 411 ASN A C 1
ATOM 3324 O O . ASN A 1 411 ? -23.517 -19.291 22.525 1.00 91.69 411 ASN A O 1
ATOM 3328 N N . ILE A 1 412 ? -23.129 -21.390 23.246 1.00 92.19 412 ILE A N 1
ATOM 3329 C CA . ILE A 1 412 ? -22.273 -20.998 24.373 1.00 92.19 412 ILE A CA 1
ATOM 3330 C C . ILE A 1 412 ? -21.026 -20.274 23.858 1.00 92.19 412 ILE A C 1
ATOM 3332 O O . ILE A 1 412 ? -20.707 -19.190 24.336 1.00 92.19 412 ILE A O 1
ATOM 3336 N N . THR A 1 413 ? -20.370 -20.804 22.822 1.00 91.94 413 THR A N 1
ATOM 3337 C CA . THR A 1 413 ? -19.219 -20.139 22.195 1.00 91.94 413 THR A CA 1
ATOM 3338 C C . THR A 1 413 ? -19.601 -18.772 21.640 1.00 91.94 413 THR A C 1
ATOM 3340 O O . THR A 1 413 ? -18.915 -17.792 21.922 1.00 91.94 413 THR A O 1
ATOM 3343 N N . ARG A 1 414 ? -20.714 -18.670 20.898 1.00 92.06 414 ARG A N 1
ATOM 3344 C CA . ARG A 1 414 ? -21.199 -17.388 20.359 1.00 92.06 414 ARG A CA 1
ATOM 3345 C C . ARG A 1 414 ? -21.482 -16.372 21.461 1.00 92.06 414 ARG A C 1
ATOM 3347 O O . ARG A 1 414 ? -21.107 -15.211 21.311 1.00 92.06 414 ARG A O 1
ATOM 3354 N N . TYR A 1 415 ? -22.089 -16.806 22.565 1.00 92.12 415 TYR A N 1
ATOM 3355 C CA . TYR A 1 415 ? -22.337 -15.967 23.735 1.00 92.12 415 TYR A CA 1
ATOM 3356 C C . TYR A 1 415 ? -21.026 -15.479 24.362 1.00 92.12 415 TYR A C 1
ATOM 3358 O O . TYR A 1 415 ? -20.837 -14.274 24.524 1.00 92.12 415 TYR A O 1
ATOM 3366 N N . CYS A 1 416 ? -20.081 -16.381 24.645 1.00 92.81 416 CYS A N 1
ATOM 3367 C CA . CYS A 1 416 ? -18.788 -16.026 25.236 1.00 92.81 416 CYS A CA 1
ATOM 3368 C C . CYS A 1 416 ? -17.969 -15.098 24.327 1.00 92.81 416 CYS A C 1
ATOM 3370 O O . CYS A 1 416 ? -17.392 -14.124 24.811 1.00 92.81 416 CYS A O 1
ATOM 3372 N N . VAL A 1 417 ? -17.947 -15.366 23.016 1.00 91.12 417 VAL A N 1
ATOM 3373 C CA . VAL A 1 417 ? -17.302 -14.508 22.012 1.00 91.12 417 VAL A CA 1
ATOM 3374 C C . VAL A 1 417 ? -17.950 -13.132 22.006 1.00 91.12 417 VAL A C 1
ATOM 3376 O O . VAL A 1 417 ? -17.238 -12.139 22.125 1.00 91.12 417 VAL A O 1
ATOM 3379 N N . SER A 1 418 ? -19.280 -13.058 21.910 1.00 88.62 418 SER A N 1
ATOM 3380 C CA . SER A 1 418 ? -19.999 -11.782 21.896 1.00 88.62 418 SER A CA 1
ATOM 3381 C C . SER A 1 418 ? -19.724 -10.986 23.170 1.00 88.62 418 SER A C 1
ATOM 3383 O O . SER A 1 418 ? -19.383 -9.810 23.091 1.00 88.62 418 SER A O 1
ATOM 3385 N N . ASN A 1 419 ? -19.795 -11.628 24.337 1.00 88.25 419 ASN A N 1
ATOM 3386 C CA . ASN A 1 419 ? -19.567 -10.978 25.621 1.00 88.25 419 ASN A CA 1
ATOM 3387 C C . ASN A 1 419 ? -18.136 -10.422 25.727 1.00 88.25 419 ASN A C 1
ATOM 3389 O O . ASN A 1 419 ? -17.944 -9.220 25.924 1.00 88.25 419 ASN A O 1
ATOM 3393 N N . LEU A 1 420 ? -17.121 -11.266 25.515 1.00 90.88 420 LEU A N 1
ATOM 3394 C CA . LEU A 1 420 ? -15.723 -10.855 25.645 1.00 90.88 420 LEU A CA 1
ATOM 3395 C C . LEU A 1 420 ? -15.342 -9.793 24.604 1.00 90.88 420 LEU A C 1
ATOM 3397 O O . LEU A 1 420 ? -14.716 -8.791 24.942 1.00 90.88 420 LEU A O 1
ATOM 3401 N N . ILE A 1 421 ? -15.746 -9.967 23.343 1.00 88.75 421 ILE A N 1
ATOM 3402 C CA . ILE A 1 421 ? -15.434 -9.014 22.270 1.00 88.75 421 ILE A CA 1
ATOM 3403 C C . ILE A 1 421 ? -16.116 -7.677 22.511 1.00 88.75 421 ILE A C 1
ATOM 3405 O O . ILE A 1 421 ? -15.458 -6.650 22.374 1.00 88.75 421 ILE A O 1
ATOM 3409 N N . CYS A 1 422 ? -17.390 -7.660 22.910 1.00 84.06 422 CYS A N 1
ATOM 3410 C CA . CYS A 1 422 ? -18.073 -6.413 23.238 1.00 84.06 422 CYS A CA 1
ATOM 3411 C C . CYS A 1 422 ? -17.339 -5.660 24.350 1.00 84.06 422 CYS A C 1
ATOM 3413 O O . CYS A 1 422 ? -17.123 -4.459 24.209 1.00 84.06 422 CYS A O 1
ATOM 3415 N N . GLN A 1 423 ? -16.881 -6.344 25.402 1.00 85.75 423 GLN A N 1
ATOM 3416 C CA . GLN A 1 423 ? -16.106 -5.711 26.475 1.00 85.75 423 GLN A CA 1
ATOM 3417 C C . GLN A 1 423 ? -14.767 -5.144 25.980 1.00 85.75 423 GLN A C 1
ATOM 3419 O O . GLN A 1 423 ? -14.434 -3.997 26.280 1.00 85.75 423 GLN A O 1
ATOM 3424 N N . LEU A 1 424 ? -14.013 -5.900 25.176 1.00 87.56 424 LEU A N 1
ATOM 3425 C CA . LEU A 1 424 ? -12.731 -5.441 24.628 1.00 87.56 424 LEU A CA 1
ATOM 3426 C C . LEU A 1 424 ? -12.909 -4.297 23.614 1.00 87.56 424 LEU A C 1
ATOM 3428 O O . LEU A 1 424 ? -12.136 -3.338 23.623 1.00 87.56 424 LEU A O 1
ATOM 3432 N N . CYS A 1 425 ? -13.954 -4.346 22.786 1.00 80.69 425 CYS A N 1
ATOM 3433 C CA . CYS A 1 425 ? -14.343 -3.259 21.892 1.00 80.69 425 CYS A CA 1
ATOM 3434 C C . CYS A 1 425 ? -14.759 -2.015 22.682 1.00 80.69 425 CYS A C 1
ATOM 3436 O O . CYS A 1 425 ? -14.304 -0.921 22.359 1.00 80.69 425 CYS A O 1
ATOM 3438 N N . HIS A 1 426 ? -15.568 -2.162 23.735 1.00 76.56 426 HIS A N 1
ATOM 3439 C CA . HIS A 1 426 ? -15.940 -1.058 24.621 1.00 76.56 426 HIS A CA 1
ATOM 3440 C C . HIS A 1 426 ? -14.722 -0.442 25.294 1.00 76.56 426 HIS A C 1
ATOM 3442 O O . HIS A 1 426 ? -14.628 0.778 25.343 1.00 76.56 426 HIS A O 1
ATOM 3448 N N . LEU A 1 427 ? -13.764 -1.248 25.749 1.00 78.50 427 LEU A N 1
ATOM 3449 C CA . LEU A 1 427 ? -12.507 -0.757 26.302 1.00 78.50 427 LEU A CA 1
ATOM 3450 C C . LEU A 1 427 ? -11.690 0.015 25.254 1.00 78.50 427 LEU A C 1
ATOM 3452 O O . LEU A 1 427 ? -11.217 1.118 25.533 1.00 78.50 427 LEU A O 1
ATOM 3456 N N . GLY A 1 428 ? -11.544 -0.534 24.045 1.00 74.31 428 GLY A N 1
ATOM 3457 C CA . GLY A 1 428 ? -10.855 0.126 22.936 1.00 74.31 428 GLY A CA 1
ATOM 3458 C C . GLY A 1 428 ? -11.516 1.452 22.551 1.00 74.31 428 GLY A C 1
ATOM 3459 O O . GLY A 1 428 ? -10.839 2.473 22.436 1.00 74.31 428 GLY A O 1
ATOM 3460 N N . ILE A 1 429 ? -12.847 1.468 22.438 1.00 70.25 429 ILE A N 1
ATOM 3461 C CA . ILE A 1 429 ? -13.645 2.671 22.171 1.00 70.25 429 ILE A CA 1
ATOM 3462 C C . ILE A 1 429 ? -13.538 3.656 23.333 1.00 70.25 429 ILE A C 1
ATOM 3464 O O . ILE A 1 429 ? -13.320 4.834 23.087 1.00 70.25 429 ILE A O 1
ATOM 3468 N N . SER A 1 430 ? -13.642 3.209 24.585 1.00 64.94 430 SER A N 1
ATOM 3469 C CA . SER A 1 430 ? -13.555 4.067 25.771 1.00 64.94 430 SER A CA 1
ATOM 3470 C C . SER A 1 430 ? -12.199 4.746 25.850 1.00 64.94 430 SER A C 1
ATOM 3472 O O . SER A 1 430 ? -12.145 5.949 26.046 1.00 64.94 430 SER A O 1
ATOM 3474 N N . ARG A 1 431 ? -11.101 4.028 25.590 1.00 68.38 431 ARG A N 1
ATOM 3475 C CA . ARG A 1 431 ? -9.760 4.626 25.510 1.00 68.38 431 ARG A CA 1
ATOM 3476 C C . ARG A 1 431 ? -9.657 5.659 24.394 1.00 68.38 431 ARG A C 1
ATOM 3478 O O . ARG A 1 431 ? -9.063 6.715 24.589 1.00 68.38 431 ARG A O 1
ATOM 3485 N N . VAL A 1 432 ? -10.260 5.382 23.236 1.00 62.78 432 VAL A N 1
ATOM 3486 C CA . VAL A 1 432 ? -10.334 6.342 22.125 1.00 62.78 432 VAL A CA 1
ATOM 3487 C C . VAL A 1 432 ? -11.165 7.571 22.511 1.00 62.78 432 VAL A C 1
ATOM 3489 O O . VAL A 1 432 ? -10.747 8.689 22.226 1.00 62.78 432 VAL A O 1
ATOM 3492 N N . VAL A 1 433 ? -12.305 7.381 23.176 1.00 53.25 433 VAL A N 1
ATOM 3493 C CA . VAL A 1 433 ? -13.245 8.430 23.596 1.00 53.25 433 VAL A CA 1
ATOM 3494 C C . VAL A 1 433 ? -12.705 9.242 24.773 1.00 53.25 433 VAL A C 1
ATOM 3496 O O . VAL A 1 433 ? -12.900 10.446 24.807 1.00 53.25 433 VAL A O 1
ATOM 3499 N N . GLU A 1 434 ? -12.002 8.642 25.728 1.00 50.38 434 GLU A N 1
ATOM 3500 C CA . GLU A 1 434 ? -11.326 9.340 26.826 1.00 50.38 434 GLU A CA 1
ATOM 3501 C C . GLU A 1 434 ? -10.140 10.148 26.314 1.00 50.38 434 GLU A C 1
ATOM 3503 O O . GLU A 1 434 ? -10.007 11.317 26.673 1.00 50.38 434 GLU A O 1
ATOM 3508 N N . ALA A 1 435 ? -9.326 9.577 25.420 1.00 51.03 435 ALA A N 1
ATOM 3509 C CA . ALA A 1 435 ? -8.309 10.341 24.704 1.00 51.03 435 ALA A CA 1
ATOM 3510 C C . ALA A 1 435 ? -8.947 11.521 23.944 1.00 51.03 435 ALA A C 1
ATOM 3512 O O . ALA A 1 435 ? -8.465 12.648 24.032 1.00 51.03 435 ALA A O 1
ATOM 3513 N N . TRP A 1 436 ? -10.096 11.287 23.299 1.00 46.16 436 TRP A N 1
ATOM 3514 C CA . TRP A 1 436 ? -10.868 12.312 22.596 1.00 46.16 436 TRP A CA 1
ATOM 3515 C C . TRP A 1 436 ? -11.502 13.362 23.520 1.00 46.16 436 TRP A C 1
ATOM 3517 O O . TRP A 1 436 ? -11.571 14.526 23.158 1.00 46.16 436 TRP A O 1
ATOM 3527 N N . ASN A 1 437 ? -11.974 12.995 24.710 1.00 44.03 437 ASN A N 1
ATOM 3528 C CA . ASN A 1 437 ? -12.658 13.896 25.645 1.00 44.03 437 ASN A CA 1
ATOM 3529 C C . ASN A 1 437 ? -11.687 14.694 26.523 1.00 44.03 437 ASN A C 1
ATOM 3531 O O . ASN A 1 437 ? -12.045 15.771 27.001 1.00 44.03 437 ASN A O 1
ATOM 3535 N N . ASN A 1 438 ? -10.465 14.194 26.720 1.00 42.88 438 ASN A N 1
ATOM 3536 C CA . ASN A 1 438 ? -9.364 14.946 27.328 1.00 42.88 438 ASN A CA 1
ATOM 3537 C C . ASN A 1 438 ? -8.765 15.993 26.367 1.00 42.88 438 ASN A C 1
ATOM 3539 O O . ASN A 1 438 ? -7.895 16.775 26.752 1.00 42.88 438 ASN A O 1
ATOM 3543 N N . HIS A 1 439 ? -9.274 16.061 25.136 1.00 38.56 439 HIS A N 1
ATOM 3544 C CA . HIS A 1 439 ? -9.020 17.135 24.191 1.00 38.56 439 HIS A CA 1
ATOM 3545 C C . HIS A 1 439 ? -9.628 18.468 24.673 1.00 38.56 439 HIS A C 1
ATOM 3547 O O . HIS A 1 439 ? -10.799 18.552 25.048 1.00 38.56 439 HIS A O 1
ATOM 3553 N N . ARG A 1 440 ? -8.855 19.558 24.620 1.00 38.03 440 ARG A N 1
ATOM 3554 C CA . ARG A 1 440 ? -9.391 20.918 24.789 1.00 38.03 440 ARG A CA 1
ATOM 3555 C C . ARG A 1 440 ? -9.983 21.395 23.467 1.00 38.03 440 ARG A C 1
ATOM 3557 O O . ARG A 1 440 ? -9.247 21.506 22.499 1.00 38.03 440 ARG A O 1
ATOM 3564 N N . ILE A 1 441 ? -11.265 21.755 23.466 1.00 37.88 441 ILE A N 1
ATOM 3565 C CA . ILE A 1 441 ? -11.967 22.363 22.324 1.00 37.88 441 ILE A CA 1
ATOM 3566 C C . ILE A 1 441 ? -11.670 23.877 22.288 1.00 37.88 441 ILE A C 1
ATOM 3568 O O . ILE A 1 441 ? -12.084 24.575 23.219 1.00 37.88 441 ILE A O 1
ATOM 3572 N N . PRO A 1 442 ? -11.014 24.434 21.253 1.00 35.75 442 PRO A N 1
ATOM 3573 C CA . PRO A 1 442 ? -10.950 25.876 21.034 1.00 35.75 442 PRO A CA 1
ATOM 3574 C C . PRO A 1 442 ? -11.998 26.295 19.990 1.00 35.75 442 PRO A C 1
ATOM 3576 O O . PRO A 1 442 ? -12.029 25.743 18.895 1.00 35.75 442 PRO A O 1
ATOM 3579 N N . GLY A 1 443 ? -12.828 27.297 20.315 1.00 34.31 443 GLY A N 1
ATOM 3580 C CA . GLY A 1 443 ? -13.640 28.004 19.311 1.00 34.31 443 GLY A CA 1
ATOM 3581 C C . GLY A 1 443 ? -15.164 27.963 19.453 1.00 34.31 443 GLY A C 1
ATOM 3582 O O . GLY A 1 443 ? -15.847 27.813 18.455 1.00 34.31 443 GLY A O 1
ATOM 3583 N N . VAL A 1 444 ? -15.705 28.174 20.654 1.00 37.28 444 VAL A N 1
ATOM 3584 C CA . VAL A 1 444 ? -16.739 29.201 20.875 1.00 37.28 444 VAL A CA 1
ATOM 3585 C C . VAL A 1 444 ? -16.410 29.783 22.240 1.00 37.28 444 VAL A C 1
ATOM 3587 O O . VAL A 1 444 ? -16.450 29.074 23.245 1.00 37.28 444 VAL A O 1
ATOM 3590 N N . ASN A 1 445 ? -16.045 31.061 22.305 1.00 43.66 445 ASN A N 1
ATOM 3591 C CA . ASN A 1 445 ? -16.008 31.766 23.577 1.00 43.66 445 ASN A CA 1
ATOM 3592 C C . ASN A 1 445 ? -17.474 31.956 24.000 1.00 43.66 445 ASN A C 1
ATOM 3594 O O . ASN A 1 445 ? -18.066 33.006 23.776 1.00 43.66 445 ASN A O 1
ATOM 3598 N N . ILE A 1 446 ? -18.100 30.898 24.530 1.00 44.47 446 ILE A N 1
ATOM 3599 C CA . ILE A 1 446 ? -19.494 30.922 25.004 1.00 44.47 446 ILE A CA 1
ATOM 3600 C C . ILE A 1 446 ? -19.652 32.046 26.045 1.00 44.47 446 ILE A C 1
ATOM 3602 O O . ILE A 1 446 ? -20.700 32.671 26.139 1.00 44.47 446 ILE A O 1
ATOM 3606 N N . SER A 1 447 ? -18.562 32.392 26.735 1.00 39.97 447 SER A N 1
ATOM 3607 C CA . SER A 1 447 ? -18.421 33.554 27.612 1.00 39.97 447 SER A CA 1
ATOM 3608 C C . SER A 1 447 ? -18.636 34.916 26.925 1.00 39.97 447 SER A C 1
ATOM 3610 O O . SER A 1 447 ? -19.179 35.806 27.566 1.00 39.97 447 SER A O 1
ATOM 3612 N N . GLN A 1 448 ? -18.253 35.098 25.652 1.00 39.06 448 GLN A N 1
ATOM 3613 C CA . GLN A 1 448 ? -18.497 36.340 24.891 1.00 39.06 448 GLN A CA 1
ATOM 3614 C C . GLN A 1 448 ? -19.902 36.373 24.270 1.00 39.06 448 GLN A C 1
ATOM 3616 O O . GLN A 1 448 ? -20.575 37.392 24.356 1.00 39.06 448 GLN A O 1
ATOM 3621 N N . LEU A 1 449 ? -20.392 35.250 23.731 1.00 38.88 449 LEU A N 1
ATOM 3622 C CA . LEU A 1 449 ? -21.745 35.166 23.147 1.00 38.88 449 LEU A CA 1
ATOM 3623 C C . LEU A 1 449 ? -22.876 35.287 24.184 1.00 38.88 449 LEU A C 1
ATOM 3625 O O . LEU A 1 449 ? -23.988 35.676 23.835 1.00 38.88 449 LEU A O 1
ATOM 3629 N N . LEU A 1 450 ? -22.610 34.968 25.455 1.00 40.56 450 LEU A N 1
ATOM 3630 C CA . LEU A 1 450 ? -23.559 35.166 26.559 1.00 40.56 450 LEU A CA 1
ATOM 3631 C C . LEU A 1 450 ? -23.468 36.565 27.191 1.00 40.56 450 LEU A C 1
ATOM 3633 O O . LEU A 1 450 ? -24.433 37.000 27.811 1.00 40.56 450 LEU A O 1
ATOM 3637 N N . GLN A 1 451 ? -22.358 37.292 27.011 1.00 40.25 451 GLN A N 1
ATOM 3638 C CA . GLN A 1 451 ? -22.234 38.690 27.454 1.00 40.25 451 GLN A CA 1
ATOM 3639 C C . GLN A 1 451 ? -23.028 39.660 26.571 1.00 40.25 451 GLN A C 1
ATOM 3641 O O . GLN A 1 451 ? -23.453 40.706 27.049 1.00 40.25 451 GLN A O 1
ATOM 3646 N N . GLU A 1 452 ? -23.277 39.306 25.310 1.00 40.19 452 GLU A N 1
ATOM 3647 C CA . GLU A 1 452 ? -24.055 40.138 24.382 1.00 40.19 452 GLU A CA 1
ATOM 3648 C C . GLU A 1 452 ? -25.577 40.032 24.578 1.00 40.19 452 GLU A C 1
ATOM 3650 O O . GLU A 1 452 ? -26.320 40.793 23.960 1.00 40.19 452 GLU A O 1
ATOM 3655 N N . LYS A 1 453 ? -26.067 39.118 25.433 1.00 42.25 453 LYS A N 1
ATOM 3656 C CA . LYS A 1 453 ? -27.511 38.859 25.576 1.00 42.25 453 LYS A CA 1
ATOM 3657 C C . LYS A 1 453 ? -28.155 39.155 26.924 1.00 42.25 453 LYS A C 1
ATOM 3659 O O . LYS A 1 453 ? -29.375 39.043 26.994 1.00 42.25 453 LYS A O 1
ATOM 3664 N N . GLU A 1 454 ? -27.436 39.614 27.944 1.00 38.56 454 GLU A N 1
ATOM 3665 C CA . GLU A 1 454 ? -28.089 40.020 29.195 1.00 38.56 454 GLU A CA 1
ATOM 3666 C C . GLU A 1 454 ? -27.543 41.343 29.738 1.00 38.56 454 GLU A C 1
ATOM 3668 O O . GLU A 1 454 ? -26.347 41.528 29.961 1.00 38.56 454 GLU A O 1
ATOM 3673 N N . SER A 1 455 ? -28.466 42.288 29.924 1.00 36.28 455 SER A N 1
ATOM 3674 C CA . SER A 1 455 ? -28.228 43.579 30.561 1.00 36.28 455 SER A CA 1
ATOM 3675 C C . SER A 1 455 ? -27.751 43.412 32.013 1.00 36.28 455 SER A C 1
ATOM 3677 O O . SER A 1 455 ? -28.107 42.442 32.683 1.00 36.28 455 SER A O 1
ATOM 3679 N N . PRO A 1 456 ? -26.960 44.363 32.535 1.00 39.06 456 PRO A N 1
ATOM 3680 C CA . PRO A 1 456 ? -26.202 44.167 33.757 1.00 39.06 456 PRO A CA 1
ATOM 3681 C C . PRO A 1 456 ? -27.070 44.454 34.979 1.00 39.06 456 PRO A C 1
ATOM 3683 O O . PRO A 1 456 ? -27.300 45.607 35.341 1.00 39.06 456 PRO A O 1
ATOM 3686 N N . THR A 1 457 ? -27.525 43.420 35.676 1.00 34.00 457 THR A N 1
ATOM 3687 C CA . THR A 1 457 ? -27.819 43.571 37.103 1.00 34.00 457 THR A CA 1
ATOM 3688 C C . THR A 1 457 ? -27.695 42.242 37.830 1.00 34.00 457 THR A C 1
ATOM 3690 O O . THR A 1 457 ? -28.427 41.297 37.565 1.00 34.00 457 THR A O 1
ATOM 3693 N N . SER A 1 458 ? -26.809 42.244 38.826 1.00 33.22 458 SER A N 1
ATOM 3694 C CA . SER A 1 458 ? -26.634 41.229 39.874 1.00 33.22 458 SER A CA 1
ATOM 3695 C C . SER A 1 458 ? -25.651 40.099 39.559 1.00 33.22 458 SER A C 1
ATOM 3697 O O . SER A 1 458 ? -25.891 39.206 38.755 1.00 33.22 458 SER A O 1
ATOM 3699 N N . LEU A 1 459 ? -24.532 40.135 40.290 1.00 36.19 459 LEU A N 1
ATOM 3700 C CA . LEU A 1 459 ? -23.543 39.072 40.384 1.00 36.19 459 LEU A CA 1
ATOM 3701 C C . LEU A 1 459 ? -24.213 37.733 40.737 1.00 36.19 459 LEU A C 1
ATOM 3703 O O . LEU A 1 459 ? -24.608 37.504 41.881 1.00 36.19 459 LEU A O 1
ATOM 3707 N N . HIS A 1 460 ? -24.222 36.801 39.792 1.00 35.84 460 HIS A N 1
ATOM 3708 C CA . HIS A 1 460 ? -24.101 35.385 40.104 1.00 35.84 460 HIS A CA 1
ATOM 3709 C C . HIS A 1 460 ? -23.036 34.790 39.197 1.00 35.84 460 HIS A C 1
ATOM 3711 O O . HIS A 1 460 ? -23.099 34.850 37.973 1.00 35.84 460 HIS A O 1
ATOM 3717 N N . ARG A 1 461 ? -22.005 34.245 39.835 1.00 34.09 461 ARG A N 1
ATOM 3718 C CA . ARG A 1 461 ? -20.933 33.489 39.204 1.00 34.09 461 ARG A CA 1
ATOM 3719 C C . ARG A 1 461 ? -21.573 32.261 38.551 1.00 34.09 461 ARG A C 1
ATOM 3721 O O . ARG A 1 461 ? -21.780 31.256 39.225 1.00 34.09 461 ARG A O 1
ATOM 3728 N N . VAL A 1 462 ? -21.915 32.339 37.264 1.00 34.34 462 VAL A N 1
ATOM 3729 C CA . VAL A 1 462 ? -22.328 31.170 36.478 1.00 34.34 462 VAL A CA 1
ATOM 3730 C C . VAL A 1 462 ? -21.083 30.317 36.270 1.00 34.34 462 VAL A C 1
ATOM 3732 O O . VAL A 1 462 ? -20.360 30.416 35.282 1.00 34.34 462 VAL A O 1
ATOM 3735 N N . VAL A 1 463 ? -20.793 29.488 37.268 1.00 35.41 463 VAL A N 1
ATOM 3736 C CA . VAL A 1 463 ? -20.054 28.254 37.056 1.00 35.41 463 VAL A CA 1
ATOM 3737 C C . VAL A 1 463 ? -20.856 27.505 36.000 1.00 35.41 463 VAL A C 1
ATOM 3739 O O . VAL A 1 463 ? -22.012 27.162 36.246 1.00 35.41 463 VAL A O 1
ATOM 3742 N N . LEU A 1 464 ? -20.275 27.281 34.820 1.00 36.50 464 LEU A N 1
ATOM 3743 C CA . LEU A 1 464 ? -20.779 26.293 33.871 1.00 36.50 464 LEU A CA 1
ATOM 3744 C C . LEU A 1 464 ? -20.695 24.921 34.557 1.00 36.50 464 LEU A C 1
ATOM 3746 O O . LEU A 1 464 ? -19.791 24.127 34.306 1.00 36.50 464 LEU A O 1
ATOM 3750 N N . GLN A 1 465 ? -21.649 24.622 35.440 1.00 36.72 465 GLN A N 1
ATOM 3751 C CA . GLN A 1 465 ? -22.098 23.256 35.595 1.00 36.72 465 GLN A CA 1
ATOM 3752 C C . GLN A 1 465 ? -22.537 22.863 34.193 1.00 36.72 465 GLN A C 1
ATOM 3754 O O . GLN A 1 465 ? -23.525 23.390 33.683 1.00 36.72 465 GLN A O 1
ATOM 3759 N N . LYS A 1 466 ? -21.754 21.998 33.535 1.00 39.38 466 LYS A N 1
ATOM 3760 C CA . LYS A 1 466 ? -22.221 21.242 32.375 1.00 39.38 466 LYS A CA 1
ATOM 3761 C C . LYS A 1 466 ? -23.626 20.781 32.741 1.00 39.38 466 LYS A C 1
ATOM 3763 O O . LYS A 1 466 ? -23.765 19.939 33.628 1.00 39.38 466 LYS A O 1
ATOM 3768 N N . LYS A 1 467 ? -24.659 21.366 32.131 1.00 43.38 467 LYS A N 1
ATOM 3769 C CA . LYS A 1 467 ? -26.013 20.846 32.261 1.00 43.38 467 LYS A CA 1
ATOM 3770 C C . LYS A 1 467 ? -25.919 19.497 31.562 1.00 43.38 467 LYS A C 1
ATOM 3772 O O . LYS A 1 467 ? -25.943 19.437 30.337 1.00 43.38 467 LYS A O 1
ATOM 3777 N N . LYS A 1 468 ? -25.643 18.431 32.323 1.00 42.38 468 LYS A N 1
ATOM 3778 C CA . LYS A 1 468 ? -25.832 17.068 31.840 1.00 42.38 468 LYS A CA 1
ATOM 3779 C C . LYS A 1 468 ? -27.257 17.087 31.317 1.00 42.38 468 LYS A C 1
ATOM 3781 O O . LYS A 1 468 ? -28.177 17.338 32.096 1.00 42.38 468 LYS A O 1
ATOM 3786 N N . PHE A 1 469 ? -27.428 16.939 30.005 1.00 43.00 469 PHE A N 1
ATOM 3787 C CA . PHE A 1 469 ? -28.745 16.621 29.491 1.00 43.00 469 PHE A CA 1
ATOM 3788 C C . PHE A 1 469 ? -29.199 15.418 30.301 1.00 43.00 469 PHE A C 1
ATOM 3790 O O . PHE A 1 469 ? -28.436 14.461 30.467 1.00 43.00 469 PHE A O 1
ATOM 3797 N N . SER A 1 470 ? -30.374 15.530 30.915 1.00 51.28 470 SER A N 1
ATOM 3798 C CA . SER A 1 470 ? -30.950 14.370 31.571 1.00 51.28 470 SER A CA 1
ATOM 3799 C C . SER A 1 470 ? -30.976 13.259 30.527 1.00 51.28 470 SER A C 1
ATOM 3801 O O . SER A 1 470 ? -31.347 13.513 29.378 1.00 51.28 470 SER A O 1
ATOM 3803 N N . SER A 1 471 ? -30.564 12.049 30.899 1.00 52.00 471 SER A N 1
ATOM 3804 C CA . SER A 1 471 ? -30.617 10.881 30.011 1.00 52.00 471 SER A CA 1
ATOM 3805 C C . SER A 1 471 ? -32.035 10.605 29.496 1.00 52.00 471 SER A C 1
ATOM 3807 O O . SER A 1 471 ? -32.201 9.816 28.583 1.00 52.00 471 SER A O 1
ATOM 3809 N N . THR A 1 472 ? -33.041 11.284 30.052 1.00 56.00 472 THR A N 1
ATOM 3810 C CA . THR A 1 472 ? -34.434 11.303 29.600 1.00 56.00 472 THR A CA 1
ATOM 3811 C C . THR A 1 472 ? -34.715 12.212 28.393 1.00 56.00 472 THR A C 1
ATOM 3813 O O . THR A 1 472 ? -35.852 12.243 27.942 1.00 56.00 472 THR A O 1
ATOM 3816 N N . ILE A 1 473 ? -33.750 13.005 27.906 1.00 61.97 473 ILE A N 1
ATOM 3817 C CA . ILE A 1 473 ? -33.942 13.949 26.778 1.00 61.97 473 ILE A CA 1
ATOM 3818 C C . ILE A 1 473 ? -33.355 13.394 25.473 1.00 61.97 473 ILE A C 1
ATOM 3820 O O . ILE A 1 473 ? -33.805 13.751 24.387 1.00 61.97 473 ILE A O 1
ATOM 3824 N N . LEU A 1 474 ? -32.337 12.538 25.570 1.00 52.75 474 LEU A N 1
ATOM 3825 C CA . LEU A 1 474 ? -31.776 11.848 24.415 1.00 52.75 474 LEU A CA 1
ATOM 3826 C C . LEU A 1 474 ? -32.494 10.508 24.258 1.00 52.75 474 LEU A C 1
ATOM 3828 O O . LEU A 1 474 ? -32.617 9.798 25.258 1.00 52.75 474 LEU A O 1
ATOM 3832 N N . PRO A 1 475 ? -32.941 10.154 23.042 1.00 60.06 475 PRO A N 1
ATOM 3833 C CA . PRO A 1 475 ? -33.532 8.850 22.816 1.00 60.06 475 PRO A CA 1
ATOM 3834 C C . PRO A 1 475 ? -32.504 7.774 23.155 1.00 60.06 475 PRO A C 1
ATOM 3836 O O . PRO A 1 475 ? -31.314 7.902 22.840 1.00 60.06 475 PRO A O 1
ATOM 3839 N N . ASN A 1 476 ? -32.951 6.714 23.820 1.00 70.31 476 ASN A N 1
ATOM 3840 C CA . ASN A 1 476 ? -32.091 5.556 24.025 1.00 70.31 476 ASN A CA 1
ATOM 3841 C C . ASN A 1 476 ? -31.771 4.892 22.669 1.00 70.31 476 ASN A C 1
ATOM 3843 O O . ASN A 1 476 ? -32.383 5.203 21.649 1.00 70.31 476 ASN A O 1
ATOM 3847 N N . GLY A 1 477 ? -30.790 3.984 22.633 1.00 62.69 477 GLY A N 1
ATOM 3848 C CA . GLY A 1 477 ? -30.325 3.387 21.372 1.00 62.69 477 GLY A CA 1
ATOM 3849 C C . GLY A 1 477 ? -31.439 2.745 20.532 1.00 62.69 477 GLY A C 1
ATOM 3850 O O . GLY A 1 477 ? -31.374 2.793 19.306 1.00 62.69 477 GLY A O 1
ATOM 3851 N N . THR A 1 478 ? -32.478 2.212 21.179 1.00 66.50 478 THR A N 1
ATOM 3852 C CA . THR A 1 478 ? -33.651 1.629 20.517 1.00 66.50 478 THR A CA 1
ATOM 3853 C C . THR A 1 478 ? -34.546 2.711 19.922 1.00 66.50 478 THR A C 1
ATOM 3855 O O . THR A 1 478 ? -34.846 2.659 18.735 1.00 66.50 478 THR A O 1
ATOM 3858 N N . GLU A 1 479 ? -34.887 3.739 20.702 1.00 75.31 479 GLU A N 1
ATOM 3859 C CA . GLU A 1 479 ? -35.687 4.882 20.236 1.00 75.31 479 GLU A CA 1
ATOM 3860 C C . GLU A 1 479 ? -34.992 5.640 19.096 1.00 75.31 479 GLU A C 1
ATOM 3862 O O . GLU A 1 479 ? -35.634 6.068 18.141 1.00 75.31 479 GLU A O 1
ATOM 3867 N N . ALA A 1 480 ? -33.666 5.776 19.156 1.00 73.75 480 ALA A N 1
ATOM 3868 C CA . ALA A 1 480 ? -32.875 6.400 18.101 1.00 73.75 480 ALA A CA 1
ATOM 3869 C C . ALA A 1 480 ? -32.865 5.557 16.813 1.00 73.75 480 ALA A C 1
ATOM 3871 O O . ALA A 1 480 ? -32.916 6.113 15.715 1.00 73.75 480 ALA A O 1
ATOM 3872 N N . ALA A 1 481 ? -32.817 4.227 16.939 1.00 67.50 481 ALA A N 1
ATOM 3873 C CA . ALA A 1 481 ? -32.910 3.306 15.810 1.00 67.50 481 ALA A CA 1
ATOM 3874 C C . ALA A 1 481 ? -34.310 3.320 15.174 1.00 67.50 481 ALA A C 1
ATOM 3876 O O . ALA A 1 481 ? -34.415 3.323 13.948 1.00 67.50 481 ALA A O 1
ATOM 3877 N N . ASP A 1 482 ? -35.370 3.384 15.984 1.00 75.19 482 ASP A N 1
ATOM 3878 C CA . ASP A 1 482 ? -36.751 3.529 15.506 1.00 75.19 482 ASP A CA 1
ATOM 3879 C C . ASP A 1 482 ? -36.940 4.849 14.750 1.00 75.19 482 ASP A C 1
ATOM 3881 O O . ASP A 1 482 ? -37.364 4.836 13.597 1.00 75.19 482 ASP A O 1
ATOM 3885 N N . LEU A 1 483 ? -36.492 5.971 15.326 1.00 76.44 483 LEU A N 1
ATOM 3886 C CA . LEU A 1 483 ? -36.506 7.276 14.656 1.00 76.44 483 LEU A CA 1
ATOM 3887 C C . LEU A 1 483 ? -35.755 7.244 13.317 1.00 76.44 483 LEU A C 1
ATOM 3889 O O . LEU A 1 483 ? -36.219 7.805 12.326 1.00 76.44 483 LEU A O 1
ATOM 3893 N N . TYR A 1 484 ? -34.597 6.582 13.260 1.00 69.31 484 TYR A N 1
ATOM 3894 C CA . TYR A 1 484 ? -33.820 6.448 12.028 1.00 69.31 484 TYR A CA 1
ATOM 3895 C C . TYR A 1 484 ? -34.577 5.657 10.948 1.00 69.31 484 TYR A C 1
ATOM 3897 O O . TYR A 1 484 ? -34.599 6.078 9.788 1.00 69.31 484 TYR A O 1
ATOM 3905 N N . MET A 1 485 ? -35.225 4.546 11.313 1.00 68.56 485 MET A N 1
ATOM 3906 C CA . MET A 1 485 ? -36.035 3.752 10.380 1.00 68.56 485 MET A CA 1
ATOM 3907 C C . MET A 1 485 ? -37.264 4.516 9.893 1.00 68.56 485 MET A C 1
ATOM 3909 O O . MET A 1 485 ? -37.523 4.521 8.691 1.00 68.56 485 MET A O 1
ATOM 3913 N N . ASP A 1 486 ? -37.958 5.216 10.790 1.00 73.94 486 ASP A N 1
ATOM 3914 C CA . ASP A 1 486 ? -39.139 6.016 10.455 1.00 73.94 486 ASP A CA 1
ATOM 3915 C C . ASP A 1 486 ? -38.802 7.166 9.495 1.00 73.94 486 ASP A C 1
ATOM 3917 O O . ASP A 1 486 ? -39.607 7.528 8.638 1.00 73.94 486 ASP A O 1
ATOM 3921 N N . THR A 1 487 ? -37.592 7.726 9.602 1.00 71.62 487 THR A N 1
ATOM 3922 C CA . THR A 1 487 ? -37.173 8.876 8.786 1.00 71.62 487 THR A CA 1
ATOM 3923 C C . THR A 1 487 ? -36.570 8.467 7.439 1.00 71.62 487 THR A C 1
ATOM 3925 O O . THR A 1 487 ? -36.748 9.168 6.445 1.00 71.62 487 THR A O 1
ATOM 3928 N N . LEU A 1 488 ? -35.819 7.360 7.389 1.00 71.56 488 LEU A N 1
ATOM 3929 C CA . LEU A 1 488 ? -35.018 6.972 6.216 1.00 71.56 488 LEU A CA 1
ATOM 3930 C C . LEU A 1 488 ? -35.501 5.685 5.529 1.00 71.56 488 LEU A C 1
ATOM 3932 O O . LEU A 1 488 ? -34.943 5.310 4.499 1.00 71.56 488 LEU A O 1
ATOM 3936 N N . GLY A 1 489 ? -36.518 5.006 6.072 1.00 54.34 489 GLY A N 1
ATOM 3937 C CA . GLY A 1 489 ? -37.184 3.854 5.451 1.00 54.34 489 GLY A CA 1
ATOM 3938 C C . GLY A 1 489 ? -36.301 2.618 5.246 1.00 54.34 489 GLY A C 1
ATOM 3939 O O . GLY A 1 489 ? -36.627 1.757 4.432 1.00 54.34 489 GLY A O 1
ATOM 3940 N N . SER A 1 490 ? -35.165 2.532 5.941 1.00 59.72 490 SER A N 1
ATOM 3941 C CA . SER A 1 490 ? -34.198 1.435 5.809 1.00 59.72 490 SER A CA 1
ATOM 3942 C C . SER A 1 490 ? -34.412 0.361 6.878 1.00 59.72 490 SER A C 1
ATOM 3944 O O . SER A 1 490 ? -34.774 0.666 8.011 1.00 59.72 490 SER A O 1
ATOM 3946 N N . SER A 1 491 ? -34.185 -0.909 6.533 1.00 59.38 491 SER A N 1
ATOM 3947 C CA . SER A 1 491 ? -34.283 -2.029 7.472 1.00 59.38 491 SER A CA 1
ATOM 3948 C C . SER A 1 491 ? -33.027 -2.119 8.342 1.00 59.38 491 SER A C 1
ATOM 3950 O O . SER A 1 491 ? -32.045 -2.771 7.983 1.00 59.38 491 SER A O 1
ATOM 3952 N N . LEU A 1 492 ? -33.041 -1.474 9.513 1.00 59.34 492 LEU A N 1
ATOM 3953 C CA . LEU A 1 492 ? -32.023 -1.751 10.525 1.00 59.34 492 LEU A CA 1
ATOM 3954 C C . LEU A 1 492 ? -32.178 -3.195 11.015 1.00 59.34 492 LEU A C 1
ATOM 3956 O O . LEU A 1 492 ? -33.276 -3.654 11.338 1.00 59.34 492 LEU A O 1
ATOM 3960 N N . ILE A 1 493 ? -31.060 -3.913 11.094 1.00 56.94 493 ILE A N 1
ATOM 3961 C CA . ILE A 1 493 ? -31.020 -5.246 11.693 1.00 56.94 493 ILE A CA 1
ATOM 3962 C C . ILE A 1 493 ? -31.224 -5.066 13.203 1.00 56.94 493 ILE A C 1
ATOM 3964 O O . ILE A 1 493 ? -30.368 -4.516 13.897 1.00 56.94 493 ILE A O 1
ATOM 3968 N N . ARG A 1 494 ? -32.397 -5.480 13.695 1.00 63.16 494 ARG A N 1
ATOM 3969 C CA . ARG A 1 494 ? -32.747 -5.500 15.125 1.00 63.16 494 ARG A CA 1
ATOM 3970 C C . ARG A 1 494 ? -31.903 -6.535 15.877 1.00 63.16 494 ARG A C 1
ATOM 3972 O O . ARG A 1 494 ? -31.239 -7.356 15.251 1.00 63.16 494 ARG A O 1
ATOM 3979 N N . VAL A 1 495 ? -31.955 -6.467 17.215 1.00 55.97 495 VAL A N 1
ATOM 3980 C CA . VAL A 1 495 ? -31.232 -7.322 18.178 1.00 55.97 495 VAL A CA 1
ATOM 3981 C C . VAL A 1 495 ? -30.962 -8.712 17.600 1.00 55.97 495 VAL A C 1
ATOM 3983 O O . VAL A 1 495 ? -31.880 -9.489 17.346 1.00 55.97 495 VAL A O 1
ATOM 3986 N N . SER A 1 496 ? -29.683 -8.974 17.342 1.00 61.16 496 SER A N 1
ATOM 3987 C CA . SER A 1 496 ? -29.223 -10.221 16.748 1.00 61.16 496 SER A CA 1
ATOM 3988 C C . SER A 1 496 ? -29.504 -11.382 17.701 1.00 61.16 496 SER A C 1
ATOM 3990 O O . SER A 1 496 ? -29.161 -11.300 18.877 1.00 61.16 496 SER A O 1
ATOM 3992 N N . SER A 1 497 ? -30.056 -12.491 17.202 1.00 66.88 497 SER A N 1
ATOM 3993 C CA . SER A 1 497 ? -30.206 -13.751 17.954 1.00 66.88 497 SER A CA 1
ATOM 3994 C C . SER A 1 497 ? -28.873 -14.507 18.107 1.00 66.88 497 SER A C 1
ATOM 3996 O O . SER A 1 497 ? -28.835 -15.739 18.158 1.00 66.88 497 SER A O 1
ATOM 3998 N N . PHE A 1 498 ? -27.756 -13.785 18.062 1.00 76.94 498 PHE A N 1
ATOM 3999 C CA . PHE A 1 498 ? -26.412 -14.334 18.044 1.00 76.94 498 PHE A CA 1
ATOM 4000 C C . PHE A 1 498 ? -25.850 -14.382 19.462 1.00 76.94 498 PHE A C 1
ATOM 4002 O O . PHE A 1 498 ? -25.638 -13.339 20.070 1.00 76.94 498 PHE A O 1
ATOM 4009 N N . GLY A 1 499 ? -25.583 -15.594 19.957 1.00 78.56 499 GLY A N 1
ATOM 4010 C CA . GLY A 1 499 ? -25.033 -15.800 21.295 1.00 78.56 499 GLY A CA 1
ATOM 4011 C C . GLY A 1 499 ? -26.043 -15.453 22.384 1.00 78.56 499 GLY A C 1
ATOM 4012 O O . GLY A 1 499 ? -25.867 -14.471 23.097 1.00 78.56 499 GLY A O 1
ATOM 4013 N N . MET A 1 500 ? -27.107 -16.252 22.492 1.00 85.31 500 MET A N 1
ATOM 4014 C CA . MET A 1 500 ? -28.130 -16.082 23.527 1.00 85.31 500 MET A CA 1
ATOM 4015 C C . MET A 1 500 ? -27.559 -16.419 24.905 1.00 85.31 500 MET A C 1
ATOM 4017 O O . MET A 1 500 ? -26.767 -17.358 25.008 1.00 85.31 500 MET A O 1
ATOM 4021 N N . ASP A 1 501 ? -27.991 -15.687 25.937 1.00 88.25 501 ASP A N 1
ATOM 4022 C CA . ASP A 1 501 ? -27.595 -15.939 27.329 1.00 88.25 501 ASP A CA 1
ATOM 4023 C C . ASP A 1 501 ? -27.906 -17.400 27.712 1.00 88.25 501 ASP A C 1
ATOM 4025 O O . ASP A 1 501 ? -29.069 -17.808 27.615 1.00 88.25 501 ASP A O 1
ATOM 4029 N N . PRO A 1 502 ? -26.886 -18.213 28.048 1.00 90.06 502 PRO A N 1
ATOM 4030 C CA . PRO A 1 502 ? -27.070 -19.629 28.314 1.00 90.06 502 PRO A CA 1
ATOM 4031 C C . PRO A 1 502 ? -27.428 -19.927 29.777 1.00 90.06 502 PRO A C 1
ATOM 4033 O O . PRO A 1 502 ? -27.748 -21.073 30.063 1.00 90.06 502 PRO A O 1
ATOM 4036 N N . PHE A 1 503 ? -27.361 -18.957 30.696 1.00 91.12 503 PHE A N 1
ATOM 4037 C CA . PHE A 1 503 ? -27.547 -19.215 32.127 1.00 91.12 503 PHE A CA 1
ATOM 4038 C C . PHE A 1 503 ? -29.021 -19.323 32.526 1.00 91.12 503 PHE A C 1
ATOM 4040 O O . PHE A 1 503 ? -29.874 -18.567 32.058 1.00 91.12 503 PHE A O 1
ATOM 4047 N N . THR A 1 504 ? -29.317 -20.230 33.461 1.00 87.38 504 THR A N 1
ATOM 4048 C CA . THR A 1 504 ? -30.673 -20.380 34.013 1.00 87.38 504 THR A CA 1
ATOM 4049 C C . THR A 1 504 ? -30.966 -19.394 35.142 1.00 87.38 504 THR A C 1
ATOM 4051 O O . THR A 1 504 ? -32.128 -19.073 35.408 1.00 87.38 504 THR A O 1
ATOM 4054 N N . SER A 1 505 ? -29.917 -18.878 35.791 1.00 91.19 505 SER A N 1
ATOM 4055 C CA . SER A 1 505 ? -30.017 -17.899 36.868 1.00 91.19 505 SER A CA 1
ATOM 4056 C C . SER A 1 505 ? -28.918 -16.832 36.810 1.00 91.19 505 SER A C 1
ATOM 4058 O O . SER A 1 505 ? -27.773 -17.089 36.441 1.00 91.19 505 SER A O 1
ATOM 4060 N N . GLU A 1 506 ? -29.242 -15.626 37.284 1.00 89.19 506 GLU A N 1
ATOM 4061 C CA . GLU A 1 506 ? -28.267 -14.533 37.440 1.00 89.19 506 GLU A CA 1
ATOM 4062 C C . GLU A 1 506 ? -27.138 -14.881 38.426 1.00 89.19 506 GLU A C 1
ATOM 4064 O O . GLU A 1 506 ? -26.031 -14.357 38.332 1.00 89.19 506 GLU A O 1
ATOM 4069 N N . HIS A 1 507 ? -27.390 -15.795 39.369 1.00 91.06 507 HIS A N 1
ATOM 4070 C CA . HIS A 1 507 ? -26.380 -16.229 40.332 1.00 91.06 507 HIS A CA 1
ATOM 4071 C C . HIS A 1 507 ? -25.258 -17.045 39.671 1.00 91.06 507 HIS A C 1
ATOM 4073 O O . HIS A 1 507 ? -24.082 -16.854 39.989 1.00 91.06 507 HIS A O 1
ATOM 4079 N N . GLU A 1 508 ? -25.600 -17.926 38.731 1.00 89.00 508 GLU A N 1
ATOM 4080 C CA . GLU A 1 508 ? -24.628 -18.718 37.966 1.00 89.00 508 GLU A CA 1
ATOM 4081 C C . GLU A 1 508 ? -23.769 -17.825 37.075 1.00 89.00 508 GLU A C 1
ATOM 4083 O O . GLU A 1 508 ? -22.541 -17.942 37.069 1.00 89.00 508 GLU A O 1
ATOM 4088 N N . LYS A 1 509 ? -24.407 -16.863 36.405 1.00 90.38 509 LYS A N 1
ATOM 4089 C CA . LYS A 1 509 ? -23.726 -15.856 35.595 1.00 90.38 509 LYS A CA 1
ATOM 4090 C C . LYS A 1 509 ? -22.728 -15.043 36.417 1.00 90.38 509 LYS A C 1
ATOM 4092 O O . LYS A 1 509 ? -21.554 -14.974 36.056 1.00 90.38 509 LYS A O 1
ATOM 4097 N N . ALA A 1 510 ? -23.162 -14.512 37.562 1.00 89.88 510 ALA A N 1
ATOM 4098 C CA . ALA A 1 510 ? -22.294 -13.767 38.472 1.00 89.88 510 ALA A CA 1
ATOM 4099 C C . ALA A 1 510 ? -21.123 -14.623 38.989 1.00 89.88 510 ALA A C 1
ATOM 4101 O O . ALA A 1 510 ? -20.003 -14.132 39.125 1.00 89.88 510 ALA A O 1
ATOM 4102 N N . THR A 1 511 ? -21.357 -15.917 39.229 1.00 91.94 511 THR A N 1
ATOM 4103 C CA . THR A 1 511 ? -20.306 -16.860 39.640 1.00 91.94 511 THR A CA 1
ATOM 4104 C C . THR A 1 511 ? -19.256 -17.038 38.542 1.00 91.94 511 THR A C 1
ATOM 4106 O O . THR A 1 511 ? -18.058 -16.999 38.822 1.00 91.94 511 THR A O 1
ATOM 4109 N N . VAL A 1 512 ? -19.676 -17.194 37.282 1.00 92.56 512 VAL A N 1
ATOM 4110 C CA . VAL A 1 512 ? -18.752 -17.296 36.141 1.00 92.56 512 VAL A CA 1
ATOM 4111 C C . VAL A 1 512 ? -17.963 -16.008 35.945 1.00 92.56 512 VAL A C 1
ATOM 4113 O O . VAL A 1 512 ? -16.750 -16.071 35.751 1.00 92.56 512 VAL A O 1
ATOM 4116 N N . GLU A 1 513 ? -18.616 -14.850 36.033 1.00 91.19 513 GLU A N 1
ATOM 4117 C CA . GLU A 1 513 ? -17.955 -13.545 35.931 1.00 91.19 513 GLU A CA 1
ATOM 4118 C C . GLU A 1 513 ? -16.903 -13.360 37.032 1.00 91.19 513 GLU A C 1
ATOM 4120 O O . GLU A 1 513 ? -15.776 -12.949 36.740 1.00 91.19 513 GLU A O 1
ATOM 4125 N N . GLN A 1 514 ? -17.223 -13.745 38.272 1.00 91.88 514 GLN A N 1
ATOM 4126 C CA . GLN A 1 514 ? -16.279 -13.706 39.385 1.00 91.88 514 GLN A CA 1
ATOM 4127 C C . GLN A 1 514 ? -15.064 -14.603 39.115 1.00 91.88 514 GLN A C 1
ATOM 4129 O O . GLN A 1 514 ? -13.933 -14.117 39.119 1.00 91.88 514 GLN A O 1
ATOM 4134 N N . LEU A 1 515 ? -15.281 -15.886 38.814 1.00 92.69 515 LEU A N 1
ATOM 4135 C CA . LEU A 1 515 ? -14.198 -16.842 38.551 1.00 92.69 515 LEU A CA 1
ATOM 4136 C C . LEU A 1 515 ? -13.340 -16.435 37.346 1.00 92.69 515 LEU A C 1
ATOM 4138 O O . LEU A 1 515 ? -12.124 -16.634 37.339 1.00 92.69 515 LEU A O 1
ATOM 4142 N N . PHE A 1 516 ? -13.959 -15.847 36.322 1.00 93.50 516 PHE A N 1
ATOM 4143 C CA . PHE A 1 516 ? -13.240 -15.323 35.171 1.00 93.50 516 PHE A CA 1
ATOM 4144 C C . PHE A 1 516 ? -12.361 -14.130 35.561 1.00 93.50 516 PHE A C 1
ATOM 4146 O O . PHE A 1 516 ? -11.185 -14.100 35.195 1.00 93.50 516 PHE A O 1
ATOM 4153 N N . SER A 1 517 ? -12.893 -13.192 36.349 1.00 90.06 517 SER A N 1
ATOM 4154 C CA . SER A 1 517 ? -12.158 -12.013 36.825 1.00 90.06 517 SER A CA 1
ATOM 4155 C C . SER A 1 517 ? -11.011 -12.350 37.785 1.00 90.06 517 SER A C 1
ATOM 4157 O O . SER A 1 517 ? -9.989 -11.670 37.771 1.00 90.06 517 SER A O 1
ATOM 4159 N N . GLU A 1 518 ? -11.115 -13.432 38.564 1.00 91.31 518 GLU A N 1
ATOM 4160 C CA . GLU A 1 518 ? -10.023 -13.909 39.427 1.00 91.31 518 GLU A CA 1
ATOM 4161 C C . GLU A 1 518 ? -8.807 -14.362 38.605 1.00 91.31 518 GLU A C 1
ATOM 4163 O O . GLU A 1 518 ? -7.661 -14.145 39.004 1.00 91.31 518 GLU A O 1
ATOM 4168 N N . LYS A 1 519 ? -9.047 -14.961 37.431 1.00 90.38 519 LYS A N 1
ATOM 4169 C CA . LYS A 1 519 ? -7.987 -15.412 36.520 1.00 90.38 519 LYS A CA 1
ATOM 4170 C C . LYS A 1 519 ? -7.517 -14.314 35.562 1.00 90.38 519 LYS A C 1
ATOM 4172 O O . LYS A 1 519 ? -6.338 -14.276 35.216 1.00 90.38 519 LYS A O 1
ATOM 4177 N N . TRP A 1 520 ? -8.418 -13.422 35.154 1.00 89.69 520 TRP A N 1
ATOM 4178 C CA . TRP A 1 520 ? -8.154 -12.308 34.240 1.00 89.69 520 TRP A CA 1
ATOM 4179 C C . TRP A 1 520 ? -8.589 -10.971 34.858 1.00 89.69 520 TRP A C 1
ATOM 4181 O O . TRP A 1 520 ? -9.556 -10.363 34.395 1.00 89.69 520 TRP A O 1
ATOM 4191 N N . PRO A 1 521 ? -7.872 -10.484 35.889 1.00 85.38 521 PRO A N 1
ATOM 4192 C CA . PRO A 1 521 ? -8.270 -9.288 36.635 1.00 85.38 521 PRO A CA 1
ATOM 4193 C C . PRO A 1 521 ? -8.163 -7.996 35.817 1.00 85.38 521 PRO A C 1
ATOM 4195 O O . PRO A 1 521 ? -8.880 -7.037 36.088 1.00 85.38 521 PRO A O 1
ATOM 4198 N N . ASP A 1 522 ? -7.290 -7.967 34.804 1.00 88.19 522 ASP A N 1
ATOM 4199 C CA . ASP A 1 522 ? -7.188 -6.865 33.848 1.00 88.19 522 ASP A CA 1
ATOM 4200 C C . ASP A 1 522 ? -7.379 -7.367 32.411 1.00 88.19 522 ASP A C 1
ATOM 4202 O O . ASP A 1 522 ? -6.436 -7.765 31.719 1.00 88.19 522 ASP A O 1
ATOM 4206 N N . ILE A 1 523 ? -8.623 -7.303 31.933 1.00 87.19 523 ILE A N 1
ATOM 4207 C CA . ILE A 1 523 ? -8.973 -7.659 30.552 1.00 87.19 523 ILE A CA 1
ATOM 4208 C C . ILE A 1 523 ? -8.310 -6.736 29.519 1.00 87.19 523 ILE A C 1
ATOM 4210 O O . ILE A 1 523 ? -8.226 -7.088 28.341 1.00 87.19 523 ILE A O 1
ATOM 4214 N N . ALA A 1 524 ? -7.781 -5.575 29.923 1.00 82.56 524 ALA A N 1
ATOM 4215 C CA . ALA A 1 524 ? -7.065 -4.701 29.009 1.00 82.56 524 ALA A CA 1
ATOM 4216 C C . ALA A 1 524 ? -5.764 -5.308 28.495 1.00 82.56 524 ALA A C 1
ATOM 4218 O O . ALA A 1 524 ? -5.333 -4.981 27.386 1.00 82.56 524 ALA A O 1
ATOM 4219 N N . VAL A 1 525 ? -5.163 -6.218 29.264 1.00 85.62 525 VAL A N 1
ATOM 4220 C CA . VAL A 1 525 ? -4.003 -6.996 28.828 1.00 85.62 525 VAL A CA 1
ATOM 4221 C C . VAL A 1 525 ? -4.356 -7.826 27.594 1.00 85.62 525 VAL A C 1
ATOM 4223 O O . VAL A 1 525 ? -3.544 -7.906 26.672 1.00 85.62 525 VAL A O 1
ATOM 4226 N N . LEU A 1 526 ? -5.575 -8.368 27.516 1.00 89.19 526 LEU A N 1
ATOM 4227 C CA . LEU A 1 526 ? -6.051 -9.138 26.363 1.00 89.19 526 LEU A CA 1
ATOM 4228 C C . LEU A 1 526 ? -6.131 -8.261 25.113 1.00 89.19 526 LEU A C 1
ATOM 4230 O O . LEU A 1 526 ? -5.584 -8.618 24.071 1.00 89.19 526 LEU A O 1
ATOM 4234 N N . PHE A 1 527 ? -6.751 -7.083 25.238 1.00 83.25 527 PHE A N 1
ATOM 4235 C CA . PHE A 1 527 ? -6.855 -6.120 24.141 1.00 83.25 527 PHE A CA 1
ATOM 4236 C C . PHE A 1 527 ? -5.472 -5.646 23.672 1.00 83.25 527 PHE A C 1
ATOM 4238 O O . PHE A 1 527 ? -5.186 -5.645 22.477 1.00 83.25 527 PHE A O 1
ATOM 4245 N N . ASN A 1 528 ? -4.585 -5.297 24.607 1.00 80.94 528 ASN A N 1
ATOM 4246 C CA . ASN A 1 528 ? -3.232 -4.842 24.295 1.00 80.94 528 ASN A CA 1
ATOM 4247 C C . ASN A 1 528 ? -2.420 -5.918 23.560 1.00 80.94 528 ASN A C 1
ATOM 4249 O O . ASN A 1 528 ? -1.714 -5.602 22.606 1.00 80.94 528 ASN A O 1
ATOM 4253 N N . ASN A 1 529 ? -2.515 -7.182 23.977 1.00 81.88 529 ASN A N 1
ATOM 4254 C CA . ASN A 1 529 ? -1.817 -8.280 23.307 1.00 81.88 529 ASN A CA 1
ATOM 4255 C C . ASN A 1 529 ? -2.398 -8.553 21.918 1.00 81.88 529 ASN A C 1
ATOM 4257 O O . ASN A 1 529 ? -1.632 -8.660 20.960 1.00 81.88 529 ASN A O 1
ATOM 4261 N N . ALA A 1 530 ? -3.729 -8.549 21.784 1.00 79.69 530 ALA A N 1
ATOM 4262 C CA . ALA A 1 530 ? -4.384 -8.702 20.492 1.00 79.69 530 ALA A CA 1
ATOM 4263 C C . ALA A 1 530 ? -3.921 -7.624 19.498 1.00 79.69 530 ALA A C 1
ATOM 4265 O O . ALA A 1 530 ? -3.527 -7.966 18.386 1.00 79.69 530 ALA A O 1
ATOM 4266 N N . VAL A 1 531 ? -3.871 -6.344 19.904 1.00 69.69 531 VAL A N 1
ATOM 4267 C CA . VAL A 1 531 ? -3.380 -5.218 19.068 1.00 69.69 531 VAL A CA 1
ATOM 4268 C C . VAL A 1 531 ? -1.949 -5.432 18.574 1.00 69.69 531 VAL A C 1
ATOM 4270 O O . VAL A 1 531 ? -1.610 -5.014 17.470 1.00 69.69 531 VAL A O 1
ATOM 4273 N N . ASN A 1 532 ? -1.128 -6.137 19.348 1.00 74.25 532 ASN A N 1
ATOM 4274 C CA . ASN A 1 532 ? 0.247 -6.477 18.990 1.00 74.25 532 ASN A CA 1
ATOM 4275 C C . ASN A 1 532 ? 0.375 -7.844 18.291 1.00 74.25 532 ASN A C 1
ATOM 4277 O O . ASN A 1 532 ? 1.473 -8.386 18.220 1.00 74.25 532 ASN A O 1
ATOM 4281 N N . LYS A 1 533 ? -0.733 -8.398 17.777 1.00 77.88 533 LYS A N 1
ATOM 4282 C CA . LYS A 1 533 ? -0.815 -9.706 17.102 1.00 77.88 533 LYS A CA 1
ATOM 4283 C C . LYS A 1 533 ? -0.397 -10.907 17.959 1.00 77.88 533 LYS A C 1
ATOM 4285 O O . LYS A 1 533 ? -0.189 -11.996 17.435 1.00 77.88 533 LYS A O 1
ATOM 4290 N N . ASN A 1 534 ? -0.344 -10.735 19.278 1.00 83.38 534 ASN A N 1
ATOM 4291 C CA . ASN A 1 534 ? -0.207 -11.836 20.217 1.00 83.38 534 ASN A CA 1
ATOM 4292 C C . ASN A 1 534 ? -1.601 -12.307 20.644 1.00 83.38 534 ASN A C 1
ATOM 4294 O O . ASN A 1 534 ? -2.227 -11.741 21.544 1.00 83.38 534 ASN A O 1
ATOM 4298 N N . PHE A 1 535 ? -2.098 -13.352 19.989 1.00 87.88 535 PHE A N 1
ATOM 4299 C CA . PHE A 1 535 ? -3.439 -13.874 20.250 1.00 87.88 535 PHE A CA 1
ATOM 4300 C C . PHE A 1 535 ? -3.484 -14.908 21.379 1.00 87.88 535 PHE A C 1
ATOM 4302 O O . PHE A 1 535 ? -4.577 -15.325 21.753 1.00 87.88 535 PHE A O 1
ATOM 4309 N N . LEU A 1 536 ? -2.345 -15.310 21.956 1.00 86.62 536 LEU A N 1
ATOM 4310 C CA . LEU A 1 536 ? -2.305 -16.366 22.972 1.00 86.62 536 LEU A CA 1
ATOM 4311 C C . LEU A 1 536 ? -3.072 -15.992 24.258 1.00 86.62 536 LEU A C 1
ATOM 4313 O O . LEU A 1 536 ? -3.936 -16.773 24.657 1.00 86.62 536 LEU A O 1
ATOM 4317 N N . PRO A 1 537 ? -2.889 -14.801 24.866 1.00 89.50 537 PRO A N 1
ATOM 4318 C CA . PRO A 1 537 ? -3.674 -14.416 26.041 1.00 89.50 537 PRO A CA 1
ATOM 4319 C C . PRO A 1 537 ? -5.169 -14.318 25.728 1.00 89.50 537 PRO A C 1
ATOM 4321 O O . PRO A 1 537 ? -6.008 -14.763 26.506 1.00 89.50 537 PRO A O 1
ATOM 4324 N N . PHE A 1 538 ? -5.508 -13.776 24.553 1.00 89.25 538 PHE A N 1
ATOM 4325 C CA . PHE A 1 538 ? -6.889 -13.677 24.083 1.00 89.25 538 PHE A CA 1
ATOM 4326 C C . PHE A 1 538 ? -7.530 -15.066 23.914 1.00 89.25 538 PHE A C 1
ATOM 4328 O O . PHE A 1 538 ? -8.649 -15.290 24.376 1.00 89.25 538 PHE A O 1
ATOM 4335 N N . LYS A 1 539 ? -6.794 -16.018 23.329 1.00 90.56 539 LYS A N 1
ATOM 4336 C CA . LYS A 1 539 ? -7.185 -17.424 23.183 1.00 90.56 539 LYS A CA 1
ATOM 4337 C C . LYS A 1 539 ? -7.442 -18.082 24.535 1.00 90.56 539 LYS A C 1
ATOM 4339 O O . LYS A 1 539 ? -8.502 -18.666 24.740 1.00 90.56 539 LYS A O 1
ATOM 4344 N N . GLU A 1 540 ? -6.484 -18.003 25.454 1.00 92.31 540 GLU A N 1
ATOM 4345 C CA . GLU A 1 540 ? -6.591 -18.636 26.773 1.00 92.31 540 GLU A CA 1
ATOM 4346 C C . GLU A 1 540 ? -7.750 -18.064 27.589 1.00 92.31 540 GLU A C 1
ATOM 4348 O O . GLU A 1 540 ? -8.464 -18.812 28.267 1.00 92.31 540 GLU A O 1
ATOM 4353 N N . ALA A 1 541 ? -7.968 -16.752 27.498 1.00 93.56 541 ALA A N 1
ATOM 4354 C CA . ALA A 1 541 ? -9.103 -16.089 28.116 1.00 93.56 541 ALA A CA 1
ATOM 4355 C C . ALA A 1 541 ? -10.427 -16.578 27.526 1.00 93.56 541 ALA A C 1
ATOM 4357 O O . ALA A 1 541 ? -11.297 -17.016 28.276 1.00 93.56 541 ALA A O 1
ATOM 4358 N N . LEU A 1 542 ? -10.568 -16.594 26.200 1.00 93.75 542 LEU A N 1
ATOM 4359 C CA . LEU A 1 542 ? -11.803 -17.033 25.555 1.00 93.75 542 LEU A CA 1
ATOM 4360 C C . LEU A 1 542 ? -12.126 -18.504 25.863 1.00 93.75 542 LEU A C 1
ATOM 4362 O O . LEU A 1 542 ? -13.253 -18.808 26.244 1.00 93.75 542 LEU A O 1
ATOM 4366 N N . ILE A 1 543 ? -11.140 -19.404 25.791 1.00 91.94 543 ILE A N 1
ATOM 4367 C CA . ILE A 1 543 ? -11.318 -20.825 26.140 1.00 91.94 543 ILE A CA 1
ATOM 4368 C C . ILE A 1 543 ? -11.701 -20.979 27.617 1.00 91.94 543 ILE A C 1
ATOM 4370 O O . ILE A 1 543 ? -12.600 -21.755 27.947 1.00 91.94 543 ILE A O 1
ATOM 4374 N N . THR A 1 544 ? -11.059 -20.223 28.516 1.00 93.56 544 THR A N 1
ATOM 4375 C CA . THR A 1 544 ? -11.417 -20.218 29.943 1.00 93.56 544 THR A CA 1
ATOM 4376 C C . THR A 1 544 ? -12.874 -19.794 30.124 1.00 93.56 544 THR A C 1
ATOM 4378 O O . THR A 1 544 ? -13.612 -20.467 30.840 1.00 93.56 544 THR A O 1
ATOM 4381 N N . LEU A 1 545 ? -13.297 -18.710 29.467 1.00 94.44 545 LEU A N 1
ATOM 4382 C CA . LEU A 1 545 ? -14.658 -18.192 29.572 1.00 94.44 545 LEU A CA 1
ATOM 4383 C C . LEU A 1 545 ? -15.688 -19.202 29.057 1.00 94.44 545 LEU A C 1
ATOM 4385 O O . LEU A 1 545 ? -16.696 -19.427 29.723 1.00 94.44 545 LEU A O 1
ATOM 4389 N N . VAL A 1 546 ? -15.413 -19.851 27.922 1.00 93.81 546 VAL A N 1
ATOM 4390 C CA . VAL A 1 546 ? -16.261 -20.922 27.375 1.00 93.81 546 VAL A CA 1
ATOM 4391 C C . VAL A 1 546 ? -16.356 -22.090 28.355 1.00 93.81 546 VAL A C 1
ATOM 4393 O O . VAL A 1 546 ? -17.458 -22.533 28.661 1.00 93.81 546 VAL A O 1
ATOM 4396 N N . THR A 1 547 ? -15.230 -22.543 28.909 1.00 93.50 547 THR A N 1
ATOM 4397 C CA . THR A 1 547 ? -15.191 -23.686 29.840 1.00 93.50 547 THR A CA 1
ATOM 4398 C C . THR A 1 547 ? -15.952 -23.400 31.134 1.00 93.50 547 THR A C 1
ATOM 4400 O O . THR A 1 547 ? -16.682 -24.252 31.637 1.00 93.50 547 THR A O 1
ATOM 4403 N N . LEU A 1 548 ? -15.787 -22.195 31.689 1.00 93.38 548 LEU A N 1
ATOM 4404 C CA . LEU A 1 548 ? -16.531 -21.767 32.872 1.00 93.38 548 LEU A CA 1
ATOM 4405 C C . LEU A 1 548 ? -18.023 -21.658 32.563 1.00 93.38 548 LEU A C 1
ATOM 4407 O O . LEU A 1 548 ? -18.830 -22.184 33.316 1.00 93.38 548 LEU A O 1
ATOM 4411 N N . THR A 1 549 ? -18.389 -21.047 31.437 1.00 93.12 549 THR A N 1
ATOM 4412 C CA . THR A 1 549 ? -19.796 -20.910 31.043 1.00 93.12 549 THR A CA 1
ATOM 4413 C C . THR A 1 549 ? -20.444 -22.282 30.889 1.00 93.12 549 THR A C 1
ATOM 4415 O O . THR A 1 549 ? -21.427 -22.539 31.561 1.00 93.12 549 THR A O 1
ATOM 4418 N N . GLN A 1 550 ? -19.829 -23.216 30.155 1.00 92.69 550 GLN A N 1
ATOM 4419 C CA . GLN A 1 550 ? -20.321 -24.596 30.005 1.00 92.69 550 GLN A CA 1
ATOM 4420 C C . GLN A 1 550 ? -20.512 -25.351 31.327 1.00 92.69 550 GLN A C 1
ATOM 4422 O O . GLN A 1 550 ? -21.320 -26.271 31.397 1.00 92.69 550 GLN A O 1
ATOM 4427 N N . ARG A 1 551 ? -19.730 -25.025 32.360 1.00 91.31 551 ARG A N 1
ATOM 4428 C CA . ARG A 1 551 ? -19.792 -25.709 33.656 1.00 91.31 551 ARG A CA 1
ATOM 4429 C C . ARG A 1 551 ? -20.945 -25.219 34.537 1.00 91.31 551 ARG A C 1
ATOM 4431 O O . ARG A 1 551 ? -21.376 -25.968 35.410 1.00 91.31 551 ARG A O 1
ATOM 4438 N N . TYR A 1 552 ? -21.368 -23.973 34.357 1.00 87.25 552 TYR A N 1
ATOM 4439 C CA . TYR A 1 552 ? -22.320 -23.292 35.238 1.00 87.25 552 TYR A CA 1
ATOM 4440 C C . TYR A 1 552 ? -23.614 -22.867 34.526 1.00 87.25 552 TYR A C 1
ATOM 4442 O O . TYR A 1 552 ? -24.518 -22.396 35.207 1.00 87.25 552 TYR A O 1
ATOM 4450 N N . SER A 1 553 ? -23.697 -22.996 33.197 1.00 81.19 553 SER A N 1
ATOM 4451 C CA . SER A 1 553 ? -24.891 -22.710 32.388 1.00 81.19 553 SER A CA 1
ATOM 4452 C C . SER A 1 553 ? -25.843 -23.888 32.289 1.00 81.19 553 SER A C 1
ATOM 4454 O O . SER A 1 553 ? -25.325 -24.996 32.006 1.00 81.19 553 SER A O 1
#

Sequence (553 aa):
MDITKRLMLDALDELVKAEFKDFIWHLSNGVAEDIKPIPRGKLEEVDRSDVVDCMVKQYSDDAGKITVQALRNIKQNDLAKRLELKFREVQQPVQDARHAPVPVEPQPLQSDGKLRNMTQSSQEFKQKMLQDVGDEIYRPASSQRKGSALLITNIVFDYKEYNRVGAEIDEENMDWLLRALGYSVVKRRNLSGEAIDREVRNFSKLLPEHRDSDSTFVVIMSHGSRINNRDAILGVHYHEKNNPKDVYFVDETFSHLNSVNCPALIHKPKVILIQACRGDHPGGVEVRDQVPESDSWFHEEKDFVCFMSSLPDTASYRNAITGSHFINYIVDVFCERAHEHHIMELFTKVTSGMATRPGRTRDKLLPCLERTSLTKKFYLIWPEINNRVNYTLKEALVHLVDQELIDMDCNITRYCVSNLICQLCHLGISRVVEAWNNHRIPGVNISQLLQEKESPTSLHRVVLQKKKFSSTILPNGTEAADLYMDTLGSSLIRVSSFGMDPFTSEHEKATVEQLFSEKWPDIAVLFNNAVNKNFLPFKEALITLVTLTQRYS

InterPro domains:
  IPR001309 Peptidase C14, p20 domain [PS50208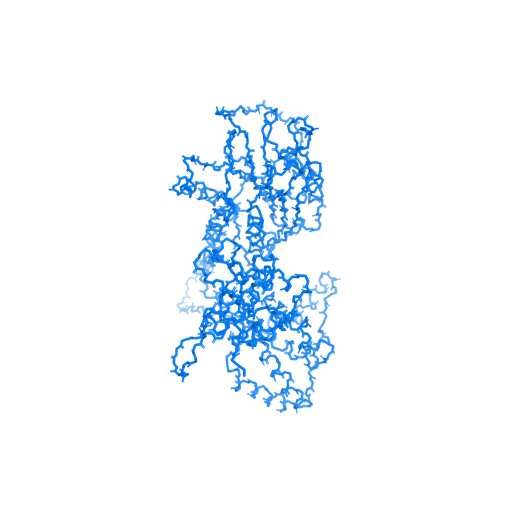] (145-281)
  IPR002138 Peptidase C14, caspase non-catalytic subunit p10 [PS50207] (301-382)
  IPR002398 Peptidase C14 family [PTHR47901] (46-381)
  IPR004020 DAPIN domain [PF02758] (9-81)
  IPR004020 DAPIN domain [PS50824] (1-89)
  IPR004020 DAPIN domain [SM01289] (4-85)
  IPR011029 Death-like domain superfamily [G3DSA:1.10.533.10] (1-90)
  IPR011029 Death-like domain superfamily [SSF47986] (2-84)
  IPR011600 Peptidase C14, caspase domain [PF00656] (147-379)
  IPR015917 Peptidase C14A, caspase catalytic domain [PR00376] (145-158)
  IPR015917 Peptidase C14A, caspase catalytic domain [PR00376] (164-182)
  IPR015917 Peptidase C14A, caspase catalytic domain [PR00376] (182-200)
  IPR015917 Peptidase C14A, caspase catalytic domain [PR00376] (216-224)
  IPR015917 Peptidase C14A, caspase catalytic domain [PR00376] (262-280)
  IPR015917 Peptidase C14A, caspase catalytic domain [PR00376] (316-327)
  IPR015917 Peptidase C14A, caspase catalytic domain [PR00376] (372-381)
  IPR015917 Peptidase C14A, caspase catalytic domain [SM00115] (137-382)
  IPR015917 Peptidase 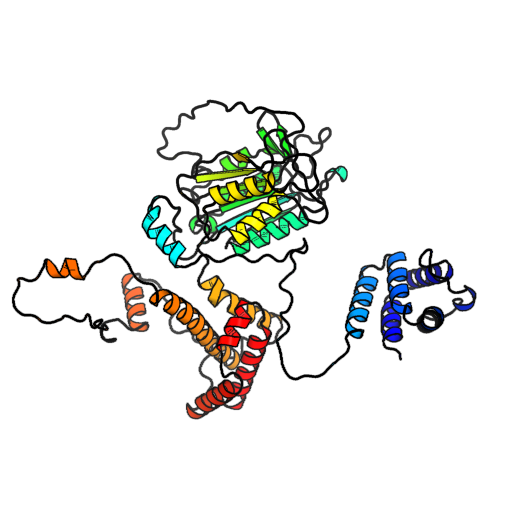C14A, caspase catalytic domain [cd00032] (137-380)
  IPR016129 Peptidase family C14A, His active site [PS01121] (210-224)
  IPR029030 Caspase-like domain superfamily [SSF52129] (127-381)

pLDDT: mean 75.71, std 19.75, range [25.47, 98.56]

Radius of gyration: 31.85 Å; chains: 1; bounding box: 78×96×72 Å

Organism: NCBI:txid369639

Foldseek 3Di:
DPPLLVLLLVLLVPDDPVLNVQLLVCQQVDLDPPDDHDPVVQVPPDDSSSVSVSLCVRPPPCSLVSSLSSCVVSVVPVSSVVSVVSVVVVPDDDDDDDDDDDDDDDDDQQLLRDDFAADAADPVLVVCCCVVAVVQELDQPDLAAEEEEEAEAEAAAPDNVQGNFQVVSLRSLVVVLCVNLHYDYDYYYQFFQVRVLVVLLVVLVPQVRLLNHQAYEYEHAGAWEQDPNFIWHAGRHDDVPPCPPRIHTPVSSQVCNWCVNRVSCVSHAYEYEYEYAQAQDDDDDDDDPDDDDDPDPDDRGARYKYKYQADHHGGFDADNRNGGLLSVLLSRLSSVPLNNAFPVVSLVSSQVCQQPPPDPDPDRGGIDMPDDRRSHGYGSNRDDLCLQQPVLLVVLVVVCVVVVNADQVDLLLQQLSCVLSVVSSCVSVVVVVVSVVVDDDDDDCVVVVVVVPDDDDDDDDPPPPPPPPPPVVDDDPVRVVVVCCVVPVDDDDPDDPTRDQPAPDPVLVVVLVVVLCVVCVDSVVCSVCSSVVNSVVVSVSSSSSSVSSVVRD

Secondary structure (DSSP, 8-state):
--HHHHHHHHHHHTS-HHHHHHHHHHHHH-SSTTSPPPPGGGSSS--HHHHHHHHHHHHGGGHHHHHHHHHHHTT-HHHHHHHHHHHHHHTPPP----SSPPP-PPPPPPTTS-----PPPPHHHHHHHHHHSTTSB---SSSS--EEEEEEE----SSGGG--TTHHHHHHHHHHHHHHTTEEEEEEES--HHHHHHHHHHHHT-HHHHHH-SEEEEEEES-EEEETTEEEEEPTT-BTTTBTT-EEEHHHHHHHHSTTT-GGGTTS-EEEEEE----SS---PPPP--------SS-SS-SEEEEESS-TT----EETTTEEHHHHHHHHHHHHHTTTS-HHHHHHHHHHHHHHS--SSSS----EEES----SB-------HIIIIIHHHHHHHHHHHHTT-S-SSSHHHHHHHHHHHHHHHHHHHHHHHHHHHTSPPPS--HHHHTTTS--S--------------TTTSPPHHHHHHHHHHHH------S--SS----SSHHHHHHHHHHHHHH-S-THHHHHHHHTT--HHHHHHHHHHHHHHHHH-